Protein AF-A0A9D2QZQ3-F1 (afdb_monomer)

Structure (mmCIF, N/CA/C/O backbone):
data_AF-A0A9D2QZQ3-F1
#
_entry.id   AF-A0A9D2QZQ3-F1
#
loop_
_atom_site.group_PDB
_atom_site.id
_atom_site.type_symbol
_atom_site.label_atom_id
_atom_site.label_alt_id
_atom_site.label_comp_id
_atom_site.label_asym_id
_atom_site.label_entity_id
_atom_site.label_seq_id
_atom_site.pdbx_PDB_ins_code
_atom_site.Cartn_x
_atom_site.Cartn_y
_atom_site.Cartn_z
_atom_site.occupancy
_atom_site.B_iso_or_equiv
_atom_site.auth_seq_id
_atom_site.auth_comp_id
_atom_site.auth_asym_id
_atom_site.auth_atom_id
_atom_site.pdbx_PDB_model_num
ATOM 1 N N . MET A 1 1 ? -15.477 1.363 17.058 1.00 60.16 1 MET A N 1
ATOM 2 C CA . MET A 1 1 ? -16.417 0.528 17.833 1.00 60.16 1 MET A CA 1
ATOM 3 C C . MET A 1 1 ? -15.680 -0.672 18.374 1.00 60.16 1 MET A C 1
ATOM 5 O O . MET A 1 1 ? -15.755 -0.900 19.566 1.00 60.16 1 MET A O 1
ATOM 9 N N . ASP A 1 2 ? -14.880 -1.314 17.536 1.00 58.78 2 ASP A N 1
ATOM 10 C CA . ASP A 1 2 ? -13.992 -2.440 17.856 1.00 58.78 2 ASP A CA 1
ATOM 11 C C . ASP A 1 2 ? -13.152 -2.167 19.111 1.00 58.78 2 ASP A C 1
ATOM 13 O O . ASP A 1 2 ? -13.251 -2.894 20.093 1.00 58.78 2 ASP A O 1
ATOM 17 N N . GLY A 1 3 ? -12.508 -0.994 19.182 1.00 72.12 3 GLY A N 1
ATOM 18 C CA . GLY A 1 3 ? -11.775 -0.571 20.380 1.00 72.12 3 GLY A CA 1
ATOM 19 C C . GLY A 1 3 ? -12.600 -0.461 21.676 1.00 72.12 3 GLY A C 1
ATOM 20 O O . GLY A 1 3 ? -12.015 -0.575 22.743 1.00 72.12 3 GLY A O 1
ATOM 21 N N . LEU A 1 4 ? -13.930 -0.273 21.632 1.00 81.25 4 LEU A N 1
ATOM 22 C CA . LEU A 1 4 ? -14.780 -0.316 22.840 1.00 81.25 4 LEU A CA 1
ATOM 23 C C . LEU A 1 4 ? -14.979 -1.755 23.331 1.00 81.25 4 LEU A C 1
ATOM 25 O O . LEU A 1 4 ? -14.927 -2.006 24.529 1.00 81.25 4 LEU A O 1
ATOM 29 N N . PHE A 1 5 ? -15.170 -2.703 22.411 1.00 83.81 5 PHE A N 1
ATOM 30 C CA . PHE A 1 5 ? -15.286 -4.120 22.756 1.00 83.81 5 PHE A CA 1
ATOM 31 C C . PHE A 1 5 ? -13.947 -4.698 23.230 1.00 83.81 5 PHE A C 1
ATOM 33 O O . PHE A 1 5 ? -13.932 -5.499 24.160 1.00 83.81 5 PHE A O 1
ATOM 40 N N . SER A 1 6 ? -12.820 -4.236 22.682 1.00 86.44 6 SER A N 1
ATOM 41 C CA . SER A 1 6 ? -11.476 -4.594 23.153 1.00 86.44 6 SER A CA 1
ATOM 42 C C . SER A 1 6 ? -11.247 -4.188 24.614 1.00 86.44 6 SER A C 1
ATOM 44 O O . SER A 1 6 ? -10.868 -5.007 25.449 1.00 86.44 6 SER A O 1
ATOM 46 N N . VAL A 1 7 ? -11.557 -2.939 24.980 1.00 89.56 7 VAL A N 1
ATOM 47 C CA . VAL A 1 7 ? -11.333 -2.457 26.357 1.00 89.56 7 VAL A CA 1
ATOM 48 C C . VAL A 1 7 ? -12.304 -3.050 27.386 1.00 89.56 7 VAL A C 1
ATOM 50 O O . VAL A 1 7 ? -12.102 -2.878 28.591 1.00 89.56 7 VAL A O 1
ATOM 53 N N . ASN A 1 8 ? -13.357 -3.751 26.953 1.00 90.25 8 ASN A N 1
ATOM 54 C CA . ASN A 1 8 ? -14.253 -4.477 27.856 1.00 90.25 8 ASN A CA 1
ATOM 55 C C . ASN A 1 8 ? -13.539 -5.637 28.563 1.00 90.25 8 ASN A C 1
ATOM 57 O O . ASN A 1 8 ? -13.845 -5.898 29.723 1.00 90.25 8 ASN A O 1
ATOM 61 N N . TYR A 1 9 ? -12.536 -6.257 27.932 1.00 89.38 9 TYR A N 1
ATOM 62 C CA . TYR A 1 9 ? -11.710 -7.292 28.566 1.00 89.38 9 TYR A CA 1
ATOM 63 C C . TYR A 1 9 ? -10.894 -6.728 29.744 1.00 89.38 9 TYR A C 1
ATOM 65 O O . TYR A 1 9 ? -10.813 -7.315 30.822 1.00 89.38 9 TYR A O 1
ATOM 73 N N . VAL A 1 10 ? -10.335 -5.531 29.592 1.00 91.19 10 VAL A N 1
ATOM 74 C CA . VAL A 1 10 ? -9.606 -4.866 30.683 1.00 91.19 10 VAL A CA 1
ATOM 75 C C . VAL A 1 10 ? -10.556 -4.476 31.817 1.00 91.19 10 VAL A C 1
ATOM 77 O O . VAL A 1 10 ? -10.279 -4.701 32.994 1.00 91.19 10 VAL A O 1
ATOM 80 N N . GLN A 1 11 ? -11.716 -3.918 31.470 1.00 90.38 11 GLN A N 1
ATOM 81 C CA . GLN A 1 11 ? -12.718 -3.520 32.457 1.00 90.38 11 GLN A CA 1
ATOM 82 C C . GLN A 1 11 ? -13.283 -4.707 33.243 1.00 90.38 11 GLN A C 1
ATOM 84 O O . GLN A 1 11 ? -13.507 -4.568 34.443 1.00 90.38 11 GLN A O 1
ATOM 89 N N . TYR A 1 12 ? -13.477 -5.862 32.600 1.00 91.25 12 TYR A N 1
ATOM 90 C CA . TYR A 1 12 ? -13.908 -7.088 33.270 1.00 91.25 12 TYR A CA 1
ATOM 91 C C . TYR A 1 12 ? -12.883 -7.569 34.299 1.00 91.25 12 TYR A C 1
ATOM 93 O O . TYR A 1 12 ? -13.266 -7.892 35.422 1.00 91.25 12 TYR A O 1
ATOM 101 N N . LYS A 1 13 ? -11.582 -7.518 33.974 1.00 91.81 13 LYS A N 1
ATOM 102 C CA . LYS A 1 13 ? -10.514 -7.800 34.945 1.00 91.81 13 LYS A CA 1
ATOM 103 C C . LYS A 1 13 ? -10.630 -6.888 36.166 1.00 91.81 13 LYS A C 1
ATOM 105 O O . LYS A 1 13 ? -10.765 -7.384 37.278 1.00 91.81 13 LYS A O 1
ATOM 110 N N . TYR A 1 14 ? -10.658 -5.567 35.972 1.00 91.12 14 TYR A N 1
ATOM 111 C CA . TYR A 1 14 ? -10.763 -4.623 37.094 1.00 91.12 14 TYR A CA 1
ATOM 112 C C . TYR A 1 14 ? -12.049 -4.808 37.908 1.00 91.12 14 TYR A C 1
ATOM 114 O O . TYR A 1 14 ? -12.076 -4.535 39.110 1.00 91.12 14 TYR A O 1
ATOM 122 N N . LEU A 1 15 ? -13.133 -5.243 37.261 1.00 89.69 15 LEU A N 1
ATOM 123 C CA . LEU A 1 15 ? -14.399 -5.533 37.919 1.00 89.69 15 LEU A CA 1
ATOM 124 C C . LEU A 1 15 ? -14.272 -6.773 38.807 1.00 89.69 15 LEU A C 1
ATOM 126 O O . LEU A 1 15 ? -14.591 -6.685 39.991 1.00 89.69 15 LEU A O 1
ATOM 130 N N . LYS A 1 16 ? -13.747 -7.881 38.273 1.00 89.69 16 LYS A N 1
ATOM 131 C CA . LYS A 1 16 ? -13.514 -9.125 39.021 1.00 89.69 16 LYS A CA 1
ATOM 132 C C . LYS A 1 16 ? -12.545 -8.933 40.178 1.00 89.69 16 LYS A C 1
ATOM 134 O O . LYS A 1 16 ? -12.870 -9.306 41.298 1.00 89.69 16 LYS A O 1
ATOM 139 N N . GLU A 1 17 ? -11.436 -8.229 39.964 1.00 90.81 17 GLU A N 1
ATOM 140 C CA . GLU A 1 17 ? -10.490 -7.907 41.040 1.00 90.81 17 GLU A CA 1
ATOM 141 C C . GLU A 1 17 ? -11.156 -7.139 42.193 1.00 90.81 17 GLU A C 1
ATOM 143 O O . GLU A 1 17 ? -10.855 -7.351 43.369 1.00 90.81 17 GLU A O 1
ATOM 148 N N . LYS A 1 18 ? -12.113 -6.260 41.870 1.00 88.81 18 LYS A N 1
ATOM 149 C CA . LYS A 1 18 ? -12.874 -5.501 42.867 1.00 88.81 18 LYS A CA 1
ATOM 150 C C . LYS A 1 18 ? -13.950 -6.333 43.571 1.00 88.81 18 LYS A C 1
ATOM 152 O O . LYS A 1 18 ? -14.206 -6.082 44.749 1.00 88.81 18 LYS A O 1
ATOM 157 N N . VAL A 1 19 ? -14.598 -7.262 42.866 1.00 89.38 19 VAL A N 1
ATOM 158 C CA . VAL A 1 19 ? -15.618 -8.169 43.423 1.00 89.38 19 VAL A CA 1
ATOM 159 C C . VAL A 1 19 ? -14.970 -9.178 44.367 1.00 89.38 19 VAL A C 1
ATOM 161 O O . VAL A 1 19 ? -15.384 -9.289 45.520 1.00 89.38 19 VAL A O 1
ATOM 164 N N . ASP A 1 20 ? -13.913 -9.838 43.900 1.00 88.31 20 ASP A N 1
ATOM 165 C CA . ASP A 1 20 ? -13.270 -10.955 44.594 1.00 88.31 20 ASP A CA 1
ATOM 166 C C . ASP A 1 20 ? -12.199 -10.492 45.596 1.00 88.31 20 ASP A C 1
ATOM 168 O O . ASP A 1 20 ? -11.719 -11.281 46.407 1.00 88.31 20 ASP A O 1
ATOM 172 N N . GLN A 1 21 ? -11.837 -9.201 45.573 1.00 86.19 21 GLN A N 1
ATOM 173 C CA . GLN A 1 21 ? -10.740 -8.620 46.363 1.00 86.19 21 GLN A CA 1
ATOM 174 C C . GLN A 1 21 ? -9.407 -9.360 46.158 1.00 86.19 21 GLN A C 1
ATOM 176 O O . GLN A 1 21 ? -8.601 -9.491 47.082 1.00 86.19 21 GLN A O 1
ATOM 181 N N . ALA A 1 22 ? -9.178 -9.829 44.934 1.00 85.88 22 ALA A N 1
ATOM 182 C CA . ALA A 1 22 ? -7.997 -10.566 44.507 1.00 85.88 22 ALA A CA 1
ATOM 183 C C . ALA A 1 22 ? -7.369 -9.893 43.279 1.00 85.88 22 ALA A C 1
ATOM 185 O O . ALA A 1 22 ? -8.034 -9.134 42.580 1.00 85.88 22 ALA A O 1
ATOM 186 N N . HIS A 1 23 ? -6.089 -10.158 43.022 1.00 85.06 23 HIS A N 1
ATOM 187 C CA . HIS A 1 23 ? -5.427 -9.745 41.783 1.00 85.06 23 HIS A CA 1
ATOM 188 C C . HIS A 1 23 ? -5.345 -10.923 40.823 1.00 85.06 23 HIS A C 1
ATOM 190 O O . HIS A 1 23 ? -4.987 -12.024 41.242 1.00 85.06 23 HIS A O 1
ATOM 196 N N . TYR A 1 24 ? -5.641 -10.668 39.551 1.00 84.88 24 TYR A N 1
ATOM 197 C CA . TYR A 1 24 ? -5.641 -11.683 38.503 1.00 84.88 24 TYR A CA 1
ATOM 198 C C . TYR A 1 24 ? -4.675 -11.294 37.379 1.00 84.88 24 TYR A C 1
ATOM 200 O O . TYR A 1 24 ? -4.612 -10.131 36.970 1.00 84.88 24 TYR A O 1
ATOM 208 N N . SER A 1 25 ? -3.931 -12.259 36.838 1.00 84.56 25 SER A N 1
ATOM 209 C CA . SER A 1 25 ? -3.245 -12.062 35.553 1.00 84.56 25 SER A CA 1
ATOM 210 C C . SER A 1 25 ? -4.236 -12.198 34.394 1.00 84.56 25 SER A C 1
ATOM 212 O O . SER A 1 25 ? -5.339 -12.727 34.558 1.00 84.56 25 SER A O 1
ATOM 214 N N . TYR A 1 26 ? -3.877 -11.698 33.210 1.00 86.12 26 TYR A N 1
ATOM 215 C CA . TYR A 1 26 ? -4.761 -11.825 32.053 1.00 86.12 26 TYR A CA 1
ATOM 216 C C . TYR A 1 26 ? -4.970 -13.283 31.610 1.00 86.12 26 TYR A C 1
ATOM 218 O O . TYR A 1 26 ? -6.127 -13.661 31.399 1.00 86.12 26 TYR A O 1
ATOM 226 N N . PRO A 1 27 ? -3.926 -14.132 31.537 1.00 83.94 27 PRO A N 1
ATOM 227 C CA . PRO A 1 27 ? -4.107 -15.539 31.205 1.00 83.94 27 PRO A CA 1
ATOM 228 C C . PRO A 1 27 ? -4.983 -16.292 32.205 1.00 83.94 27 PRO A C 1
ATOM 230 O O . PRO A 1 27 ? -5.815 -17.082 31.786 1.00 83.94 27 PRO A O 1
ATOM 233 N N . GLN A 1 28 ? -4.895 -15.995 33.506 1.00 80.88 28 GLN A N 1
ATOM 234 C CA . GLN A 1 28 ? -5.743 -16.645 34.517 1.00 80.88 28 GLN A CA 1
ATOM 235 C C . GLN A 1 28 ? -7.244 -16.413 34.296 1.00 80.88 28 GLN A C 1
ATOM 237 O O . GLN A 1 28 ? -8.056 -17.252 34.678 1.00 80.88 28 GLN A O 1
ATOM 242 N N . LEU A 1 29 ? -7.621 -15.266 33.725 1.00 83.31 29 LEU A N 1
ATOM 243 C CA . LEU A 1 29 ? -9.021 -14.920 33.473 1.00 83.31 29 LEU A CA 1
ATOM 244 C C . LEU A 1 29 ? -9.522 -15.424 32.122 1.00 83.31 29 LEU A C 1
ATOM 246 O O . LEU A 1 29 ? -10.706 -15.734 31.990 1.00 83.31 29 LEU A O 1
ATOM 250 N N . TYR A 1 30 ? -8.647 -15.450 31.117 1.00 86.19 30 TYR A N 1
ATOM 251 C CA . TYR A 1 30 ? -9.061 -15.627 29.729 1.00 86.19 30 TYR A CA 1
ATOM 252 C C . TYR A 1 30 ? -8.547 -16.895 29.069 1.00 86.19 30 TYR A C 1
ATOM 254 O O . TYR A 1 30 ? -9.148 -17.314 28.089 1.00 86.19 30 TYR A O 1
ATOM 262 N N . LEU A 1 31 ? -7.481 -17.516 29.563 1.00 84.12 31 LEU A N 1
ATOM 263 C CA . LEU A 1 31 ? -6.910 -18.712 28.960 1.00 84.12 31 LEU A CA 1
ATOM 264 C C . LEU A 1 31 ? -7.318 -19.946 29.764 1.00 84.12 31 LEU A C 1
ATOM 266 O O . LEU A 1 31 ? -7.036 -20.062 30.954 1.00 84.12 31 LEU A O 1
ATOM 270 N N . SER A 1 32 ? -7.966 -20.887 29.090 1.00 81.00 32 SER A N 1
ATOM 271 C CA . SER A 1 32 ? -8.283 -22.204 29.632 1.00 81.00 32 SER A CA 1
ATOM 272 C C . SER A 1 32 ? -7.627 -23.288 28.785 1.00 81.00 32 SER A C 1
ATOM 274 O O . SER A 1 32 ? -7.490 -23.141 27.570 1.00 81.00 32 SER A O 1
ATOM 276 N N . GLN A 1 33 ? -7.192 -24.361 29.441 1.00 79.00 33 GLN A N 1
ATOM 277 C CA . GLN A 1 33 ? -6.473 -25.464 28.811 1.00 79.00 33 GLN A CA 1
ATOM 278 C C . GLN A 1 33 ? -7.165 -26.797 29.102 1.00 79.00 33 GLN A C 1
ATOM 280 O O . GLN A 1 33 ? -7.581 -27.057 30.234 1.00 79.00 33 GLN A O 1
ATOM 285 N N . SER A 1 34 ? -7.262 -27.647 28.086 1.00 72.38 34 SER A N 1
ATOM 286 C CA . SER A 1 34 ? -7.725 -29.030 28.186 1.00 72.38 34 SER A CA 1
ATOM 287 C C . SER A 1 34 ? -6.796 -29.957 27.404 1.00 72.38 34 SER A C 1
ATOM 289 O O . SER A 1 34 ? -6.188 -29.558 26.416 1.00 72.38 34 SER A O 1
ATOM 291 N N . PHE A 1 35 ? -6.666 -31.199 27.866 1.00 65.56 35 PHE A N 1
ATOM 292 C CA . PHE A 1 35 ? -5.906 -32.249 27.186 1.00 65.56 35 PHE A CA 1
ATOM 293 C C . PHE A 1 35 ? -6.892 -33.302 26.673 1.00 65.56 35 PHE A C 1
ATOM 295 O O . PHE A 1 35 ? -7.737 -33.758 27.448 1.00 65.56 35 PHE A O 1
ATOM 302 N N . GLU A 1 36 ? -6.813 -33.661 25.390 1.00 54.44 36 GLU A N 1
ATOM 303 C CA . GLU A 1 36 ? -7.633 -34.728 24.795 1.00 54.44 36 GLU A CA 1
ATOM 304 C C . GLU A 1 36 ? -6.814 -36.009 24.568 1.00 54.44 36 GLU A C 1
ATOM 306 O O . GLU A 1 36 ? -5.648 -35.970 24.172 1.00 54.44 36 GLU A O 1
ATOM 311 N N . ASP A 1 37 ? -7.452 -37.156 24.831 1.00 44.72 37 ASP A N 1
ATOM 312 C CA . ASP A 1 37 ? -6.899 -38.495 24.612 1.00 44.72 37 ASP A CA 1
ATOM 313 C C . ASP A 1 37 ? -6.735 -38.771 23.107 1.00 44.72 37 ASP A C 1
ATOM 315 O O . ASP A 1 37 ? -7.712 -38.906 22.365 1.00 44.72 37 ASP A O 1
ATOM 319 N N . GLY A 1 38 ? -5.487 -38.925 22.664 1.00 40.97 38 GLY A N 1
ATOM 320 C CA . GLY A 1 38 ? -5.159 -39.447 21.342 1.00 40.97 38 GLY A CA 1
ATOM 321 C C . GLY A 1 38 ? -5.453 -40.947 21.248 1.00 40.97 38 GLY A C 1
ATOM 322 O O . GLY A 1 38 ? -4.838 -41.762 21.936 1.00 40.97 38 GLY A O 1
ATOM 323 N N . ASP A 1 39 ? -6.394 -41.330 20.386 1.00 38.56 39 ASP A N 1
ATOM 324 C CA . ASP A 1 39 ? -6.797 -42.717 20.127 1.00 38.56 39 ASP A CA 1
ATOM 325 C C . ASP A 1 39 ? -5.681 -43.515 19.411 1.00 38.56 39 ASP A C 1
ATOM 327 O O . ASP A 1 39 ? -5.739 -43.737 18.203 1.00 38.56 39 ASP A O 1
ATOM 331 N N . SER A 1 40 ? -4.640 -43.950 20.137 1.00 33.97 40 SER A N 1
ATOM 332 C CA . SER A 1 40 ? -3.792 -45.093 19.751 1.00 33.97 40 SER A CA 1
ATOM 333 C C . SER A 1 40 ? -2.864 -45.592 20.878 1.00 33.97 40 SER A C 1
ATOM 335 O O . SER A 1 40 ? -1.723 -45.158 20.980 1.00 33.97 40 SER A O 1
ATOM 337 N N . GLY A 1 41 ? -3.307 -46.616 21.620 1.00 35.62 41 GLY A N 1
ATOM 338 C CA . GLY A 1 41 ? -2.433 -47.599 22.292 1.00 35.62 41 GLY A CA 1
ATOM 339 C C . GLY A 1 41 ? -1.931 -47.264 23.710 1.00 35.62 41 GLY A C 1
ATOM 340 O O . GLY A 1 41 ? -1.209 -46.307 23.901 1.00 35.62 41 GLY A O 1
ATOM 341 N N . SER A 1 42 ? -2.280 -48.147 24.659 1.00 34.97 42 SER A N 1
ATOM 342 C CA . SER A 1 42 ? -1.952 -48.186 26.107 1.00 34.97 42 SER A CA 1
ATOM 343 C C . SER A 1 42 ? -2.555 -47.079 26.995 1.00 34.97 42 SER A C 1
ATOM 345 O O . SER A 1 42 ? -1.912 -46.143 27.450 1.00 34.97 42 SER A O 1
ATOM 347 N N . ALA A 1 43 ? -3.805 -47.310 27.413 1.00 35.38 43 ALA A N 1
ATOM 348 C CA . ALA A 1 43 ? -4.518 -46.552 28.450 1.00 35.38 43 ALA A CA 1
ATOM 349 C C . ALA A 1 43 ? -3.818 -46.482 29.836 1.00 35.38 43 ALA A C 1
ATOM 351 O O . ALA A 1 43 ? -4.367 -45.881 30.755 1.00 35.38 43 ALA A O 1
ATOM 352 N N . SER A 1 44 ? -2.653 -47.117 30.031 1.00 37.25 44 SER A N 1
ATOM 353 C CA . SER A 1 44 ? -1.891 -47.045 31.287 1.00 37.25 44 SER A CA 1
ATOM 354 C C . SER A 1 44 ? -0.984 -45.823 31.375 1.00 37.25 44 SER A C 1
ATOM 356 O O . SER A 1 44 ? -0.806 -45.301 32.473 1.00 37.25 44 SER A O 1
ATOM 358 N N . ASP A 1 45 ? -0.453 -45.352 30.247 1.00 39.09 45 ASP A N 1
ATOM 359 C CA . ASP A 1 45 ? 0.665 -44.401 30.254 1.00 39.09 45 ASP A CA 1
ATOM 360 C C . ASP A 1 45 ? 0.143 -42.952 30.207 1.00 39.09 45 ASP A C 1
ATOM 362 O O . ASP A 1 45 ? 0.650 -42.077 30.905 1.00 39.09 45 ASP A O 1
ATOM 366 N N . ALA A 1 46 ? -0.984 -42.725 29.522 1.00 36.53 46 ALA A N 1
ATOM 367 C CA . ALA A 1 46 ? -1.706 -41.448 29.501 1.00 36.53 46 ALA A CA 1
ATOM 368 C C . ALA A 1 46 ? -2.476 -41.162 30.805 1.00 36.53 46 ALA A C 1
ATOM 370 O O . ALA A 1 46 ? -2.477 -40.035 31.299 1.00 36.53 46 ALA A O 1
ATOM 371 N N . ALA A 1 47 ? -3.075 -42.192 31.419 1.00 38.06 47 ALA A N 1
ATOM 372 C CA . ALA A 1 47 ? -3.700 -42.061 32.735 1.00 38.06 47 ALA A CA 1
ATOM 373 C C . ALA A 1 47 ? -2.653 -41.751 33.813 1.00 38.06 47 ALA A C 1
ATOM 375 O O . ALA A 1 47 ? -2.923 -40.954 34.705 1.00 38.06 47 ALA A O 1
ATOM 376 N N . GLN A 1 48 ? -1.444 -42.315 33.698 1.00 39.25 48 GLN A N 1
ATOM 377 C CA . GLN A 1 48 ? -0.313 -41.928 34.537 1.00 39.25 48 GLN A CA 1
ATOM 378 C C . GLN A 1 48 ? 0.139 -40.496 34.260 1.00 39.25 48 GLN A C 1
ATOM 380 O O . GLN A 1 48 ? 0.274 -39.752 35.218 1.00 39.25 48 GLN A O 1
ATOM 385 N N . ALA A 1 49 ? 0.301 -40.062 33.008 1.00 39.59 49 ALA A N 1
ATOM 386 C CA . ALA A 1 49 ? 0.712 -38.689 32.697 1.00 39.59 49 ALA A CA 1
ATOM 387 C C . ALA A 1 49 ? -0.295 -37.636 33.205 1.00 39.59 49 ALA A C 1
ATOM 389 O O . ALA A 1 49 ? 0.092 -36.685 33.883 1.00 39.59 49 ALA A O 1
ATOM 390 N N . ALA A 1 50 ? -1.596 -37.838 32.973 1.00 40.88 50 ALA A N 1
ATOM 391 C CA . ALA A 1 50 ? -2.653 -36.951 33.465 1.00 40.88 50 ALA A CA 1
ATOM 392 C C . ALA A 1 50 ? -2.765 -36.965 35.003 1.00 40.88 50 ALA A C 1
ATOM 394 O O . ALA A 1 50 ? -2.968 -35.919 35.623 1.00 40.88 50 ALA A O 1
ATOM 395 N N . GLN A 1 51 ? -2.589 -38.131 35.635 1.00 40.72 51 GLN A N 1
ATOM 396 C CA . GLN A 1 51 ? -2.620 -38.270 37.091 1.00 40.72 51 GLN A CA 1
ATOM 397 C C . GLN A 1 51 ? -1.377 -37.650 37.750 1.00 40.72 51 GLN A C 1
ATOM 399 O O . GLN A 1 51 ? -1.530 -36.905 38.714 1.00 40.72 51 GLN A O 1
ATOM 404 N N . ILE A 1 52 ? -0.182 -37.850 37.182 1.00 42.31 52 ILE A N 1
ATOM 405 C CA . ILE A 1 52 ? 1.097 -37.258 37.613 1.00 42.31 52 ILE A CA 1
ATOM 406 C C . ILE A 1 52 ? 1.037 -35.730 37.508 1.00 42.31 52 ILE A C 1
ATOM 408 O O . ILE A 1 52 ? 1.368 -35.046 38.473 1.00 42.31 52 ILE A O 1
ATOM 412 N N . LEU A 1 53 ? 0.534 -35.181 36.397 1.00 43.06 53 LEU A N 1
ATOM 413 C CA . LEU A 1 53 ? 0.387 -33.732 36.211 1.00 43.06 53 LEU A CA 1
ATOM 414 C C . LEU A 1 53 ? -0.647 -33.114 37.168 1.00 43.06 53 LEU A C 1
ATOM 416 O O . LEU A 1 53 ? -0.451 -31.996 37.641 1.00 43.06 53 LEU A O 1
ATOM 420 N N . SER A 1 54 ? -1.712 -33.850 37.506 1.00 40.34 54 SER A N 1
ATOM 421 C CA . SER A 1 54 ? -2.733 -33.397 38.462 1.00 40.34 54 SER A CA 1
ATOM 422 C C . SER A 1 54 ? -2.326 -33.529 39.941 1.00 40.34 54 SER A C 1
ATOM 424 O O . SER A 1 54 ? -2.793 -32.744 40.766 1.00 40.34 54 SER A O 1
ATOM 426 N N . GLU A 1 55 ? -1.464 -34.496 40.292 1.00 39.31 55 GLU A N 1
ATOM 427 C CA . GLU A 1 55 ? -1.006 -34.743 41.670 1.00 39.31 55 GLU A CA 1
ATOM 428 C C . GLU A 1 55 ? 0.237 -33.925 42.052 1.00 39.31 55 GLU A C 1
ATOM 430 O O . GLU A 1 55 ? 0.384 -33.576 43.225 1.00 39.31 55 GLU A O 1
ATOM 435 N N . LEU A 1 56 ? 1.126 -33.600 41.103 1.00 38.97 56 LEU A N 1
ATOM 436 C CA . LEU A 1 56 ? 2.388 -32.914 41.412 1.00 38.97 56 LEU A CA 1
ATOM 437 C C . LEU A 1 56 ? 2.266 -31.390 41.550 1.00 38.97 56 LEU A C 1
ATOM 439 O O . LEU A 1 56 ? 3.003 -30.823 42.355 1.00 38.97 56 LEU A O 1
ATOM 443 N N . TYR A 1 57 ? 1.341 -30.719 40.848 1.00 44.31 57 TYR A N 1
ATOM 444 C CA . TYR A 1 57 ? 1.240 -29.250 40.893 1.00 44.31 57 TYR A CA 1
ATOM 445 C C . TYR A 1 57 ? -0.207 -28.732 40.782 1.00 44.31 57 TYR A C 1
ATOM 447 O O . TYR A 1 57 ? -0.671 -28.405 39.691 1.00 44.31 57 TYR A O 1
ATOM 455 N N . PRO A 1 58 ? -0.915 -28.538 41.915 1.00 39.66 58 PRO A N 1
ATOM 456 C CA . PRO A 1 58 ? -2.246 -27.913 41.940 1.00 39.66 58 PRO A CA 1
ATOM 457 C C . PRO A 1 58 ? -2.233 -26.427 41.538 1.00 39.66 58 PRO A C 1
ATOM 459 O O . PRO A 1 58 ? -3.285 -25.814 41.377 1.00 39.66 58 PRO A O 1
ATOM 462 N N . SER A 1 59 ? -1.043 -25.828 41.443 1.00 38.25 59 SER A N 1
ATOM 463 C CA . SER A 1 59 ? -0.797 -24.398 41.276 1.00 38.25 59 SER A CA 1
ATOM 464 C C . SER A 1 59 ? -0.017 -24.122 39.991 1.00 38.25 59 SER A C 1
ATOM 466 O O . SER A 1 59 ? 1.099 -23.611 40.031 1.00 38.25 59 SER A O 1
ATOM 468 N N . LEU A 1 60 ? -0.602 -24.432 38.836 1.00 41.22 60 LEU A N 1
ATOM 469 C CA . LEU A 1 60 ? -0.083 -23.990 37.532 1.00 41.22 60 LEU A CA 1
ATOM 470 C C . LEU A 1 60 ? -0.406 -22.509 37.235 1.00 41.22 60 LEU A C 1
ATOM 472 O O . LEU A 1 60 ? -0.341 -22.072 36.096 1.00 41.22 60 LEU A O 1
ATOM 476 N N . SER A 1 61 ? -0.753 -21.726 38.264 1.00 37.59 61 SER A N 1
ATOM 477 C CA . SER A 1 61 ? -1.163 -20.326 38.137 1.00 37.59 61 SER A CA 1
ATOM 478 C C . SER A 1 61 ? -0.366 -19.341 38.996 1.00 37.59 61 SER A C 1
ATOM 480 O O . SER A 1 61 ? -0.767 -18.185 39.080 1.00 37.59 61 SER A O 1
ATOM 482 N N . SER A 1 62 ? 0.736 -19.713 39.647 1.00 36.72 62 SER A N 1
ATOM 483 C CA . SER A 1 62 ? 1.524 -18.716 40.387 1.00 36.72 62 SER A CA 1
ATOM 484 C C . SER A 1 62 ? 3.009 -19.056 40.417 1.00 36.72 62 SER A C 1
ATOM 486 O O . SER A 1 62 ? 3.394 -20.071 40.988 1.00 36.72 62 SER A O 1
ATOM 488 N N . ASP A 1 63 ? 3.800 -18.146 39.849 1.00 37.53 63 ASP A N 1
ATOM 489 C CA . ASP A 1 63 ? 5.267 -18.079 39.824 1.00 37.53 63 ASP A CA 1
ATOM 490 C C . ASP A 1 63 ? 5.990 -18.962 38.789 1.00 37.53 63 ASP A C 1
ATOM 492 O O . ASP A 1 63 ? 6.726 -19.894 39.107 1.00 37.53 63 ASP A O 1
ATOM 496 N N . LEU A 1 64 ? 5.864 -18.563 37.515 1.00 39.28 64 LEU A N 1
ATOM 497 C CA . LEU A 1 64 ? 6.560 -19.155 36.361 1.00 39.28 64 LEU A CA 1
ATOM 498 C C . LEU A 1 64 ? 8.074 -18.846 36.270 1.00 39.28 64 LEU A C 1
ATOM 500 O O . LEU A 1 64 ? 8.744 -19.366 35.383 1.00 39.28 64 LEU A O 1
ATOM 504 N N . SER A 1 65 ? 8.649 -18.020 37.151 1.00 35.25 65 SER A N 1
ATOM 505 C CA . SER A 1 65 ? 10.064 -17.612 37.050 1.00 35.25 65 SER A CA 1
ATOM 506 C C . SER A 1 65 ? 11.025 -18.400 37.946 1.00 35.25 65 SER A C 1
ATOM 508 O O . SER A 1 65 ? 12.223 -18.414 37.676 1.00 35.25 65 SER A O 1
ATOM 510 N N . ALA A 1 66 ? 10.532 -19.096 38.976 1.00 33.06 66 ALA A N 1
ATOM 511 C CA . ALA A 1 66 ? 11.385 -19.815 39.929 1.00 33.06 66 ALA A CA 1
ATOM 512 C C . ALA A 1 66 ? 11.682 -21.273 39.523 1.00 33.06 66 ALA A C 1
ATOM 514 O O . ALA A 1 66 ? 12.681 -21.839 39.963 1.00 33.06 66 ALA A O 1
ATOM 515 N N . ALA A 1 67 ? 10.852 -21.879 38.667 1.00 33.50 67 ALA A N 1
ATOM 516 C CA . ALA A 1 67 ? 11.032 -23.269 38.238 1.00 33.50 67 ALA A CA 1
ATOM 517 C C . ALA A 1 67 ? 12.153 -23.435 37.192 1.00 33.50 67 ALA A C 1
ATOM 519 O O . ALA A 1 67 ? 12.836 -24.456 37.176 1.00 33.50 67 ALA A O 1
ATOM 520 N N . ALA A 1 68 ? 12.411 -22.409 36.371 1.00 35.25 68 ALA A N 1
ATOM 521 C CA . ALA A 1 68 ? 13.407 -22.475 35.299 1.00 35.25 68 ALA A CA 1
ATOM 522 C C . ALA A 1 68 ? 14.872 -22.408 35.786 1.00 35.25 68 ALA A C 1
ATOM 524 O O . ALA A 1 68 ? 15.769 -22.847 35.069 1.00 35.25 68 ALA A O 1
ATOM 525 N N . GLU A 1 69 ? 15.141 -21.892 36.993 1.00 31.66 69 GLU A N 1
ATOM 526 C CA . GLU A 1 69 ? 16.509 -21.786 37.539 1.00 31.66 69 GLU A CA 1
ATOM 527 C C . GLU A 1 69 ? 16.941 -22.988 38.396 1.00 31.66 69 GLU A C 1
ATOM 529 O O . GLU A 1 69 ? 18.133 -23.146 38.662 1.00 31.66 69 GLU A O 1
ATOM 534 N N . ILE A 1 70 ? 16.015 -23.864 38.805 1.00 34.94 70 ILE A N 1
ATOM 535 C CA . ILE A 1 70 ? 16.325 -25.014 39.677 1.00 34.94 70 ILE A CA 1
ATOM 536 C C . ILE A 1 70 ? 16.658 -26.286 38.863 1.00 34.94 70 ILE A C 1
ATOM 538 O O . ILE A 1 70 ? 17.307 -27.194 39.376 1.00 34.94 70 ILE A O 1
ATOM 542 N N . ALA A 1 71 ? 16.342 -26.324 37.566 1.00 36.25 71 ALA A N 1
ATOM 543 C CA . ALA A 1 71 ? 16.517 -27.489 36.688 1.00 36.25 71 ALA A CA 1
ATOM 544 C C . ALA A 1 71 ? 17.930 -27.638 36.062 1.00 36.25 71 ALA A C 1
ATOM 546 O O . ALA A 1 71 ? 18.070 -28.054 34.913 1.00 36.25 71 ALA A O 1
ATOM 547 N N . MET A 1 72 ? 18.999 -27.287 36.790 1.00 34.09 72 MET A N 1
ATOM 548 C CA . MET A 1 72 ? 20.392 -27.568 36.377 1.00 34.09 72 MET A CA 1
ATOM 549 C C . MET A 1 72 ? 21.076 -28.678 37.190 1.00 34.09 72 MET A C 1
ATOM 551 O O . MET A 1 72 ? 22.289 -28.837 37.092 1.00 34.09 72 MET A O 1
ATOM 555 N N . ASP A 1 73 ? 20.325 -29.467 37.958 1.00 32.38 73 ASP A N 1
ATOM 556 C CA . ASP A 1 73 ? 20.865 -30.645 38.646 1.00 32.38 73 ASP A CA 1
ATOM 557 C C . ASP A 1 73 ? 19.746 -31.681 38.866 1.00 32.38 73 ASP A C 1
ATOM 559 O O . ASP A 1 73 ? 19.003 -31.618 39.844 1.00 32.38 73 ASP A O 1
ATOM 563 N N . GLY A 1 74 ? 19.591 -32.629 37.941 1.00 34.72 74 GLY A N 1
ATOM 564 C CA . GLY A 1 74 ? 18.659 -33.751 38.102 1.00 34.72 74 GLY A CA 1
ATOM 565 C C . GLY A 1 74 ? 18.186 -34.341 36.779 1.00 34.72 74 GLY A C 1
ATOM 566 O O . GLY A 1 74 ? 17.748 -33.618 35.895 1.00 34.72 74 GLY A O 1
ATOM 567 N N . GLU A 1 75 ? 18.335 -35.652 36.641 1.00 40.25 75 GLU A N 1
ATOM 568 C CA . GLU A 1 75 ? 18.043 -36.462 35.457 1.00 40.25 75 GLU A CA 1
ATOM 569 C C . GLU A 1 75 ? 16.535 -36.533 35.117 1.00 40.25 75 GLU A C 1
ATOM 571 O O . GLU A 1 75 ? 15.705 -36.617 36.016 1.00 40.25 75 GLU A O 1
ATOM 576 N N . GLU A 1 76 ? 16.243 -36.562 33.807 1.00 45.72 76 GLU A N 1
ATOM 577 C CA . GLU A 1 76 ? 14.975 -36.952 33.147 1.00 45.72 76 GLU A CA 1
ATOM 578 C C . GLU A 1 76 ? 13.710 -36.134 33.485 1.00 45.72 76 GLU A C 1
ATOM 580 O O . GLU A 1 76 ? 12.787 -36.613 34.138 1.00 45.72 76 GLU A O 1
ATOM 585 N N . GLU A 1 77 ? 13.619 -34.915 32.937 1.00 46.91 77 GLU A N 1
ATOM 586 C CA . GLU A 1 77 ? 12.349 -34.189 32.780 1.00 46.91 77 GLU A CA 1
ATOM 587 C C . GLU A 1 77 ? 11.865 -34.314 31.318 1.00 46.91 77 GLU A C 1
ATOM 589 O O . GLU A 1 77 ? 12.621 -34.060 30.376 1.00 46.91 77 GLU A O 1
ATOM 594 N N . ASP A 1 78 ? 10.626 -34.784 31.151 1.00 59.66 78 ASP A N 1
ATOM 595 C CA . ASP A 1 78 ? 10.000 -35.270 29.912 1.00 59.66 78 ASP A CA 1
ATOM 596 C C . ASP A 1 78 ? 9.964 -34.195 28.803 1.00 59.66 78 ASP A C 1
ATOM 598 O O . ASP A 1 78 ? 9.476 -33.079 29.017 1.00 59.66 78 ASP A O 1
ATOM 602 N N . GLY A 1 79 ? 10.473 -34.501 27.602 1.00 61.94 79 GLY A N 1
ATOM 603 C CA . GLY A 1 79 ? 10.591 -33.536 26.493 1.00 61.94 79 GLY A CA 1
ATOM 604 C C . GLY A 1 79 ? 9.247 -32.917 26.091 1.00 61.94 79 GLY A C 1
ATOM 605 O O . GLY A 1 79 ? 9.169 -31.741 25.721 1.00 61.94 79 GLY A O 1
ATOM 606 N N . LEU A 1 80 ? 8.176 -33.691 26.272 1.00 62.72 80 LEU A N 1
ATOM 607 C CA . LEU A 1 80 ? 6.790 -33.278 26.095 1.00 62.72 80 LEU A CA 1
ATOM 608 C C . LEU A 1 80 ? 6.395 -32.095 26.999 1.00 62.72 80 LEU A C 1
ATOM 610 O O . LEU A 1 80 ? 5.804 -31.125 26.519 1.00 62.72 80 LEU A O 1
ATOM 614 N N . LEU A 1 81 ? 6.756 -32.137 28.287 1.00 63.50 81 LEU A N 1
ATOM 615 C CA . LEU A 1 81 ? 6.405 -31.107 29.274 1.00 63.50 81 LEU A CA 1
ATOM 616 C C . LEU A 1 81 ? 7.009 -29.755 28.890 1.00 63.50 81 LEU A C 1
ATOM 618 O O . LEU A 1 81 ? 6.338 -28.724 28.924 1.00 63.50 81 LEU A O 1
ATOM 622 N N . ARG A 1 82 ? 8.274 -29.774 28.461 1.00 67.94 82 ARG A N 1
ATOM 623 C CA . ARG A 1 82 ? 9.000 -28.574 28.044 1.00 67.94 82 ARG A CA 1
ATOM 624 C C . ARG A 1 82 ? 8.343 -27.902 26.841 1.00 67.94 82 ARG A C 1
ATOM 626 O O . ARG A 1 82 ? 8.243 -26.676 26.803 1.00 67.94 82 ARG A O 1
ATOM 633 N N . ASN A 1 83 ? 7.881 -28.696 25.878 1.00 72.94 83 ASN A N 1
ATOM 634 C CA . ASN A 1 83 ? 7.221 -28.192 24.677 1.00 72.94 83 ASN A CA 1
ATOM 635 C C . ASN A 1 83 ? 5.829 -27.622 24.995 1.00 72.94 83 ASN A C 1
ATOM 637 O O . ASN A 1 83 ? 5.496 -26.533 24.528 1.00 72.94 83 ASN A O 1
ATOM 641 N N . VAL A 1 84 ? 5.050 -28.299 25.847 1.00 72.25 84 VAL A N 1
ATOM 642 C CA . VAL A 1 84 ? 3.755 -27.790 26.333 1.00 72.25 84 VAL A CA 1
ATOM 643 C C . VAL A 1 84 ? 3.936 -26.470 27.088 1.00 72.25 84 VAL A C 1
ATOM 645 O O . VAL A 1 84 ? 3.242 -25.495 26.801 1.00 72.25 84 VAL A O 1
ATOM 648 N N . GLN A 1 85 ? 4.906 -26.398 28.003 1.00 72.81 85 GLN A N 1
ATOM 649 C CA . GLN A 1 85 ? 5.185 -25.184 28.770 1.00 72.81 85 GLN A CA 1
ATOM 650 C C . GLN A 1 85 ? 5.638 -24.028 27.870 1.00 72.81 85 GLN A C 1
ATOM 652 O O . GLN A 1 85 ? 5.229 -22.887 28.081 1.00 72.81 85 GLN A O 1
ATOM 657 N N . HIS A 1 86 ? 6.431 -24.315 26.835 1.00 79.19 86 HIS A N 1
ATOM 658 C CA . HIS A 1 86 ? 6.824 -23.316 25.847 1.00 79.19 86 HIS A CA 1
ATOM 659 C C . HIS A 1 86 ? 5.609 -22.742 25.100 1.00 79.19 86 HIS A C 1
ATOM 661 O O . HIS A 1 86 ? 5.468 -21.522 25.026 1.00 79.19 86 HIS A O 1
ATOM 667 N N . ILE A 1 87 ? 4.699 -23.595 24.612 1.00 79.06 87 ILE A N 1
ATOM 668 C CA . ILE A 1 87 ? 3.472 -23.160 23.919 1.00 79.06 87 ILE A CA 1
ATOM 669 C C . ILE A 1 87 ? 2.604 -22.290 24.834 1.00 79.06 87 ILE A C 1
ATOM 671 O O . ILE A 1 87 ? 2.178 -21.210 24.425 1.00 79.06 87 ILE A O 1
ATOM 675 N N . LEU A 1 88 ? 2.383 -22.727 26.077 1.00 78.62 88 LEU A N 1
ATOM 676 C CA . LEU A 1 88 ? 1.599 -21.973 27.056 1.00 78.62 88 LEU A CA 1
ATOM 677 C C . LEU A 1 88 ? 2.234 -20.612 27.340 1.00 78.62 88 LEU A C 1
ATOM 679 O O . LEU A 1 88 ? 1.584 -19.593 27.140 1.00 78.62 88 LEU A O 1
ATOM 683 N N . SER A 1 89 ? 3.518 -20.583 27.704 1.00 80.31 89 SER A N 1
ATOM 684 C CA . SER A 1 89 ? 4.230 -19.336 28.013 1.00 80.31 89 SER A CA 1
ATOM 685 C C . SER A 1 89 ? 4.204 -18.333 26.852 1.00 80.31 89 SER A C 1
ATOM 687 O O . SER A 1 89 ? 3.994 -17.142 27.071 1.00 80.31 89 SER A O 1
ATOM 689 N N . SER A 1 90 ? 4.320 -18.810 25.607 1.00 83.12 90 SER A N 1
ATOM 690 C CA . SER A 1 90 ? 4.219 -17.962 24.418 1.00 83.12 90 SER A CA 1
ATOM 691 C C . SER A 1 90 ? 2.817 -17.373 24.233 1.00 83.12 90 SER A C 1
ATOM 693 O O . SER A 1 90 ? 2.699 -16.203 23.864 1.00 83.12 90 SER A O 1
ATOM 695 N N . GLN A 1 91 ? 1.757 -18.148 24.491 1.00 84.12 91 GLN A N 1
ATOM 696 C CA . GLN A 1 91 ? 0.381 -17.645 24.428 1.00 84.12 91 GLN A CA 1
ATOM 697 C C . GLN A 1 91 ? 0.071 -16.679 25.574 1.00 84.12 91 GLN A C 1
ATOM 699 O O . GLN A 1 91 ? -0.597 -15.669 25.358 1.00 84.12 91 GLN A O 1
ATOM 704 N N . GLU A 1 92 ? 0.583 -16.946 26.775 1.00 85.38 92 GLU A N 1
ATOM 705 C CA . GLU A 1 92 ? 0.454 -16.055 27.927 1.00 85.38 92 GLU A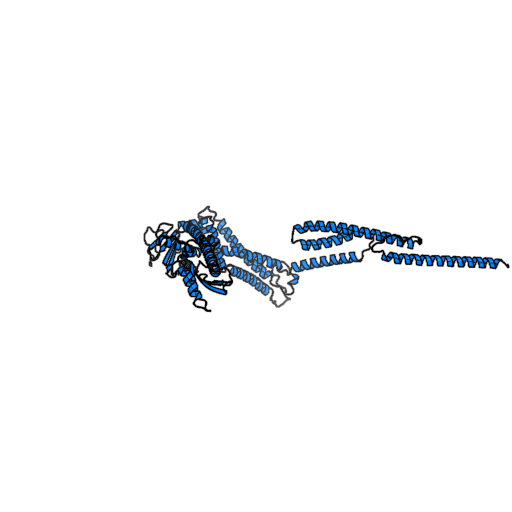 CA 1
ATOM 706 C C . GLU A 1 92 ? 1.125 -14.699 27.675 1.00 85.38 92 GLU A C 1
ATOM 708 O O . GLU A 1 92 ? 0.497 -13.659 27.883 1.00 85.38 92 GLU A O 1
ATOM 713 N N . GLU A 1 93 ? 2.363 -14.695 27.167 1.00 86.50 93 GLU A N 1
ATOM 714 C CA . GLU A 1 93 ? 3.098 -13.469 26.828 1.00 86.50 93 GLU A CA 1
ATOM 715 C C . GLU A 1 93 ? 2.379 -12.668 25.733 1.00 86.50 93 GLU A C 1
ATOM 717 O O . GLU A 1 93 ? 2.253 -11.443 25.826 1.00 86.50 93 GLU A O 1
ATOM 722 N N . TYR A 1 94 ? 1.847 -13.355 24.719 1.00 88.00 94 TYR A N 1
ATOM 723 C CA . TYR A 1 94 ? 1.052 -12.723 23.672 1.00 88.00 94 TYR A CA 1
ATOM 724 C C . TYR A 1 94 ? -0.224 -12.074 24.227 1.00 88.00 94 TYR A C 1
ATOM 726 O O . TYR A 1 94 ? -0.498 -10.907 23.932 1.00 88.00 94 TYR A O 1
ATOM 734 N N . LEU A 1 95 ? -0.986 -12.796 25.056 1.00 87.38 95 LEU A N 1
ATOM 735 C CA . LEU A 1 95 ? -2.214 -12.283 25.669 1.00 87.38 95 LEU A CA 1
ATOM 736 C C . LEU A 1 95 ? -1.938 -11.067 26.556 1.00 87.38 95 LEU A C 1
ATOM 738 O O . LEU A 1 95 ? -2.638 -10.062 26.437 1.00 87.38 95 LEU A O 1
ATOM 742 N N . GLU A 1 96 ? -0.904 -11.126 27.397 1.00 89.44 96 GLU A N 1
ATOM 743 C CA . GLU A 1 96 ? -0.465 -9.994 28.222 1.00 89.44 96 GLU A CA 1
ATOM 744 C C . GLU A 1 96 ? -0.076 -8.784 27.357 1.00 89.44 96 GLU A C 1
ATOM 746 O O . GLU A 1 96 ? -0.500 -7.660 27.634 1.00 89.44 96 GLU A O 1
ATOM 751 N N . SER A 1 97 ? 0.655 -8.997 26.256 1.00 90.12 97 SER A N 1
ATOM 752 C CA . SER A 1 97 ? 1.027 -7.921 25.331 1.00 90.12 97 SER A CA 1
ATOM 753 C C . SER A 1 97 ? -0.197 -7.242 24.704 1.00 90.12 97 SER A C 1
ATOM 755 O O . SER A 1 97 ? -0.283 -6.012 24.699 1.00 90.12 97 SER A O 1
ATOM 757 N N . VAL A 1 98 ? -1.147 -8.019 24.171 1.00 90.06 98 VAL A N 1
ATOM 758 C CA . VAL A 1 98 ? -2.354 -7.480 23.515 1.00 90.06 98 VAL A CA 1
ATOM 759 C C . VAL A 1 98 ? -3.253 -6.768 24.527 1.00 90.06 98 VAL A C 1
ATOM 761 O O . VAL A 1 98 ? -3.738 -5.664 24.275 1.00 90.06 98 VAL A O 1
ATOM 764 N N . LEU A 1 99 ? -3.454 -7.357 25.706 1.00 90.69 99 LEU A N 1
ATOM 765 C CA . LEU A 1 99 ? -4.323 -6.777 26.730 1.00 90.69 99 LEU A CA 1
ATOM 766 C C . LEU A 1 99 ? -3.697 -5.538 27.386 1.00 90.69 99 LEU A C 1
ATOM 768 O O . LEU A 1 99 ? -4.426 -4.611 27.739 1.00 90.69 99 LEU A O 1
ATOM 772 N N . SER A 1 100 ? -2.365 -5.438 27.442 1.00 89.50 100 SER A N 1
ATOM 773 C CA . SER A 1 100 ? -1.679 -4.200 27.830 1.00 89.50 100 SER A CA 1
ATOM 774 C C . SER A 1 100 ? -1.905 -3.060 26.822 1.00 89.50 100 SER A C 1
ATOM 776 O O . SER A 1 100 ? -2.095 -1.905 27.214 1.00 89.50 100 SER A O 1
ATOM 778 N N . GLU A 1 101 ? -1.976 -3.352 25.519 1.00 88.44 101 GLU A N 1
ATOM 779 C CA . GLU A 1 101 ? -2.373 -2.357 24.509 1.00 88.44 101 GLU A CA 1
ATOM 780 C C . GLU A 1 101 ? -3.828 -1.896 24.719 1.00 88.44 101 GLU A C 1
ATOM 782 O O . GLU A 1 101 ? -4.152 -0.704 24.608 1.00 88.44 101 GLU A O 1
ATOM 787 N N . TYR A 1 102 ? -4.713 -2.815 25.113 1.00 90.44 102 TYR A N 1
ATOM 788 C CA . TYR A 1 102 ? -6.093 -2.474 25.459 1.00 90.44 102 TYR A CA 1
ATOM 789 C C . TYR A 1 102 ? -6.170 -1.612 26.728 1.00 90.44 102 TYR A C 1
ATOM 791 O O . TYR A 1 102 ? -6.997 -0.703 26.777 1.00 90.44 102 TYR A O 1
ATOM 799 N N . GLU A 1 103 ? -5.298 -1.799 27.724 1.00 89.44 103 GLU A N 1
ATOM 800 C CA . GLU A 1 103 ? -5.228 -0.913 28.900 1.00 89.44 103 GLU A CA 1
ATOM 801 C C . GLU A 1 103 ? -4.879 0.526 28.509 1.00 89.44 103 GLU A C 1
ATOM 803 O O . GLU A 1 103 ? -5.520 1.480 28.964 1.00 89.44 103 GLU A O 1
ATOM 808 N N . GLN A 1 104 ? -3.900 0.698 27.617 1.00 87.00 104 GLN A N 1
ATOM 809 C CA . GLN A 1 104 ? -3.530 2.017 27.095 1.00 87.00 104 GLN A CA 1
ATOM 810 C C . GLN A 1 104 ? -4.694 2.650 26.325 1.00 87.00 104 GLN A C 1
ATOM 812 O O . GLN A 1 104 ? -4.993 3.840 26.485 1.00 87.00 104 GLN A O 1
ATOM 817 N N . THR A 1 105 ? -5.405 1.838 25.541 1.00 85.50 105 THR A N 1
ATOM 818 C CA . THR A 1 105 ? -6.612 2.262 24.826 1.00 85.50 105 THR A CA 1
ATOM 819 C C . THR A 1 105 ? -7.702 2.705 25.807 1.00 85.50 105 THR A C 1
ATOM 821 O O . THR A 1 105 ? -8.268 3.787 25.631 1.00 85.50 105 THR A O 1
ATOM 824 N N . LEU A 1 106 ? -7.949 1.950 26.883 1.00 87.38 106 LEU A N 1
ATOM 825 C CA . LEU A 1 106 ? -8.920 2.292 27.927 1.00 87.38 106 LEU A CA 1
ATOM 826 C C . LEU A 1 106 ? -8.565 3.612 28.616 1.00 87.38 106 LEU A C 1
ATOM 828 O O . LEU A 1 106 ? -9.447 4.445 28.811 1.00 87.38 106 LEU A O 1
ATOM 832 N N . ALA A 1 107 ? -7.289 3.840 28.939 1.00 86.00 107 ALA A N 1
ATOM 833 C CA . ALA A 1 107 ? -6.834 5.098 29.530 1.00 86.00 107 ALA A CA 1
ATOM 834 C C . ALA A 1 107 ? -7.077 6.293 28.591 1.00 86.00 107 ALA A C 1
ATOM 836 O O . ALA A 1 107 ? -7.541 7.350 29.027 1.00 86.00 107 ALA A O 1
ATOM 837 N N . SER A 1 108 ? -6.819 6.116 27.290 1.00 82.81 108 SER A N 1
ATOM 838 C CA . SER A 1 108 ? -7.078 7.149 26.284 1.00 82.81 108 SER A CA 1
ATOM 839 C C . SER A 1 108 ? -8.578 7.448 26.149 1.00 82.81 108 SER A C 1
ATOM 841 O O . SER A 1 108 ? -8.981 8.612 26.203 1.00 82.81 108 SER A O 1
ATOM 843 N N . LEU A 1 109 ? -9.422 6.412 26.078 1.00 82.44 109 LEU A N 1
ATOM 844 C CA . LEU A 1 109 ? -10.873 6.544 25.964 1.00 82.44 109 LEU A CA 1
ATOM 845 C C . LEU A 1 109 ? -11.478 7.135 27.238 1.00 82.44 109 LEU A C 1
ATOM 847 O O . LEU A 1 109 ? -12.291 8.049 27.157 1.00 82.44 109 LEU A O 1
ATOM 851 N N . GLY A 1 110 ? -11.033 6.700 28.415 1.00 80.69 110 GLY A N 1
ATOM 852 C CA . GLY A 1 110 ? -11.499 7.206 29.705 1.00 80.69 110 GLY A CA 1
ATOM 853 C C . GLY A 1 110 ? -11.212 8.694 29.943 1.00 80.69 110 GLY A C 1
ATOM 854 O O . GLY A 1 110 ? -11.850 9.295 30.805 1.00 80.69 110 GLY A O 1
ATOM 855 N N . SER A 1 111 ? -10.298 9.306 29.180 1.00 79.94 111 SER A N 1
ATOM 856 C CA . SER A 1 111 ? -10.069 10.762 29.185 1.00 79.94 111 SER A CA 1
ATOM 857 C C . SER A 1 111 ? -11.072 11.549 28.326 1.00 79.94 111 SER A C 1
ATOM 859 O O . SER A 1 111 ? -11.178 12.770 28.444 1.00 79.94 111 SER A O 1
ATOM 861 N N . ILE A 1 112 ? -11.808 10.848 27.460 1.00 77.88 112 ILE A N 1
ATOM 862 C CA . ILE A 1 112 ? -12.679 11.408 26.425 1.00 77.88 112 ILE A CA 1
ATOM 863 C C . ILE A 1 112 ? -14.155 11.149 26.738 1.00 77.88 112 ILE A C 1
ATOM 865 O O . ILE A 1 112 ? -14.984 12.046 26.575 1.00 77.88 112 ILE A O 1
ATOM 869 N N . LEU A 1 113 ? -14.481 9.922 27.148 1.00 83.56 113 LEU A N 1
ATOM 870 C CA . LEU A 1 113 ? -15.841 9.454 27.395 1.00 83.56 113 LEU A CA 1
ATOM 871 C C . LEU A 1 113 ? -16.025 9.005 28.843 1.00 83.56 113 LEU A C 1
ATOM 873 O O . LEU A 1 113 ? -15.080 8.597 29.521 1.00 83.56 113 LEU A O 1
ATOM 877 N N . ASP A 1 114 ? -17.267 9.061 29.308 1.00 85.69 114 ASP A N 1
ATOM 878 C CA . ASP A 1 114 ? -17.640 8.489 30.594 1.00 85.69 114 ASP A CA 1
ATOM 879 C C . ASP A 1 114 ? -17.963 7.008 30.386 1.00 85.69 114 ASP A C 1
ATOM 881 O O . ASP A 1 114 ? -18.697 6.657 29.457 1.00 85.69 114 ASP A O 1
ATOM 885 N N . TYR A 1 115 ? -17.454 6.143 31.258 1.00 88.12 115 TYR A N 1
ATOM 886 C CA . TYR A 1 115 ? -17.828 4.733 31.282 1.00 88.12 115 TYR A CA 1
ATOM 887 C C . TYR A 1 115 ? -18.368 4.314 32.650 1.00 88.12 115 TYR A C 1
ATOM 889 O O . TYR A 1 115 ? -18.033 4.882 33.699 1.00 88.12 115 TYR A O 1
ATOM 897 N N . TYR A 1 116 ? -19.234 3.310 32.626 1.00 87.50 116 TYR A N 1
ATOM 898 C CA . TYR A 1 116 ? -19.792 2.645 33.792 1.00 87.50 116 TYR A CA 1
ATOM 899 C C . TYR A 1 116 ? -19.896 1.154 33.512 1.00 87.50 116 TYR A C 1
ATOM 901 O O . TYR A 1 116 ? -20.470 0.751 32.506 1.00 87.50 116 TYR A O 1
ATOM 909 N N . VAL A 1 117 ? -19.347 0.351 34.412 1.00 88.62 117 VAL A N 1
ATOM 910 C CA . VAL A 1 117 ? -19.350 -1.109 34.329 1.00 88.62 117 VAL A CA 1
ATOM 911 C C . VAL A 1 117 ? -19.967 -1.641 35.604 1.00 88.62 117 VAL A C 1
ATOM 913 O O . VAL A 1 117 ? -19.601 -1.181 36.682 1.00 88.62 117 VAL A O 1
ATOM 916 N N . GLU A 1 118 ? -20.885 -2.587 35.494 1.00 88.62 118 GLU A N 1
ATOM 917 C CA . GLU A 1 118 ? -21.576 -3.223 36.612 1.00 88.62 118 GLU A CA 1
ATOM 918 C C . GLU A 1 118 ? -21.522 -4.740 36.450 1.00 88.62 118 GLU A C 1
ATOM 920 O O . GLU A 1 118 ? -21.799 -5.263 35.372 1.00 88.62 118 GLU A O 1
ATOM 925 N N . ASP A 1 119 ? -21.181 -5.434 37.528 1.00 88.94 119 ASP A N 1
ATOM 926 C CA . ASP A 1 119 ? -21.298 -6.885 37.624 1.00 88.94 119 ASP A CA 1
ATOM 927 C C . ASP A 1 119 ? -22.750 -7.235 37.972 1.00 88.94 119 ASP A C 1
ATOM 929 O O . ASP A 1 119 ? -23.282 -6.766 38.982 1.00 88.94 119 ASP A O 1
ATOM 933 N N . LEU A 1 120 ? -23.416 -8.018 37.122 1.00 86.19 120 LEU A N 1
ATOM 934 C CA . LEU A 1 120 ? -24.853 -8.287 37.240 1.00 86.19 120 LEU A CA 1
ATOM 935 C C . LEU A 1 120 ? -25.190 -9.240 38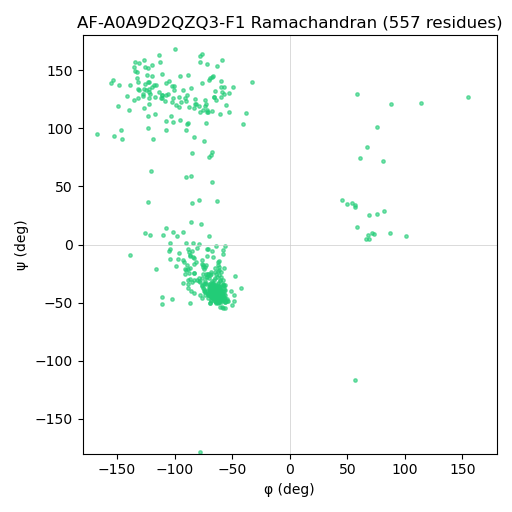.397 1.00 86.19 120 LEU A C 1
ATOM 937 O O . LEU A 1 120 ? -26.335 -9.259 38.848 1.00 86.19 120 LEU A O 1
ATOM 941 N N . GLU A 1 121 ? -24.215 -10.006 38.893 1.00 86.06 121 GLU A N 1
ATOM 942 C CA . GLU A 1 121 ? -24.397 -10.939 40.009 1.00 86.06 121 GLU A CA 1
ATOM 943 C C . GLU A 1 121 ? -24.213 -10.256 41.369 1.00 86.06 121 GLU A C 1
ATOM 945 O O . GLU A 1 121 ? -25.064 -10.370 42.255 1.00 86.06 121 GLU A O 1
ATOM 950 N N . SER A 1 122 ? -23.110 -9.527 41.541 1.00 84.50 122 SER A N 1
ATOM 951 C CA . SER A 1 122 ? -22.729 -8.883 42.803 1.00 84.50 122 SER A CA 1
ATOM 952 C C . SER A 1 122 ? -23.249 -7.448 42.949 1.00 84.50 122 SER A C 1
ATOM 954 O O . SER A 1 122 ? -23.332 -6.930 44.066 1.00 84.50 122 SER A O 1
ATOM 956 N N . GLY A 1 123 ? -23.583 -6.775 41.842 1.00 81.56 123 GLY A N 1
ATOM 957 C CA . GLY A 1 123 ? -23.966 -5.359 41.814 1.00 81.56 123 GLY A CA 1
ATOM 958 C C . GLY A 1 123 ? -22.807 -4.385 42.077 1.00 81.56 123 GLY A C 1
ATOM 959 O O . GLY A 1 123 ? -23.032 -3.187 42.300 1.00 81.56 123 GLY A O 1
ATOM 960 N N . VAL A 1 124 ? -21.559 -4.870 42.095 1.00 86.44 124 VAL A N 1
ATOM 961 C CA . VAL A 1 124 ? -20.358 -4.028 42.184 1.00 86.44 124 VAL A CA 1
ATOM 962 C C . VAL A 1 124 ? -20.177 -3.276 40.870 1.00 86.44 124 VAL A C 1
ATOM 964 O O . VAL A 1 124 ? -20.412 -3.818 39.796 1.00 86.44 124 VAL A O 1
ATOM 967 N N . TYR A 1 125 ? -19.746 -2.014 40.945 1.00 86.88 125 TYR A N 1
ATOM 968 C CA . TYR A 1 125 ? -19.565 -1.186 39.756 1.00 86.88 125 TYR A CA 1
ATOM 969 C C . TYR A 1 125 ? -18.244 -0.411 39.732 1.00 86.88 125 TYR A C 1
ATOM 971 O O . TYR A 1 125 ? -17.649 -0.101 40.775 1.00 86.88 125 TYR A O 1
ATOM 979 N N . LEU A 1 126 ? -17.818 -0.050 38.523 1.00 87.31 126 LEU A N 1
ATOM 980 C CA . LEU A 1 126 ? -16.682 0.809 38.199 1.00 87.31 126 LEU A CA 1
ATOM 981 C C . LEU A 1 126 ? -17.153 1.988 37.348 1.00 87.31 126 LEU A C 1
ATOM 983 O O . LEU A 1 126 ? -17.985 1.828 36.462 1.00 87.31 126 LEU A O 1
ATOM 987 N N . SER A 1 127 ? -16.619 3.182 37.599 1.00 86.56 127 SER A N 1
ATOM 988 C CA . SER A 1 127 ? -16.833 4.342 36.731 1.00 86.56 127 SER A CA 1
ATOM 989 C C . SER A 1 127 ? -15.695 5.341 36.877 1.00 86.56 127 SER A C 1
ATOM 991 O O . SER A 1 127 ? -15.267 5.617 37.998 1.00 86.56 127 SER A O 1
ATOM 993 N N . ASN A 1 128 ? -15.247 5.925 35.764 1.00 85.00 128 ASN A N 1
ATOM 994 C CA . ASN A 1 128 ? -14.290 7.038 35.770 1.00 85.00 128 ASN A CA 1
ATOM 995 C C . ASN A 1 128 ? -14.917 8.365 36.224 1.00 85.00 128 ASN A C 1
ATOM 997 O O . ASN A 1 128 ? -14.246 9.190 36.836 1.00 85.00 128 ASN A O 1
ATOM 1001 N N . SER A 1 129 ? -16.207 8.568 35.955 1.00 74.44 129 SER A N 1
ATOM 1002 C CA . SER A 1 129 ? -16.933 9.793 36.315 1.00 74.44 129 SER A CA 1
ATOM 1003 C C . SER A 1 129 ? -17.431 9.798 37.769 1.00 74.44 129 SER A C 1
ATOM 1005 O O . SER A 1 129 ? -17.903 10.824 38.265 1.00 74.44 129 SER A O 1
ATOM 1007 N N . GLY A 1 130 ? -17.366 8.647 38.455 1.00 65.50 130 GLY A N 1
ATOM 1008 C CA . GLY A 1 130 ? -17.896 8.451 39.809 1.00 65.50 130 GLY A CA 1
ATOM 1009 C C . GLY A 1 130 ? -19.427 8.510 39.903 1.00 65.50 130 GLY A C 1
ATOM 1010 O O . GLY A 1 130 ? -19.974 8.518 41.005 1.00 65.50 130 GLY A O 1
ATOM 1011 N N . ARG A 1 131 ? -20.133 8.566 38.768 1.00 65.94 131 ARG A N 1
ATOM 1012 C CA . ARG A 1 131 ? -21.596 8.666 38.688 1.00 65.94 131 ARG A CA 1
ATOM 1013 C C . ARG A 1 131 ? -22.174 7.365 38.142 1.00 65.94 131 ARG A C 1
ATOM 1015 O O . ARG A 1 131 ? -21.575 6.719 37.288 1.00 65.94 131 ARG A O 1
ATOM 1022 N N . ARG A 1 132 ? -23.371 6.992 38.605 1.00 60.03 132 ARG A N 1
ATOM 1023 C CA . ARG A 1 132 ? -24.159 5.958 37.925 1.00 60.03 132 ARG A CA 1
ATOM 1024 C C . ARG A 1 132 ? -24.672 6.557 36.620 1.00 60.03 132 ARG A C 1
ATOM 1026 O O . ARG A 1 132 ? -25.455 7.506 36.647 1.00 60.03 132 ARG A O 1
ATOM 1033 N N . LEU A 1 133 ? -24.199 6.034 35.494 1.00 61.28 133 LEU A N 1
ATOM 1034 C CA . LEU A 1 133 ? -24.783 6.347 34.196 1.00 61.28 133 LEU A CA 1
ATOM 1035 C C . LEU A 1 133 ? -26.222 5.792 34.187 1.00 61.28 133 LEU A C 1
ATOM 1037 O O . LEU A 1 133 ? -26.431 4.663 34.632 1.00 61.28 133 LEU A O 1
ATOM 1041 N N . PRO A 1 134 ? -27.232 6.575 33.768 1.00 53.72 134 PRO A N 1
ATOM 1042 C CA . PRO A 1 134 ? -28.623 6.149 33.855 1.00 53.72 134 PRO A CA 1
ATOM 1043 C C . PRO A 1 134 ? -28.858 4.869 33.045 1.00 53.72 134 PRO A C 1
ATOM 1045 O O . PRO A 1 134 ? -28.353 4.723 31.928 1.00 53.72 134 PRO A O 1
ATOM 1048 N N . ASN A 1 135 ? -29.671 3.966 33.598 1.00 49.38 135 ASN A N 1
ATOM 1049 C CA . ASN A 1 135 ? -30.246 2.858 32.846 1.00 49.38 135 ASN A CA 1
ATOM 1050 C C . ASN A 1 135 ? -31.086 3.462 31.718 1.00 49.38 135 ASN A C 1
ATOM 1052 O O . ASN A 1 135 ? -32.130 4.054 31.978 1.00 49.38 135 ASN A O 1
ATOM 1056 N N . ALA A 1 136 ? -30.670 3.300 30.463 1.00 46.31 136 ALA A N 1
ATOM 1057 C CA . ALA A 1 136 ? -31.498 3.680 29.317 1.00 46.31 136 ALA A CA 1
ATOM 1058 C C . ALA A 1 136 ? -32.719 2.758 29.126 1.00 46.31 136 ALA A C 1
ATOM 1060 O O . ALA A 1 136 ? -33.450 2.892 28.148 1.00 46.31 136 ALA A O 1
ATOM 1061 N N . VAL A 1 137 ? -32.978 1.847 30.068 1.00 38.25 137 VAL A N 1
ATOM 1062 C CA . VAL A 1 137 ? -34.174 1.005 30.099 1.00 38.25 137 VAL A CA 1
ATOM 1063 C C . VAL A 1 137 ? -35.286 1.705 30.889 1.00 38.25 137 VAL A C 1
ATOM 1065 O O . VAL A 1 137 ? -35.804 1.184 31.872 1.00 38.25 137 VAL A O 1
ATOM 1068 N N . SER A 1 138 ? -35.679 2.903 30.458 1.00 38.44 138 SER A N 1
ATOM 1069 C CA . SER A 1 138 ? -37.092 3.265 30.527 1.00 38.44 138 SER A CA 1
ATOM 1070 C C . SER A 1 138 ? -37.656 3.088 29.122 1.00 38.44 138 SER A C 1
ATOM 1072 O O . SER A 1 138 ? -37.402 3.862 28.203 1.00 38.44 138 SER A O 1
ATOM 1074 N N . SER A 1 139 ? -38.416 2.009 28.959 1.00 33.97 139 SER A N 1
ATOM 1075 C CA . SER A 1 139 ? -39.190 1.647 27.766 1.00 33.97 139 SER A CA 1
ATOM 1076 C C . SER A 1 139 ? -40.215 2.707 27.338 1.00 33.97 139 SER A C 1
ATOM 1078 O O . SER A 1 139 ? -40.817 2.581 26.280 1.00 33.97 139 SER A O 1
ATOM 1080 N N . ASP A 1 140 ? -40.363 3.773 28.118 1.00 30.14 140 ASP A N 1
ATOM 1081 C CA . ASP A 1 140 ? -41.080 4.984 27.768 1.00 30.14 140 ASP A CA 1
ATOM 1082 C C . ASP A 1 140 ? -40.101 6.147 27.888 1.00 30.14 140 ASP A C 1
ATOM 1084 O O . ASP A 1 140 ? -39.488 6.333 28.939 1.00 30.14 140 ASP A O 1
ATOM 1088 N N . GLY A 1 141 ? -39.954 6.940 26.825 1.00 36.66 141 GLY A N 1
ATOM 1089 C CA . GLY A 1 141 ? -39.055 8.097 26.726 1.00 36.66 141 GLY A CA 1
ATOM 1090 C C . GLY A 1 141 ? -39.351 9.262 27.685 1.00 36.66 141 GLY A C 1
ATOM 1091 O O . GLY A 1 141 ? -39.217 10.422 27.300 1.00 36.66 141 GLY A O 1
ATOM 1092 N N . GLN A 1 142 ? -39.758 8.987 28.921 1.00 32.59 142 GLN A N 1
ATOM 1093 C CA . GLN A 1 142 ? -39.805 9.940 30.011 1.00 32.59 142 GLN A CA 1
ATOM 1094 C C . GLN A 1 142 ? -38.483 9.928 30.772 1.00 32.59 142 GLN A C 1
ATOM 1096 O O . GLN A 1 142 ? -37.999 8.906 31.250 1.00 32.59 142 GLN A O 1
ATOM 1101 N N . ALA A 1 143 ? -37.902 11.122 30.830 1.00 35.00 143 ALA A N 1
ATOM 1102 C CA . ALA A 1 143 ? -36.681 11.443 31.533 1.00 35.00 143 ALA A CA 1
ATOM 1103 C C . ALA A 1 143 ? -36.771 11.043 33.012 1.00 35.00 143 ALA A C 1
ATOM 1105 O O . ALA A 1 143 ? -37.597 11.568 33.757 1.00 35.00 143 ALA A O 1
ATOM 1106 N N . SER A 1 144 ? -35.882 10.159 33.451 1.00 34.91 144 SER A N 1
ATOM 1107 C CA . SER A 1 144 ? -35.586 9.989 34.867 1.00 34.91 144 SER A CA 1
ATOM 1108 C C . SER A 1 144 ? -34.656 11.119 35.332 1.00 34.91 144 SER A C 1
ATOM 1110 O O . SER A 1 144 ? -33.515 11.207 34.875 1.00 34.91 144 SER A O 1
ATOM 1112 N N . SER A 1 145 ? -35.210 11.950 36.225 1.00 36.22 145 SER A N 1
ATOM 1113 C CA . SER A 1 145 ? -34.607 12.989 37.083 1.00 36.22 145 SER A CA 1
ATOM 1114 C C . SER A 1 145 ? -33.836 14.145 36.418 1.00 36.22 145 SER A C 1
ATOM 1116 O O . SER A 1 145 ? -32.903 13.959 35.643 1.00 36.22 145 SER A O 1
ATOM 1118 N N . GLU A 1 146 ? -34.197 15.374 36.816 1.00 41.03 146 GLU A N 1
ATOM 1119 C CA . GLU A 1 146 ? -33.615 16.668 36.398 1.00 41.03 146 GLU A CA 1
ATOM 1120 C C . GLU A 1 146 ? -32.099 16.825 36.664 1.00 41.03 146 GLU A C 1
ATOM 1122 O O . GLU A 1 146 ? -31.501 17.772 36.161 1.00 41.03 146 GLU A O 1
ATOM 1127 N N . ASP A 1 147 ? -31.468 15.883 37.374 1.00 40.72 147 ASP A N 1
ATOM 1128 C CA . ASP A 1 147 ? -30.041 15.893 37.746 1.00 40.72 147 ASP A CA 1
ATOM 1129 C C . ASP A 1 147 ? -29.153 14.931 36.926 1.00 40.72 147 ASP A C 1
ATOM 1131 O O . ASP A 1 147 ? -27.945 14.841 37.157 1.00 40.72 147 ASP A O 1
ATOM 1135 N N . SER A 1 148 ? -29.711 14.196 35.957 1.00 47.84 148 SER A N 1
ATOM 1136 C CA . SER A 1 148 ? -28.918 13.281 35.122 1.00 47.84 148 SER A CA 1
ATOM 1137 C C . SER A 1 148 ? -28.229 14.043 33.974 1.00 47.84 148 SER A C 1
ATOM 1139 O O . SER A 1 148 ? -28.922 14.707 33.193 1.00 47.84 148 SER A O 1
ATOM 1141 N N . PRO A 1 149 ? -26.892 13.953 33.798 1.00 52.19 149 PRO A N 1
ATOM 1142 C CA . PRO A 1 149 ? -26.216 14.594 32.674 1.00 52.19 149 PRO A CA 1
ATOM 1143 C C . PRO A 1 149 ? -26.808 14.106 31.347 1.00 52.19 149 PRO A C 1
ATOM 1145 O O . PRO A 1 149 ? -26.979 12.910 31.105 1.00 52.19 149 PRO A O 1
ATOM 1148 N N . LYS A 1 150 ? -27.158 15.058 30.476 1.00 65.12 150 LYS A N 1
ATOM 1149 C CA . LYS A 1 150 ? -27.764 14.780 29.170 1.00 65.12 150 LYS A CA 1
ATOM 1150 C C . LYS A 1 150 ? -26.693 14.237 28.218 1.00 65.12 150 LYS A C 1
ATOM 1152 O O . LYS A 1 150 ? -26.041 14.997 27.504 1.00 65.12 150 LYS A O 1
ATOM 1157 N N . TYR A 1 151 ? -26.507 12.920 28.218 1.00 74.12 151 TYR A N 1
ATOM 1158 C CA . TYR A 1 151 ? -25.662 12.237 27.240 1.00 74.12 151 TYR A CA 1
ATOM 1159 C C . TYR A 1 151 ? -26.275 12.356 25.838 1.00 74.12 151 TYR A C 1
ATOM 1161 O O . TYR A 1 151 ? -27.457 12.069 25.625 1.00 74.12 151 TYR A O 1
ATOM 1169 N N . VAL A 1 152 ? -25.470 12.830 24.887 1.00 71.00 152 VAL A N 1
ATOM 1170 C CA . VAL A 1 152 ? -25.864 13.024 23.480 1.00 71.00 152 VAL A CA 1
ATOM 1171 C C . VAL A 1 152 ? -25.736 11.708 22.727 1.00 71.00 152 VAL A C 1
ATOM 1173 O O . VAL A 1 152 ? -26.631 11.343 21.965 1.00 71.00 152 VAL A O 1
ATOM 1176 N N . TYR A 1 153 ? -24.646 10.993 23.004 1.00 76.31 153 TYR A N 1
ATOM 1177 C CA . TYR A 1 153 ? -24.400 9.634 22.550 1.00 76.31 153 TYR A CA 1
ATOM 1178 C C . TYR A 1 153 ? -24.275 8.717 23.759 1.00 76.31 153 TYR A C 1
ATOM 1180 O O . TYR A 1 153 ? -23.650 9.079 24.757 1.00 76.31 153 TYR A O 1
ATOM 1188 N N . TYR A 1 154 ? -24.895 7.548 23.664 1.00 81.81 154 TYR A N 1
ATOM 1189 C CA . TYR A 1 154 ? -24.888 6.543 24.717 1.00 81.81 154 TYR A CA 1
ATOM 1190 C C . TYR A 1 154 ? -24.945 5.154 24.093 1.00 81.81 154 TYR A C 1
ATOM 1192 O O . TYR A 1 154 ? -25.720 4.937 23.160 1.00 81.81 154 TYR A O 1
ATOM 1200 N N . VAL A 1 155 ? -24.150 4.227 24.617 1.00 84.44 155 VAL A N 1
ATOM 1201 C CA . VAL A 1 155 ? -24.171 2.812 24.247 1.00 84.44 155 VAL A CA 1
ATOM 1202 C C . VAL A 1 155 ? -24.106 1.992 25.524 1.00 84.44 155 VAL A C 1
ATOM 1204 O O . VAL A 1 155 ? -23.185 2.160 26.312 1.00 84.44 155 VAL A O 1
ATOM 1207 N N . SER A 1 156 ? -25.069 1.105 25.724 1.00 85.25 156 SER A N 1
ATOM 1208 C CA . SER A 1 156 ? -25.075 0.120 26.796 1.00 85.25 156 SER A CA 1
ATOM 1209 C C . SER A 1 156 ? -25.108 -1.272 26.189 1.00 85.25 156 SER A C 1
ATOM 1211 O O . SER A 1 156 ? -25.831 -1.514 25.224 1.00 85.25 156 SER A O 1
ATOM 1213 N N . MET A 1 157 ? -24.282 -2.148 26.743 1.00 87.94 157 MET A N 1
ATOM 1214 C CA . MET A 1 157 ? -24.051 -3.515 26.300 1.00 87.94 157 MET A CA 1
ATOM 1215 C C . MET A 1 157 ? -24.148 -4.426 27.522 1.00 87.94 157 MET A C 1
ATOM 1217 O O . MET A 1 157 ? -23.566 -4.117 28.563 1.00 87.94 157 MET A O 1
ATOM 1221 N N . GLU A 1 158 ? -24.860 -5.539 27.400 1.00 88.56 158 GLU A N 1
ATOM 1222 C CA . GLU A 1 158 ? -24.922 -6.577 28.432 1.00 88.56 158 GLU A CA 1
ATOM 1223 C C . GLU A 1 158 ? -24.334 -7.876 27.895 1.00 88.56 158 GLU A C 1
ATOM 1225 O O . GLU A 1 158 ? -24.753 -8.360 26.838 1.00 88.56 158 GLU A O 1
ATOM 1230 N N . TYR A 1 159 ? -23.376 -8.412 28.646 1.00 87.69 159 TYR A N 1
ATOM 1231 C CA . TYR A 1 159 ? -22.780 -9.720 28.438 1.00 87.69 159 TYR A CA 1
ATOM 1232 C C . TYR A 1 159 ? -23.587 -10.764 29.207 1.00 87.69 159 TYR A C 1
ATOM 1234 O O . TYR A 1 159 ? -23.863 -10.588 30.397 1.00 87.69 159 TYR A O 1
ATOM 1242 N N . ASP A 1 160 ? -23.980 -11.832 28.519 1.00 86.06 160 ASP A N 1
ATOM 1243 C CA . ASP A 1 160 ? -24.614 -12.988 29.146 1.00 86.06 160 ASP A CA 1
ATOM 1244 C C . ASP A 1 160 ? -23.584 -13.899 29.842 1.00 86.06 160 ASP A C 1
ATOM 1246 O O . ASP A 1 160 ? -22.380 -13.626 29.861 1.00 86.06 160 ASP A O 1
ATOM 1250 N N . SER A 1 161 ? -24.063 -14.999 30.423 1.00 84.00 161 SER A N 1
ATOM 1251 C CA . SER A 1 161 ? -23.227 -15.995 31.104 1.00 84.00 161 SER A CA 1
ATOM 1252 C C . SER A 1 161 ? -22.370 -16.840 30.158 1.00 84.00 161 SER A C 1
ATOM 1254 O O . SER A 1 161 ? -21.648 -17.709 30.619 1.00 84.00 161 SER A O 1
ATOM 1256 N N . ALA A 1 162 ? -22.514 -16.670 28.843 1.00 79.69 162 ALA A N 1
ATOM 1257 C CA . ALA A 1 162 ? -21.699 -17.325 27.824 1.00 79.69 162 ALA A CA 1
ATOM 1258 C C . ALA A 1 162 ? -20.763 -16.321 27.120 1.00 79.69 162 ALA A C 1
ATOM 1260 O O . ALA A 1 162 ? -20.140 -16.643 26.107 1.00 79.69 162 ALA A O 1
ATOM 1261 N N . GLY A 1 163 ? -20.699 -15.083 27.620 1.00 79.25 163 GLY A N 1
ATOM 1262 C CA . GLY A 1 163 ? -19.871 -14.008 27.091 1.00 79.25 163 GLY A CA 1
ATOM 1263 C C . GLY A 1 163 ? -20.305 -13.486 25.720 1.00 79.25 163 GLY A C 1
ATOM 1264 O O . GLY A 1 163 ? -19.483 -12.955 24.962 1.00 79.25 163 GLY A O 1
ATOM 1265 N N . ASN A 1 164 ? -21.588 -13.633 25.383 1.00 82.81 164 ASN A N 1
ATOM 1266 C CA . ASN A 1 164 ? -22.199 -13.025 24.207 1.00 82.81 164 ASN A CA 1
ATOM 1267 C C . ASN A 1 164 ? -22.878 -11.706 24.571 1.00 82.81 164 ASN A C 1
ATOM 1269 O O . ASN A 1 164 ? -23.480 -11.554 25.634 1.00 82.81 164 ASN A O 1
ATOM 1273 N N . VAL A 1 165 ? -22.828 -10.752 23.644 1.00 82.31 165 VAL A N 1
ATOM 1274 C CA . VAL A 1 165 ? -23.451 -9.440 23.820 1.00 82.31 165 VAL A CA 1
ATOM 1275 C C . VAL A 1 165 ? -24.892 -9.502 23.316 1.00 82.31 165 VAL A C 1
ATOM 1277 O O . VAL A 1 165 ? -25.137 -9.516 22.111 1.00 82.31 165 VAL A O 1
ATOM 1280 N N . GLY A 1 166 ? -25.854 -9.572 24.238 1.00 68.06 166 GLY A N 1
ATOM 1281 C CA . GLY A 1 166 ? -27.265 -9.813 23.905 1.00 68.06 166 GLY A CA 1
ATOM 1282 C C . GLY A 1 166 ? -28.143 -8.561 23.930 1.00 68.06 166 GLY A C 1
ATOM 1283 O O . GLY A 1 166 ? -28.919 -8.316 23.004 1.00 68.06 166 GLY A O 1
ATOM 1284 N N . ASN A 1 167 ? -28.034 -7.752 24.985 1.00 77.75 167 ASN A N 1
ATOM 1285 C CA . ASN A 1 167 ? -28.904 -6.594 25.191 1.00 77.75 167 ASN A CA 1
ATOM 1286 C C . ASN A 1 167 ? -28.121 -5.303 24.937 1.00 77.75 167 ASN A C 1
ATOM 1288 O O . ASN A 1 167 ? -27.354 -4.840 25.782 1.00 77.75 167 ASN A O 1
ATOM 1292 N N . ILE A 1 168 ? -28.287 -4.747 23.737 1.00 81.25 168 ILE A N 1
ATOM 1293 C CA . ILE A 1 168 ? -27.624 -3.511 23.321 1.00 81.25 168 ILE A CA 1
ATOM 1294 C C . ILE A 1 168 ? -28.667 -2.395 23.269 1.00 81.25 168 ILE A C 1
ATOM 1296 O O . ILE A 1 168 ? -29.666 -2.492 22.556 1.00 81.25 168 ILE A O 1
ATOM 1300 N N . SER A 1 169 ? -28.430 -1.310 24.007 1.00 77.44 169 SER A N 1
ATOM 1301 C CA . SER A 1 169 ? -29.261 -0.104 23.975 1.00 77.44 169 SER A CA 1
ATOM 1302 C C . SER A 1 169 ? -28.424 1.113 23.595 1.00 77.44 169 SER A C 1
ATOM 1304 O O . SER A 1 169 ? -27.306 1.305 24.066 1.00 77.44 169 SER A O 1
ATOM 1306 N N . VAL A 1 170 ? -28.939 1.925 22.674 1.00 77.25 170 VAL A N 1
ATOM 1307 C CA . VAL A 1 170 ? -28.149 2.954 22.001 1.00 77.25 170 VAL A CA 1
ATOM 1308 C C . VAL A 1 170 ? -28.956 4.236 21.860 1.00 77.25 170 VAL A C 1
ATOM 1310 O O . VAL A 1 170 ? -30.125 4.218 21.475 1.00 77.25 170 VAL A O 1
ATOM 1313 N N . ARG A 1 171 ? -28.306 5.371 22.120 1.00 73.19 171 ARG A N 1
ATOM 1314 C CA . ARG A 1 171 ? -28.830 6.715 21.874 1.00 73.19 171 ARG A CA 1
ATOM 1315 C C . ARG A 1 171 ? -27.886 7.458 20.936 1.00 73.19 171 ARG A C 1
ATOM 1317 O O . ARG A 1 171 ? -26.687 7.527 21.188 1.00 73.19 171 ARG A O 1
ATOM 1324 N N . SER A 1 172 ? -28.447 8.032 19.878 1.00 71.06 172 SER A N 1
ATOM 1325 C CA . SER A 1 172 ? -27.742 8.863 18.898 1.00 71.06 172 SER A CA 1
ATOM 1326 C C . SER A 1 172 ? -28.565 10.110 18.589 1.00 71.06 172 SER A C 1
ATOM 1328 O O . SER A 1 172 ? -29.792 10.091 18.715 1.00 71.06 172 SER A O 1
ATOM 1330 N N . ARG A 1 173 ? -27.887 11.191 18.191 1.00 63.75 173 ARG A N 1
ATOM 1331 C CA . ARG A 1 173 ? -28.509 12.462 17.798 1.00 63.75 173 ARG A CA 1
ATOM 1332 C C . ARG A 1 173 ? -29.130 12.413 16.398 1.00 63.75 173 ARG A C 1
ATOM 1334 O O . ARG A 1 173 ? -30.161 13.048 16.196 1.00 63.75 173 ARG A O 1
ATOM 1341 N N . ASP A 1 174 ? -28.512 11.673 15.478 1.00 58.19 174 ASP A N 1
ATOM 1342 C CA . ASP A 1 174 ? -28.810 11.758 14.043 1.00 58.19 174 ASP A CA 1
ATOM 1343 C C . ASP A 1 174 ? -29.501 10.488 13.508 1.00 58.19 174 ASP A C 1
ATOM 1345 O O . ASP A 1 174 ? -30.581 10.585 12.928 1.00 58.19 174 ASP A O 1
ATOM 1349 N N . ASP A 1 175 ? -28.947 9.292 13.765 1.00 65.94 175 ASP A N 1
ATOM 1350 C CA . ASP A 1 175 ? -29.563 8.007 13.383 1.00 65.94 175 ASP A CA 1
ATOM 1351 C C . ASP A 1 175 ? -29.266 6.892 14.404 1.00 65.94 175 ASP A C 1
ATOM 1353 O O . ASP A 1 175 ? -28.205 6.264 14.408 1.00 65.94 175 ASP A O 1
ATOM 1357 N N . ALA A 1 176 ? -30.217 6.640 15.307 1.00 68.56 176 ALA A N 1
ATOM 1358 C CA . ALA A 1 176 ? -30.081 5.609 16.337 1.00 68.56 176 ALA A CA 1
ATOM 1359 C C . ALA A 1 176 ? -30.188 4.178 15.785 1.00 68.56 176 ALA A C 1
ATOM 1361 O O . ALA A 1 176 ? -29.632 3.266 16.390 1.00 68.56 176 ALA A O 1
ATOM 1362 N N . ARG A 1 177 ? -30.869 3.960 14.648 1.00 69.69 177 ARG A N 1
ATOM 1363 C CA . ARG A 1 177 ? -31.031 2.610 14.078 1.00 69.69 177 ARG A CA 1
ATOM 1364 C C . ARG A 1 177 ? -29.760 2.147 13.392 1.00 69.69 177 ARG A C 1
ATOM 1366 O O . ARG A 1 177 ? -29.335 1.017 13.611 1.00 69.69 177 ARG A O 1
ATOM 1373 N N . GLN A 1 178 ? -29.154 3.016 12.585 1.00 71.25 178 GLN A N 1
ATOM 1374 C CA . GLN A 1 178 ? -27.878 2.702 11.950 1.00 71.25 178 GLN A CA 1
ATOM 1375 C C . GLN A 1 178 ? -26.794 2.485 13.009 1.00 71.25 178 GLN A C 1
ATOM 1377 O O . GLN A 1 178 ? -26.068 1.497 12.949 1.00 71.25 178 GLN A O 1
ATOM 1382 N N . PHE A 1 179 ? -26.744 3.361 14.017 1.00 71.44 179 PHE A N 1
ATOM 1383 C CA . PHE A 1 179 ? -25.781 3.253 15.108 1.00 71.44 179 PHE A CA 1
ATOM 1384 C C . PHE A 1 179 ? -25.966 1.961 15.919 1.00 71.44 179 PHE A C 1
ATOM 1386 O O . PHE A 1 179 ? -24.986 1.273 16.188 1.00 71.44 179 PHE A O 1
ATOM 1393 N N . MET A 1 180 ? -27.212 1.573 16.220 1.00 79.31 180 MET A N 1
ATOM 1394 C CA . MET A 1 180 ? -27.527 0.284 16.847 1.00 79.31 180 MET A CA 1
ATOM 1395 C C . MET A 1 180 ? -26.987 -0.901 16.038 1.00 79.31 180 MET A C 1
ATOM 1397 O O . MET A 1 180 ? -26.301 -1.752 16.593 1.00 79.31 180 MET A O 1
ATOM 1401 N N . ASN A 1 181 ? -27.254 -0.940 14.730 1.00 77.50 181 ASN A N 1
ATOM 1402 C CA . ASN A 1 181 ? -26.823 -2.047 13.874 1.00 77.50 181 ASN A CA 1
ATOM 1403 C C . ASN A 1 181 ? -25.289 -2.171 13.815 1.00 77.50 181 ASN A C 1
ATOM 1405 O O . ASN A 1 181 ? -24.748 -3.275 13.855 1.00 77.50 181 ASN A O 1
ATOM 1409 N N . THR A 1 182 ? -24.571 -1.043 13.778 1.00 76.31 182 THR A N 1
ATOM 1410 C CA . THR A 1 182 ? -23.101 -1.038 13.850 1.00 76.31 182 THR A CA 1
ATOM 1411 C C . THR A 1 182 ? -22.601 -1.627 15.168 1.00 76.31 182 THR A C 1
ATOM 1413 O O . THR A 1 182 ? -21.681 -2.439 15.153 1.00 76.31 182 THR A O 1
ATOM 1416 N N . VAL A 1 183 ? -23.205 -1.250 16.301 1.00 78.81 183 VAL A N 1
ATOM 1417 C CA . VAL A 1 183 ? -22.810 -1.779 17.618 1.00 78.81 183 VAL A CA 1
ATOM 1418 C C . VAL A 1 183 ? -23.118 -3.274 17.725 1.00 78.81 183 VAL A C 1
ATOM 1420 O O . VAL A 1 183 ? -22.288 -4.019 18.230 1.00 78.81 183 VAL A O 1
ATOM 1423 N N . GLN A 1 184 ? -24.266 -3.724 17.215 1.00 81.19 184 GLN A N 1
ATOM 1424 C CA . GLN A 1 184 ? -24.625 -5.146 17.180 1.00 81.19 184 GLN A CA 1
ATOM 1425 C C . GLN A 1 184 ? -23.644 -5.962 16.336 1.00 81.19 184 GLN A C 1
ATOM 1427 O O . GLN A 1 184 ? -23.184 -7.007 16.777 1.00 81.19 184 GLN A O 1
ATOM 1432 N N . THR A 1 185 ? -23.281 -5.459 15.153 1.00 79.88 185 THR A N 1
ATOM 1433 C CA . THR A 1 185 ? -22.319 -6.134 14.267 1.00 79.88 185 THR A CA 1
ATOM 1434 C C . THR A 1 185 ? -20.953 -6.261 14.943 1.00 79.88 185 THR A C 1
ATOM 1436 O O . THR A 1 185 ? -20.418 -7.359 15.028 1.00 79.88 185 THR A O 1
ATOM 1439 N N . ALA A 1 186 ? -20.436 -5.164 15.505 1.00 76.50 186 ALA A N 1
ATOM 1440 C CA . ALA A 1 186 ? -19.154 -5.164 16.211 1.00 76.50 186 ALA A CA 1
ATOM 1441 C C . ALA A 1 186 ? -19.170 -6.026 17.488 1.00 76.50 186 ALA A C 1
ATOM 1443 O O . ALA A 1 186 ? -18.142 -6.575 17.865 1.00 76.50 186 ALA A O 1
ATOM 1444 N N . GLY A 1 187 ? -20.329 -6.178 18.141 1.00 73.25 187 GLY A N 1
ATOM 1445 C CA . GLY A 1 187 ? -20.486 -7.043 19.313 1.00 73.25 187 GLY A CA 1
ATOM 1446 C C . GLY A 1 187 ? -20.526 -8.539 18.998 1.00 73.25 187 GLY A C 1
ATOM 1447 O O . GLY A 1 187 ? -20.315 -9.347 19.900 1.00 73.25 187 GLY A O 1
ATOM 1448 N N . HIS A 1 188 ? -20.780 -8.918 17.742 1.00 76.06 188 HIS A N 1
ATOM 1449 C CA . HIS A 1 188 ? -20.660 -10.304 17.287 1.00 76.06 188 HIS A CA 1
ATOM 1450 C C . HIS A 1 188 ? -19.219 -10.685 16.923 1.00 76.06 188 HIS A C 1
ATOM 1452 O O . HIS A 1 188 ? -18.878 -11.864 16.978 1.00 76.06 188 HIS A O 1
ATOM 1458 N N . GLU A 1 189 ? -18.375 -9.713 16.571 1.00 73.00 189 GLU A N 1
ATOM 1459 C CA . GLU A 1 189 ? -16.960 -9.948 16.288 1.00 73.00 189 GLU A CA 1
ATOM 1460 C C . GLU A 1 189 ? -16.168 -10.092 17.594 1.00 73.00 189 GLU A C 1
ATOM 1462 O O . GLU A 1 189 ? -16.112 -9.180 18.424 1.00 73.00 189 GLU A O 1
ATOM 1467 N N . LYS A 1 190 ? -15.535 -11.254 17.785 1.00 74.50 190 LYS A N 1
ATOM 1468 C CA . LYS A 1 190 ? -14.636 -11.494 18.918 1.00 74.50 190 LYS A CA 1
ATOM 1469 C C . LYS A 1 190 ? -13.329 -10.733 18.679 1.00 74.50 190 LYS A C 1
ATOM 1471 O O . LYS A 1 190 ? -12.653 -10.953 17.683 1.00 74.50 190 LYS A O 1
ATOM 1476 N N . GLN A 1 191 ? -13.003 -9.809 19.584 1.00 76.06 191 GLN A N 1
ATOM 1477 C CA . GLN A 1 191 ? -11.858 -8.896 19.432 1.00 76.06 191 GLN A CA 1
ATOM 1478 C C . GLN A 1 191 ? -10.523 -9.513 19.870 1.00 76.06 191 GLN A C 1
ATOM 1480 O O . GLN A 1 191 ? -9.470 -9.069 19.424 1.00 76.06 191 GLN A O 1
ATOM 1485 N N . LEU A 1 192 ? -10.569 -10.512 20.754 1.00 83.75 192 LEU A N 1
ATOM 1486 C CA . LEU A 1 192 ? -9.397 -11.212 21.270 1.00 83.75 192 LEU A CA 1
ATOM 1487 C C . LEU A 1 192 ? -9.310 -12.599 20.618 1.00 83.75 192 LEU A C 1
ATOM 1489 O O . LEU A 1 192 ? -10.294 -13.341 20.627 1.00 83.75 192 LEU A O 1
ATOM 1493 N N . SER A 1 193 ? -8.138 -12.933 20.079 1.00 85.88 193 SER A N 1
ATOM 1494 C CA . SER A 1 193 ? -7.824 -14.217 19.442 1.00 85.88 193 SER A CA 1
ATOM 1495 C C . SER A 1 193 ? -6.511 -14.777 19.985 1.00 85.88 193 SER A C 1
ATOM 1497 O O . SER A 1 193 ? -5.664 -14.015 20.443 1.00 85.88 193 SER A O 1
ATOM 1499 N N . LEU A 1 194 ? -6.318 -16.092 19.907 1.00 84.31 194 LEU A N 1
ATOM 1500 C CA . LEU A 1 194 ? -5.038 -16.745 20.198 1.00 84.31 194 LEU A CA 1
ATOM 1501 C C . LEU A 1 194 ? -4.014 -16.460 19.087 1.00 84.31 194 LEU A C 1
ATOM 1503 O O . LEU A 1 194 ? -4.388 -16.169 17.948 1.00 84.31 194 LEU A O 1
ATOM 1507 N N . SER A 1 195 ? -2.718 -16.533 19.409 1.00 84.62 195 SER A N 1
ATOM 1508 C CA . SER A 1 195 ? -1.669 -16.266 18.417 1.00 84.62 195 SER A CA 1
ATOM 1509 C C . SER A 1 195 ? -1.482 -17.430 17.441 1.00 84.62 195 SER A C 1
ATOM 1511 O O . SER A 1 195 ? -1.476 -18.602 17.831 1.00 84.62 195 SER A O 1
ATOM 1513 N N . GLU A 1 196 ? -1.300 -17.102 16.160 1.00 80.25 196 GLU A N 1
ATOM 1514 C CA . GLU A 1 196 ? -0.931 -18.057 15.114 1.00 80.25 196 GLU A CA 1
ATOM 1515 C C . GLU A 1 196 ? 0.595 -18.243 15.142 1.00 80.25 196 GLU A C 1
ATOM 1517 O O . GLU A 1 196 ? 1.354 -17.468 14.559 1.00 80.25 196 GLU A O 1
ATOM 1522 N N . THR A 1 197 ? 1.054 -19.250 15.886 1.00 66.00 197 THR A N 1
ATOM 1523 C CA . THR A 1 197 ? 2.480 -19.559 16.088 1.00 66.00 197 THR A CA 1
ATOM 1524 C C . THR A 1 197 ? 3.145 -20.177 14.851 1.00 66.00 197 THR A C 1
ATOM 1526 O O . THR A 1 197 ? 4.365 -20.125 14.721 1.00 66.00 197 THR A O 1
ATOM 1529 N N . GLY A 1 198 ? 2.362 -20.702 13.899 1.00 60.09 198 GLY A N 1
ATOM 1530 C CA . GLY A 1 198 ? 2.872 -21.259 12.638 1.00 60.09 198 GLY A CA 1
ATOM 1531 C C . GLY A 1 198 ? 3.572 -22.618 12.774 1.00 60.09 198 GLY A C 1
ATOM 1532 O O . GLY A 1 198 ? 4.169 -23.094 11.805 1.00 60.09 198 GLY A O 1
ATOM 1533 N N . ASP A 1 199 ? 3.492 -23.247 13.948 1.00 62.38 199 ASP A N 1
ATOM 1534 C CA . ASP A 1 199 ? 4.009 -24.591 14.189 1.00 62.38 199 ASP A CA 1
ATOM 1535 C C . ASP A 1 199 ? 3.180 -25.644 13.446 1.00 62.38 199 ASP A C 1
ATOM 1537 O O . ASP A 1 199 ? 1.955 -25.557 13.348 1.00 62.38 199 ASP A O 1
ATOM 1541 N N . SER A 1 200 ? 3.849 -26.685 12.940 1.00 54.72 200 SER A N 1
ATOM 1542 C CA . SER A 1 200 ? 3.268 -27.706 12.051 1.00 54.72 200 SER A CA 1
ATOM 1543 C C . SER A 1 200 ? 2.153 -28.566 12.667 1.00 54.72 200 SER A C 1
ATOM 1545 O O . SER A 1 200 ? 1.617 -29.431 11.977 1.00 54.72 200 SER A O 1
ATOM 1547 N N . GLY A 1 201 ? 1.817 -28.349 13.940 1.00 65.06 201 GLY A N 1
ATOM 1548 C CA . GLY A 1 201 ? 0.765 -29.047 14.677 1.00 65.06 201 GLY A CA 1
ATOM 1549 C C . GLY A 1 201 ? -0.333 -28.140 15.241 1.00 65.06 201 GLY A C 1
ATOM 1550 O O . GLY A 1 201 ? -1.140 -28.640 16.019 1.00 65.06 201 GLY A O 1
ATOM 1551 N N . GLN A 1 202 ? -0.358 -26.842 14.902 1.00 80.75 202 GLN A N 1
ATOM 1552 C CA . GLN A 1 202 ? -1.389 -25.916 15.379 1.00 80.75 202 GLN A CA 1
ATOM 1553 C C . GLN A 1 202 ? -2.585 -25.846 14.415 1.00 80.75 202 GLN A C 1
ATOM 1555 O O . GLN A 1 202 ? -2.425 -25.512 13.241 1.00 80.75 202 GLN A O 1
ATOM 1560 N N . GLU A 1 203 ? -3.795 -26.064 14.928 1.00 81.12 203 GLU A N 1
ATOM 1561 C CA . GLU A 1 203 ? -5.053 -25.786 14.227 1.00 81.12 203 GLU A CA 1
ATOM 1562 C C . GLU A 1 203 ? -5.852 -24.717 14.986 1.00 81.12 203 GLU A C 1
ATOM 1564 O O . GLU A 1 203 ? -6.328 -24.953 16.096 1.00 81.12 203 GLU A O 1
ATOM 1569 N N . LEU A 1 204 ? -6.002 -23.531 14.387 1.00 84.31 204 LEU A N 1
ATOM 1570 C CA . LEU A 1 204 ? -6.745 -22.405 14.960 1.00 84.31 204 LEU A CA 1
ATOM 1571 C C . LEU A 1 204 ? -8.152 -22.309 14.345 1.00 84.31 204 LEU A C 1
ATOM 1573 O O . LEU A 1 204 ? -8.318 -22.360 13.123 1.00 84.31 204 LEU A O 1
ATOM 1577 N N . SER A 1 205 ? -9.171 -22.147 15.189 1.00 84.00 205 SER A N 1
ATOM 1578 C CA . SER A 1 205 ? -10.560 -21.928 14.766 1.00 84.00 205 SER A CA 1
ATOM 1579 C C . SER A 1 205 ? -10.726 -20.614 13.986 1.00 84.00 205 SER A C 1
ATOM 1581 O O . SER A 1 205 ? -9.981 -19.656 14.185 1.00 84.00 205 SER A O 1
ATOM 1583 N N . GLN A 1 206 ? -11.740 -20.534 13.113 1.00 79.38 206 GLN A N 1
ATOM 1584 C CA . GLN A 1 206 ? -12.013 -19.344 12.284 1.00 79.38 206 GLN A CA 1
ATOM 1585 C C . GLN A 1 206 ? -12.320 -18.080 13.100 1.00 79.38 206 GLN A C 1
ATOM 1587 O O . GLN A 1 206 ? -12.111 -16.974 12.609 1.00 79.38 206 GLN A O 1
ATOM 1592 N N . ASP A 1 207 ? -12.830 -18.243 14.319 1.00 74.50 207 ASP A N 1
ATOM 1593 C CA . ASP A 1 207 ? -13.098 -17.164 15.273 1.00 74.50 207 ASP A CA 1
ATOM 1594 C C . ASP A 1 207 ? -11.889 -16.830 16.166 1.00 74.50 207 ASP A C 1
ATOM 1596 O O . ASP A 1 207 ? -11.959 -15.901 16.969 1.00 74.50 207 ASP A O 1
ATOM 1600 N N . GLY A 1 208 ? -10.785 -17.575 16.038 1.00 79.94 208 GLY A N 1
ATOM 1601 C CA . GLY A 1 208 ? -9.545 -17.368 16.782 1.00 79.94 208 GLY A CA 1
ATOM 1602 C C . GLY A 1 208 ? -9.625 -17.674 18.280 1.00 79.94 208 GLY A C 1
ATOM 1603 O O . GLY A 1 208 ? -8.647 -17.433 18.983 1.00 79.94 208 GLY A O 1
ATOM 1604 N N . GLN A 1 209 ? -10.750 -18.189 18.791 1.00 83.69 209 GLN A N 1
ATOM 1605 C CA . GLN A 1 209 ? -10.942 -18.423 20.231 1.00 83.69 209 GLN A CA 1
ATOM 1606 C C . GLN A 1 209 ? -10.483 -19.807 20.696 1.00 83.69 209 GLN A C 1
ATOM 1608 O O . GLN A 1 209 ? -10.290 -20.017 21.890 1.00 83.69 209 GLN A O 1
ATOM 1613 N N . LEU A 1 210 ? -10.320 -20.750 19.768 1.00 84.94 210 LEU A N 1
ATOM 1614 C CA . LEU A 1 210 ? -9.946 -22.129 20.059 1.00 84.94 210 LEU A CA 1
ATOM 1615 C C . LEU A 1 210 ? -8.733 -22.535 19.224 1.00 84.94 210 LEU A C 1
ATOM 1617 O O . LEU A 1 210 ? -8.762 -22.387 18.002 1.00 84.94 210 LEU A O 1
ATOM 1621 N N . SER A 1 211 ? -7.695 -23.058 19.875 1.00 84.19 211 SER A N 1
ATOM 1622 C CA . SER A 1 211 ? -6.486 -23.568 19.225 1.00 84.19 211 SER A CA 1
ATOM 1623 C C . SER A 1 211 ? -6.189 -24.986 19.694 1.00 84.19 211 SER A C 1
ATOM 1625 O O . SER A 1 211 ? -6.113 -25.236 20.895 1.00 84.19 211 SER A O 1
ATOM 1627 N N . PHE A 1 212 ? -5.967 -25.892 18.750 1.00 82.25 212 PHE A N 1
ATOM 1628 C CA . PHE A 1 212 ? -5.484 -27.245 19.005 1.00 82.25 212 PHE A CA 1
ATOM 1629 C C . PHE A 1 212 ? -3.997 -27.326 18.683 1.00 82.25 212 PHE A C 1
ATOM 1631 O O . PHE A 1 212 ? -3.556 -26.798 17.666 1.00 82.25 212 PHE A O 1
ATOM 1638 N N . TYR A 1 213 ? -3.235 -27.982 19.546 1.00 80.00 213 TYR A N 1
ATOM 1639 C CA . TYR A 1 213 ? -1.801 -28.190 19.426 1.00 80.00 213 TYR A CA 1
ATOM 1640 C C . TYR A 1 213 ? -1.497 -29.673 19.541 1.00 80.00 213 TYR A C 1
ATOM 1642 O O . TYR A 1 213 ? -1.689 -30.265 20.599 1.00 80.00 213 TYR A O 1
ATOM 1650 N N . ARG A 1 214 ? -0.951 -30.255 18.475 1.00 78.19 214 ARG A N 1
ATOM 1651 C CA . ARG A 1 214 ? -0.337 -31.578 18.547 1.00 78.19 214 ARG A CA 1
ATOM 1652 C C . ARG A 1 214 ? 1.126 -31.440 18.938 1.00 78.19 214 ARG A C 1
ATOM 1654 O O . ARG A 1 214 ? 1.956 -31.051 18.114 1.00 78.19 214 ARG A O 1
ATOM 1661 N N . VAL A 1 215 ? 1.433 -31.751 20.191 1.00 71.94 215 VAL A N 1
ATOM 1662 C CA . VAL A 1 215 ? 2.792 -31.698 20.734 1.00 71.94 215 VAL A CA 1
ATOM 1663 C C . VAL A 1 215 ? 3.410 -33.082 20.631 1.00 71.94 215 VAL A C 1
ATOM 1665 O O . VAL A 1 215 ? 2.856 -34.046 21.149 1.00 71.94 215 VAL A O 1
ATOM 1668 N N . TYR A 1 216 ? 4.542 -33.178 19.942 1.00 69.69 216 TYR A N 1
ATOM 1669 C CA . TYR A 1 216 ? 5.253 -34.432 19.723 1.00 69.69 216 TYR A CA 1
ATOM 1670 C C . TYR A 1 216 ? 6.530 -34.479 20.564 1.00 69.69 216 TYR A C 1
ATOM 1672 O O . TYR A 1 216 ? 7.238 -33.471 20.672 1.00 69.69 216 TYR A O 1
ATOM 1680 N N . ASP A 1 217 ? 6.817 -35.642 21.146 1.00 66.44 217 ASP A N 1
ATOM 1681 C CA . ASP A 1 217 ? 8.084 -35.926 21.808 1.00 66.44 217 ASP A CA 1
ATOM 1682 C C . ASP A 1 217 ? 8.971 -36.811 20.920 1.00 66.44 217 ASP A C 1
ATOM 1684 O O . ASP A 1 217 ? 8.720 -38.003 20.731 1.00 66.44 217 ASP A O 1
ATOM 1688 N N . ASP A 1 218 ? 10.054 -36.219 20.411 1.00 61.62 218 ASP A N 1
ATOM 1689 C CA . ASP A 1 218 ? 11.058 -36.902 19.592 1.00 61.62 218 ASP A CA 1
ATOM 1690 C C . ASP A 1 218 ? 11.783 -38.035 20.342 1.00 61.62 218 ASP A C 1
ATOM 1692 O O . ASP A 1 218 ? 12.334 -38.935 19.702 1.00 61.62 218 ASP A O 1
ATOM 1696 N N . TYR A 1 219 ? 11.819 -37.999 21.680 1.00 60.91 219 TYR A N 1
ATOM 1697 C CA . TYR A 1 219 ? 12.539 -38.981 22.494 1.00 60.91 219 TYR A CA 1
ATOM 1698 C C . TYR A 1 219 ? 11.714 -40.232 22.789 1.00 60.91 219 TYR A C 1
ATOM 1700 O O . TYR A 1 219 ? 12.260 -41.339 22.744 1.00 60.91 219 TYR A O 1
ATOM 1708 N N . HIS A 1 220 ? 10.421 -40.066 23.069 1.00 57.47 220 HIS A N 1
ATOM 1709 C CA . HIS A 1 220 ? 9.531 -41.161 23.459 1.00 57.47 220 HIS A CA 1
ATOM 1710 C C . HIS A 1 220 ? 8.579 -41.622 22.347 1.00 57.47 220 HIS A C 1
ATOM 1712 O O . HIS A 1 220 ? 7.886 -42.617 22.549 1.00 57.47 220 HIS A O 1
ATOM 1718 N N . ASP A 1 221 ? 8.576 -40.970 21.172 1.00 64.25 221 ASP A N 1
ATOM 1719 C CA . ASP A 1 221 ? 7.665 -41.281 20.050 1.00 64.25 221 ASP A CA 1
ATOM 1720 C C . ASP A 1 221 ? 6.184 -41.198 20.489 1.00 64.25 221 ASP A C 1
ATOM 1722 O O . ASP A 1 221 ? 5.323 -41.970 20.065 1.00 64.25 221 ASP A O 1
ATOM 1726 N N . THR A 1 222 ? 5.898 -40.268 21.407 1.00 61.00 222 THR A N 1
ATOM 1727 C CA . THR A 1 222 ? 4.573 -40.005 21.978 1.00 61.00 222 THR A CA 1
ATOM 1728 C C . THR A 1 222 ? 4.059 -38.637 21.539 1.00 61.00 222 THR A C 1
ATOM 1730 O O . THR A 1 222 ? 4.820 -37.742 21.162 1.00 61.00 222 THR A O 1
ATOM 1733 N N . TYR A 1 223 ? 2.737 -38.468 21.566 1.00 65.94 223 TYR A N 1
ATOM 1734 C CA . TYR A 1 223 ? 2.085 -37.199 21.262 1.00 65.94 223 TYR A CA 1
ATOM 1735 C C . TYR A 1 223 ? 1.032 -36.861 22.316 1.00 65.94 223 TYR A C 1
ATOM 1737 O O . TYR A 1 223 ? 0.396 -37.754 22.875 1.00 65.94 223 TYR A O 1
ATOM 1745 N N . ALA A 1 224 ? 0.844 -35.568 22.566 1.00 68.12 224 ALA A N 1
ATOM 1746 C CA . ALA A 1 224 ? -0.249 -35.038 23.368 1.00 68.12 224 ALA A CA 1
ATOM 1747 C C . ALA A 1 224 ? -1.003 -33.970 22.576 1.00 68.12 224 ALA A C 1
ATOM 1749 O O . ALA A 1 224 ? -0.390 -33.080 21.979 1.00 68.12 224 ALA A O 1
ATOM 1750 N N . ASP A 1 225 ? -2.330 -34.058 22.600 1.00 72.62 225 ASP A N 1
ATOM 1751 C CA . ASP A 1 225 ? -3.204 -33.063 21.995 1.00 72.62 225 ASP A CA 1
ATOM 1752 C C . ASP A 1 225 ? -3.619 -32.060 23.094 1.00 72.62 225 ASP A C 1
ATOM 1754 O O . ASP A 1 225 ? -4.370 -32.372 24.022 1.00 72.62 225 ASP A O 1
ATOM 1758 N N . LEU A 1 226 ? -3.058 -30.851 23.015 1.00 76.62 226 LEU A N 1
ATOM 1759 C CA . LEU A 1 226 ? -3.350 -29.716 23.890 1.00 76.62 226 LEU A CA 1
ATOM 1760 C C . LEU A 1 226 ? -4.385 -28.815 23.215 1.00 76.62 226 LEU A C 1
ATOM 1762 O O . LEU A 1 226 ? -4.182 -28.331 22.104 1.00 76.62 226 LEU A O 1
ATOM 1766 N N . GLN A 1 227 ? -5.468 -28.527 23.916 1.00 80.19 227 GLN A N 1
ATOM 1767 C CA . GLN A 1 227 ? -6.513 -27.619 23.478 1.00 80.19 227 GLN A CA 1
ATOM 1768 C C . GLN A 1 227 ? -6.499 -26.366 24.355 1.00 80.19 227 GLN A C 1
ATOM 1770 O O . GLN A 1 227 ? -6.577 -26.443 25.580 1.00 80.19 227 GLN A O 1
ATOM 1775 N N . LEU A 1 228 ? -6.412 -25.202 23.716 1.00 83.25 228 LEU A N 1
ATOM 1776 C CA . LEU A 1 228 ? -6.495 -23.897 24.361 1.00 83.25 228 LEU A CA 1
ATOM 1777 C C . LEU A 1 228 ? -7.793 -23.212 23.954 1.00 83.25 228 LEU A C 1
ATOM 1779 O O . LEU A 1 228 ? -8.088 -23.084 22.764 1.00 83.25 228 LEU A O 1
ATOM 1783 N N . LEU A 1 229 ? -8.549 -22.755 24.947 1.00 85.50 229 LEU A N 1
ATOM 1784 C CA . LEU A 1 229 ? -9.809 -22.047 24.777 1.00 85.50 229 LEU A CA 1
ATOM 1785 C C . LEU A 1 229 ? -9.731 -20.674 25.446 1.00 85.50 229 LEU A C 1
ATOM 1787 O O . LEU A 1 229 ? -9.344 -20.545 26.610 1.00 85.50 229 LEU A O 1
ATOM 1791 N N . LEU A 1 230 ? -10.147 -19.660 24.695 1.00 86.62 230 LEU A N 1
ATOM 1792 C CA . LEU A 1 230 ? -10.179 -18.275 25.120 1.00 86.62 230 LEU A CA 1
ATOM 1793 C C . LEU A 1 230 ? -11.574 -17.876 25.630 1.00 86.62 230 LEU A C 1
ATOM 1795 O O . LEU A 1 230 ? -12.550 -17.860 24.876 1.00 86.62 230 LEU A O 1
ATOM 1799 N N . SER A 1 231 ? -11.658 -17.494 26.900 1.00 85.25 231 SER A N 1
ATOM 1800 C CA . SER A 1 231 ? -12.884 -17.023 27.548 1.00 85.25 231 SER A CA 1
ATOM 1801 C C . SER A 1 231 ? -13.204 -15.568 27.181 1.00 85.25 231 SER A C 1
ATOM 1803 O O . SER A 1 231 ? -12.339 -14.779 26.796 1.00 85.25 231 SER A O 1
ATOM 1805 N N . SER A 1 232 ? -14.477 -15.188 27.295 1.00 85.38 232 SER A N 1
ATOM 1806 C CA . SER A 1 232 ? -14.955 -13.814 27.068 1.00 8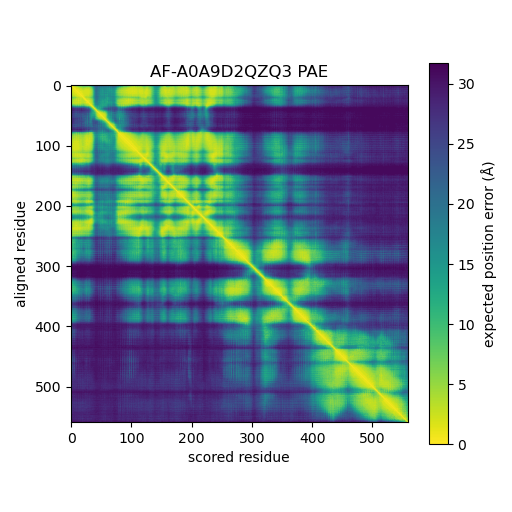5.38 232 SER A CA 1
ATOM 1807 C C . SER A 1 232 ? -15.466 -13.199 28.381 1.00 85.38 232 SER A C 1
ATOM 1809 O O . SER A 1 232 ? -15.720 -13.937 29.327 1.00 85.38 232 SER A O 1
ATOM 1811 N N . PRO A 1 233 ? -15.625 -11.866 28.478 1.00 87.75 233 PRO A N 1
ATOM 1812 C CA . PRO A 1 233 ? -16.260 -11.242 29.636 1.00 87.75 233 PRO A CA 1
ATOM 1813 C C . PRO A 1 233 ? -17.689 -11.748 29.824 1.00 87.75 233 PRO A C 1
ATOM 1815 O O . PRO A 1 233 ? -18.446 -11.794 28.857 1.00 87.75 233 PRO A O 1
ATOM 1818 N N . GLU A 1 234 ? -18.071 -12.072 31.054 1.00 89.44 234 GLU A N 1
ATOM 1819 C CA . GLU A 1 234 ? -19.365 -12.682 31.378 1.00 89.44 234 GLU A CA 1
ATOM 1820 C C . GLU A 1 234 ? -20.113 -11.867 32.433 1.00 89.44 234 GLU A C 1
ATOM 1822 O O . GLU A 1 234 ? -19.503 -11.172 33.245 1.00 89.44 234 GLU A O 1
ATOM 1827 N N . ASN A 1 235 ? -21.446 -11.952 32.421 1.00 88.62 235 ASN A N 1
ATOM 1828 C CA . ASN A 1 235 ? -22.333 -11.402 33.457 1.00 88.62 235 ASN A CA 1
ATOM 1829 C C . ASN A 1 235 ? -22.057 -9.937 33.837 1.00 88.62 235 ASN A C 1
ATOM 1831 O O . ASN A 1 235 ? -22.254 -9.526 34.982 1.00 88.62 235 ASN A O 1
ATOM 1835 N N . MET A 1 236 ? -21.644 -9.121 32.868 1.00 88.81 236 MET A N 1
ATOM 1836 C CA . MET A 1 236 ? -21.352 -7.710 33.088 1.00 88.81 236 MET A CA 1
ATOM 1837 C C . MET A 1 236 ? -22.159 -6.802 32.165 1.00 88.81 236 MET A C 1
ATOM 1839 O O . MET A 1 236 ? -22.414 -7.109 31.000 1.00 88.81 236 MET A O 1
ATOM 1843 N N . ARG A 1 237 ? -22.528 -5.630 32.677 1.00 88.69 237 ARG A N 1
ATOM 1844 C CA . ARG A 1 237 ? -23.106 -4.537 31.898 1.00 88.69 237 ARG A CA 1
ATOM 1845 C C . ARG A 1 237 ? -22.080 -3.428 31.757 1.00 88.69 237 ARG A C 1
ATOM 1847 O O . ARG A 1 237 ? -21.573 -2.929 32.756 1.00 88.69 237 ARG A O 1
ATOM 1854 N N . VAL A 1 238 ? -21.840 -2.985 30.528 1.00 88.50 238 VAL A N 1
ATOM 1855 C CA . VAL A 1 238 ? -20.975 -1.840 30.221 1.00 88.50 238 VAL A CA 1
ATOM 1856 C C . VAL A 1 238 ? -21.794 -0.738 29.580 1.00 88.50 238 VAL A C 1
ATOM 1858 O O . VAL A 1 238 ? -22.640 -0.982 28.721 1.00 88.50 238 VAL A O 1
ATOM 1861 N N . ILE A 1 239 ? -21.544 0.492 30.000 1.00 86.81 239 ILE A N 1
ATOM 1862 C CA . ILE A 1 239 ? -22.210 1.689 29.523 1.00 86.81 239 ILE A CA 1
ATOM 1863 C C . ILE A 1 239 ? -21.156 2.737 29.188 1.00 86.81 239 ILE A C 1
ATOM 1865 O O . ILE A 1 239 ? -20.365 3.120 30.044 1.00 86.81 239 ILE A O 1
ATOM 1869 N N . TYR A 1 240 ? -21.214 3.259 27.968 1.00 86.81 240 TYR A N 1
ATOM 1870 C CA . TYR A 1 240 ? -20.416 4.381 27.494 1.00 86.81 240 TYR A CA 1
ATOM 1871 C C . TYR A 1 240 ? -21.309 5.580 27.203 1.00 86.81 240 TYR A C 1
ATOM 1873 O O . TYR A 1 240 ? -22.318 5.458 26.505 1.00 86.81 240 TYR A O 1
ATOM 1881 N N . GLY A 1 241 ? -20.929 6.751 27.709 1.00 83.56 241 GLY A N 1
ATOM 1882 C CA . GLY A 1 241 ? -21.667 7.996 27.538 1.00 83.56 241 GLY A CA 1
ATOM 1883 C C . GLY A 1 241 ? -20.768 9.147 27.101 1.00 83.56 241 GLY A C 1
ATOM 1884 O O . GLY A 1 241 ? -19.663 9.321 27.607 1.00 83.56 241 GLY A O 1
ATOM 1885 N N . LEU A 1 242 ? -21.274 9.969 26.180 1.00 80.88 242 LEU A N 1
ATOM 1886 C CA . LEU A 1 242 ? -20.624 11.207 25.753 1.00 80.88 242 LEU A CA 1
ATOM 1887 C C . LEU A 1 242 ? -21.542 12.414 25.977 1.00 80.88 242 LEU A C 1
ATOM 1889 O O . LEU A 1 242 ? -22.657 12.483 25.442 1.00 80.88 242 LEU A O 1
ATOM 1893 N N . THR A 1 243 ? -21.083 13.372 26.779 1.00 80.56 243 THR A N 1
ATOM 1894 C CA . THR A 1 243 ? -21.792 14.637 27.022 1.00 80.56 243 THR A CA 1
ATOM 1895 C C . THR A 1 243 ? -21.652 15.598 25.835 1.00 80.56 243 THR A C 1
ATOM 1897 O O . THR A 1 243 ? -20.786 15.437 24.975 1.00 80.56 243 THR A O 1
ATOM 1900 N N . GLN A 1 244 ? -22.501 16.632 25.775 1.00 75.69 244 GLN A N 1
ATOM 1901 C CA . GLN A 1 244 ? -22.418 17.654 24.721 1.00 75.69 244 GLN A CA 1
ATOM 1902 C C . GLN A 1 244 ? -21.069 18.398 24.743 1.00 75.69 244 GLN A C 1
ATOM 1904 O O . GLN A 1 244 ? -20.508 18.656 23.682 1.00 75.69 244 GLN A O 1
ATOM 1909 N N . GLU A 1 245 ? -20.523 18.684 25.929 1.00 75.50 245 GLU A N 1
ATOM 1910 C CA . GLU A 1 245 ? -19.226 19.359 26.076 1.00 75.50 245 GLU A CA 1
ATOM 1911 C C . GLU A 1 245 ? -18.059 18.479 25.607 1.00 75.50 245 GLU A C 1
ATOM 1913 O O . GLU A 1 245 ? -17.208 18.953 24.855 1.00 75.50 245 GLU A O 1
ATOM 1918 N N . GLN A 1 246 ? -18.047 17.190 25.976 1.00 78.12 246 GLN A N 1
ATOM 1919 C CA . GLN A 1 246 ? -17.040 16.227 25.503 1.00 78.12 246 GLN A CA 1
ATOM 1920 C C . GLN A 1 246 ? -17.121 16.023 23.983 1.00 78.12 246 GLN A C 1
ATOM 1922 O O . GLN A 1 246 ? -16.103 15.955 23.301 1.00 78.12 246 GLN A O 1
ATOM 1927 N N . TYR A 1 247 ? -18.330 15.976 23.420 1.00 75.62 247 TYR A N 1
ATOM 1928 C CA . TYR A 1 247 ? -18.520 15.878 21.972 1.00 75.62 247 TYR A CA 1
ATOM 1929 C C . TYR A 1 247 ? -18.003 17.111 21.220 1.00 75.62 247 TYR A C 1
ATOM 1931 O O . TYR A 1 247 ? -17.383 16.994 20.161 1.00 75.62 247 TYR A O 1
ATOM 1939 N N . ASP A 1 248 ? -18.254 18.309 21.745 1.00 72.12 248 ASP A N 1
ATOM 1940 C CA . ASP A 1 248 ? -17.781 19.531 21.104 1.00 72.12 248 ASP A CA 1
ATOM 1941 C C . ASP A 1 248 ? -16.266 19.726 21.277 1.00 72.12 248 ASP A C 1
ATOM 1943 O O . ASP A 1 248 ? -15.620 20.182 20.331 1.00 72.12 248 ASP A O 1
ATOM 1947 N N . SER A 1 249 ? -15.671 19.304 22.401 1.00 71.50 249 SER A N 1
ATOM 1948 C CA . SER A 1 249 ? -14.211 19.315 22.587 1.00 71.50 249 SER A CA 1
ATOM 1949 C C . SER A 1 249 ? -13.498 18.339 21.643 1.00 71.50 249 SER A C 1
ATOM 1951 O O . SER A 1 249 ? -12.490 18.704 21.034 1.00 71.50 249 SER A O 1
ATOM 1953 N N . LEU A 1 250 ? -14.073 17.152 21.430 1.00 69.00 250 LEU A N 1
ATOM 1954 C CA . LEU A 1 250 ? -13.619 16.160 20.454 1.00 69.00 250 LEU A CA 1
ATOM 1955 C C . LEU A 1 250 ? -13.545 16.715 19.029 1.00 69.00 250 LEU A C 1
ATOM 1957 O O . LEU A 1 250 ? -12.615 16.416 18.281 1.00 69.00 250 LEU A O 1
ATOM 1961 N N . LEU A 1 251 ? -14.519 17.543 18.650 1.00 66.50 251 LEU A N 1
ATOM 1962 C CA . LEU A 1 251 ? -14.616 18.091 17.297 1.00 66.50 251 LEU A CA 1
ATOM 1963 C C . LEU A 1 251 ? -13.806 19.379 17.108 1.00 66.50 251 LEU A C 1
ATOM 1965 O O . LEU A 1 251 ? -13.325 19.645 16.004 1.00 66.50 251 LEU A O 1
ATOM 1969 N N . GLN A 1 252 ? -13.626 20.171 18.167 1.00 60.62 252 GLN A N 1
ATOM 1970 C CA . GLN A 1 252 ? -12.844 21.412 18.128 1.00 60.62 252 GLN A CA 1
ATOM 1971 C C . GLN A 1 252 ? -11.341 21.197 18.371 1.00 60.62 252 GLN A C 1
ATOM 1973 O O . GLN A 1 252 ? -10.536 22.048 17.988 1.00 60.62 252 GLN A O 1
ATOM 1978 N N . GLY A 1 253 ? -10.938 20.079 18.980 1.00 55.12 253 GLY A N 1
ATOM 1979 C CA . GLY A 1 253 ? -9.545 19.795 19.315 1.00 55.12 253 GLY A CA 1
ATOM 1980 C C . GLY A 1 253 ? -8.638 19.622 18.089 1.00 55.12 253 GLY A C 1
ATOM 1981 O O . GLY A 1 253 ? -8.867 18.769 17.236 1.00 55.12 253 GLY A O 1
ATOM 1982 N N . ASN A 1 254 ? -7.534 20.373 18.035 1.00 50.12 254 ASN A N 1
ATOM 1983 C CA . ASN A 1 254 ? -6.413 20.163 17.099 1.00 50.12 254 ASN A CA 1
ATOM 1984 C C . ASN A 1 254 ? -5.488 19.002 17.558 1.00 50.12 254 ASN A C 1
ATOM 1986 O O . ASN A 1 254 ? -4.266 19.107 17.483 1.00 50.12 254 ASN A O 1
ATOM 1990 N N . GLY A 1 255 ? -6.056 17.920 18.101 1.00 55.72 255 GLY A N 1
ATOM 1991 C CA . GLY A 1 255 ? -5.313 16.790 18.679 1.00 55.72 255 GLY A CA 1
ATOM 1992 C C . GLY A 1 255 ? -5.183 15.580 17.745 1.00 55.72 255 GLY A C 1
ATOM 1993 O O . GLY A 1 255 ? -5.895 15.492 16.744 1.00 55.72 255 GLY A O 1
ATOM 1994 N N . SER A 1 256 ? -4.312 14.625 18.114 1.00 56.91 256 SER A N 1
ATOM 1995 C CA . SER A 1 256 ? -4.138 13.322 17.428 1.00 56.91 256 SER A CA 1
ATOM 1996 C C . SER A 1 256 ? -5.476 12.632 17.171 1.00 56.91 256 SER A C 1
ATOM 1998 O O . SER A 1 256 ? -5.763 12.247 16.045 1.00 56.91 256 SER A O 1
ATOM 2000 N N . PHE A 1 257 ? -6.360 12.645 18.172 1.00 57.09 257 PHE A N 1
ATOM 2001 C CA . PHE A 1 257 ? -7.659 11.982 18.118 1.00 57.09 257 PHE A CA 1
ATOM 2002 C C . PHE A 1 257 ? -8.558 12.451 16.965 1.00 57.09 257 PHE A C 1
ATOM 2004 O O . PHE A 1 257 ? -9.294 11.657 16.387 1.00 57.09 257 PHE A O 1
ATOM 2011 N N . ARG A 1 258 ? -8.497 13.736 16.579 1.00 62.03 258 ARG A N 1
ATOM 2012 C CA . ARG A 1 258 ? -9.275 14.220 15.430 1.00 62.03 258 ARG A CA 1
ATOM 2013 C C . ARG A 1 258 ? -8.764 13.592 14.137 1.00 62.03 258 ARG A C 1
ATOM 2015 O O . ARG A 1 258 ? -9.567 13.193 13.302 1.00 62.03 258 ARG A O 1
ATOM 2022 N N . ASN A 1 259 ? -7.445 13.489 13.978 1.00 63.41 259 ASN A N 1
ATOM 2023 C CA . ASN A 1 259 ? -6.850 12.812 12.829 1.00 63.41 259 ASN A CA 1
ATOM 2024 C C . ASN A 1 259 ? -7.183 11.319 12.847 1.00 63.41 259 ASN A C 1
ATOM 2026 O O . ASN A 1 259 ? -7.565 10.794 11.809 1.00 63.41 259 ASN A O 1
ATOM 2030 N N . ASP A 1 260 ? -7.123 10.674 14.011 1.00 63.44 260 ASP A N 1
ATOM 2031 C CA . ASP A 1 260 ? -7.460 9.255 14.171 1.00 63.44 260 ASP A CA 1
ATOM 2032 C C . ASP A 1 260 ? -8.931 8.986 13.818 1.00 63.44 260 ASP A C 1
ATOM 2034 O O . ASP A 1 260 ? -9.233 8.023 13.118 1.00 63.44 260 ASP A O 1
ATOM 2038 N N . LEU A 1 261 ? -9.844 9.898 14.174 1.00 66.88 261 LEU A N 1
ATOM 2039 C CA . LEU A 1 261 ? -11.246 9.843 13.755 1.00 66.88 261 LEU A CA 1
ATOM 2040 C C . LEU A 1 261 ? -11.402 9.993 12.233 1.00 66.88 261 LEU A C 1
ATOM 2042 O O . LEU A 1 261 ? -12.183 9.264 11.622 1.00 66.88 261 LEU A O 1
ATOM 2046 N N . TYR A 1 262 ? -10.659 10.911 11.604 1.00 66.44 262 TYR A N 1
ATOM 2047 C CA . TYR A 1 262 ? -10.652 11.060 10.143 1.00 66.44 262 TYR A CA 1
ATOM 2048 C C . TYR A 1 262 ? -10.095 9.818 9.440 1.00 66.44 262 TYR A C 1
ATOM 2050 O O . TYR A 1 262 ? -10.664 9.397 8.435 1.00 66.44 262 TYR A O 1
ATOM 2058 N N . TYR A 1 263 ? -9.030 9.212 9.969 1.00 67.19 263 TYR A N 1
ATOM 2059 C CA . TYR A 1 263 ? -8.455 7.981 9.428 1.00 67.19 263 TYR A CA 1
ATOM 2060 C C . TYR A 1 263 ? -9.386 6.782 9.612 1.00 67.19 263 TYR A C 1
ATOM 2062 O O . TYR A 1 263 ? -9.601 6.037 8.663 1.00 67.19 263 TYR A O 1
ATOM 2070 N N . ALA A 1 264 ? -10.006 6.621 10.782 1.00 65.94 264 ALA A N 1
ATOM 2071 C CA . ALA A 1 264 ? -10.981 5.559 11.025 1.00 65.94 264 ALA A CA 1
ATOM 2072 C C . ALA A 1 264 ? -12.195 5.676 10.087 1.00 65.94 264 ALA A C 1
ATOM 2074 O O . ALA A 1 264 ? -12.699 4.681 9.561 1.00 65.94 264 ALA A O 1
ATOM 2075 N N . MET A 1 265 ? -12.641 6.904 9.828 1.00 68.81 265 MET A N 1
ATOM 2076 C CA . MET A 1 265 ? -13.716 7.192 8.884 1.00 68.81 265 MET A CA 1
ATOM 2077 C C . MET A 1 265 ? -13.305 6.896 7.436 1.00 68.81 265 MET A C 1
ATOM 2079 O O . MET A 1 265 ? -14.066 6.270 6.704 1.00 68.81 265 MET A O 1
ATOM 2083 N N . GLU A 1 266 ? -12.099 7.297 7.028 1.00 71.12 266 GLU A N 1
ATOM 2084 C CA . GLU A 1 266 ? -11.510 6.978 5.721 1.00 71.12 266 GLU A CA 1
ATOM 2085 C C . GLU A 1 266 ? -11.413 5.451 5.526 1.00 71.12 266 GLU A C 1
ATOM 2087 O O . GLU A 1 266 ? -11.947 4.927 4.548 1.00 71.12 266 GLU A O 1
ATOM 2092 N N . ASN A 1 267 ? -10.900 4.717 6.515 1.00 73.88 267 ASN A N 1
ATOM 2093 C CA . ASN A 1 267 ? -10.823 3.254 6.488 1.00 73.88 267 ASN A CA 1
ATOM 2094 C C . ASN A 1 267 ? -12.207 2.591 6.396 1.00 73.88 267 ASN A C 1
ATOM 2096 O O . ASN A 1 267 ? -12.381 1.623 5.659 1.00 73.88 267 ASN A O 1
ATOM 2100 N N . SER A 1 268 ? -13.217 3.131 7.085 1.00 73.50 268 SER A N 1
ATOM 2101 C CA . SER A 1 268 ? -14.590 2.606 7.024 1.00 73.50 268 SER A CA 1
ATOM 2102 C C . SER A 1 268 ? -15.193 2.745 5.620 1.00 73.50 268 SER A C 1
ATOM 2104 O O . SER A 1 268 ? -15.827 1.822 5.111 1.00 73.50 268 SER A O 1
ATOM 2106 N N . TYR A 1 269 ? -14.977 3.887 4.959 1.00 75.88 269 TYR A N 1
ATOM 2107 C CA . TYR A 1 269 ? -15.436 4.110 3.582 1.00 75.88 269 TYR A CA 1
ATOM 2108 C C . TYR A 1 269 ? -14.603 3.314 2.560 1.00 75.88 269 TYR A C 1
ATOM 2110 O O . TYR A 1 269 ? -15.112 2.939 1.499 1.00 75.88 269 TYR A O 1
ATOM 2118 N N . GLU A 1 270 ? -13.337 3.026 2.868 1.00 79.00 270 GLU A N 1
ATOM 2119 C CA . GLU A 1 270 ? -12.484 2.152 2.057 1.00 79.00 270 GLU A CA 1
ATOM 2120 C C . GLU A 1 270 ? -12.978 0.702 2.121 1.00 79.00 270 GLU A C 1
ATOM 2122 O O . GLU A 1 270 ? -13.210 0.100 1.069 1.00 79.00 270 GLU A O 1
ATOM 2127 N N . ALA A 1 271 ? -13.259 0.193 3.325 1.00 75.12 271 ALA A N 1
ATOM 2128 C CA . ALA A 1 271 ? -13.853 -1.124 3.555 1.00 75.12 271 ALA A CA 1
ATOM 2129 C C . ALA A 1 271 ? -15.249 -1.258 2.921 1.00 75.12 271 ALA A C 1
ATOM 2131 O O . ALA A 1 271 ? -15.577 -2.295 2.347 1.00 75.12 271 ALA A O 1
ATOM 2132 N N . ALA A 1 272 ? -16.045 -0.183 2.923 1.00 79.56 272 ALA A N 1
ATOM 2133 C CA . ALA A 1 272 ? -17.335 -0.130 2.232 1.00 79.56 272 ALA A CA 1
ATOM 2134 C C . ALA A 1 272 ? -17.224 -0.163 0.690 1.00 79.56 272 ALA A C 1
ATOM 2136 O O . ALA A 1 272 ? -18.240 -0.221 -0.005 1.00 79.56 272 ALA A O 1
ATOM 2137 N N . GLY A 1 273 ? -16.012 -0.112 0.126 1.00 81.56 273 GLY A N 1
ATOM 2138 C CA . GLY A 1 273 ? -15.790 -0.244 -1.312 1.00 81.56 273 GLY A CA 1
ATOM 2139 C C . GLY A 1 273 ? -16.023 1.042 -2.109 1.00 81.56 273 GLY A C 1
ATOM 2140 O O . GLY A 1 273 ? -16.340 0.990 -3.298 1.00 81.56 273 GLY A O 1
ATOM 2141 N N . VAL A 1 274 ? -15.829 2.222 -1.516 1.00 83.12 274 VAL A N 1
ATOM 2142 C CA . VAL A 1 274 ? -16.015 3.496 -2.238 1.00 83.12 274 VAL A CA 1
ATOM 2143 C C . VAL A 1 274 ? -14.954 3.708 -3.328 1.00 83.12 274 VAL A C 1
ATOM 2145 O O . VAL A 1 274 ? -15.272 4.193 -4.418 1.00 83.12 274 VAL A O 1
ATOM 2148 N N . ILE A 1 275 ? -13.707 3.279 -3.091 1.00 84.38 275 ILE A N 1
ATOM 2149 C CA . ILE A 1 275 ? -12.613 3.346 -4.080 1.00 84.38 275 ILE A CA 1
ATOM 2150 C C . ILE A 1 275 ? -12.954 2.583 -5.374 1.00 84.38 275 ILE A C 1
ATOM 2152 O O . ILE A 1 275 ? -12.884 3.192 -6.449 1.00 84.38 275 ILE A O 1
ATOM 2156 N N . PRO A 1 276 ? -13.333 1.288 -5.339 1.00 85.88 276 PRO A N 1
ATOM 2157 C CA . PRO A 1 276 ? -13.664 0.562 -6.562 1.00 85.88 276 PRO A CA 1
ATOM 2158 C C . PRO A 1 276 ? -14.875 1.154 -7.296 1.00 85.88 276 PRO A C 1
ATOM 2160 O O . PRO A 1 276 ? -14.869 1.186 -8.527 1.00 85.88 276 PRO A O 1
ATOM 2163 N N . VAL A 1 277 ? -15.866 1.704 -6.585 1.00 87.12 277 VAL A N 1
ATOM 2164 C CA . VAL A 1 277 ? -17.003 2.406 -7.210 1.00 87.12 277 VAL A CA 1
ATOM 2165 C C . VAL A 1 277 ? -16.543 3.661 -7.957 1.00 87.12 277 VAL A C 1
ATOM 2167 O O . VAL A 1 277 ? -16.933 3.872 -9.107 1.00 87.12 277 VAL A O 1
ATOM 2170 N N . TYR A 1 278 ? -15.671 4.475 -7.357 1.00 86.88 278 TYR A N 1
ATOM 2171 C CA . TYR A 1 278 ? -15.094 5.647 -8.021 1.00 86.88 278 TYR A CA 1
ATOM 2172 C C . TYR A 1 278 ? -14.317 5.269 -9.293 1.00 86.88 278 TYR A C 1
ATOM 2174 O O . TYR A 1 278 ? -14.531 5.862 -10.355 1.00 86.88 278 TYR A O 1
ATOM 2182 N N . LEU A 1 279 ? -13.462 4.245 -9.222 1.00 86.25 279 LEU A N 1
ATOM 2183 C CA . LEU A 1 279 ? -12.710 3.756 -10.383 1.00 86.25 279 LEU A CA 1
ATOM 2184 C C . LEU A 1 279 ? -13.637 3.227 -11.485 1.00 86.25 279 LEU A C 1
ATOM 2186 O O . LEU A 1 279 ? -13.399 3.470 -12.671 1.00 86.25 279 LEU A O 1
ATOM 2190 N N . PHE A 1 280 ? -14.724 2.554 -11.107 1.00 87.88 280 PHE A N 1
ATOM 2191 C CA . PHE A 1 280 ? -15.740 2.093 -12.046 1.00 87.88 280 PHE A CA 1
ATOM 2192 C C . PHE A 1 280 ? -16.452 3.259 -12.748 1.00 87.88 280 PHE A C 1
ATOM 2194 O O . PHE A 1 280 ? -16.642 3.220 -13.965 1.00 87.88 280 PHE A O 1
ATOM 2201 N N . LEU A 1 281 ? -16.779 4.335 -12.027 1.00 86.94 281 LEU A N 1
ATOM 2202 C CA . LEU A 1 281 ? -17.361 5.544 -12.619 1.00 86.94 281 LEU A CA 1
ATOM 2203 C C . LEU A 1 281 ? -16.398 6.229 -13.600 1.00 86.94 281 LEU A C 1
ATOM 2205 O O . LEU A 1 281 ? -16.823 6.658 -14.675 1.00 86.94 281 LEU A O 1
ATOM 2209 N N . LEU A 1 282 ? -15.100 6.294 -13.284 1.00 86.81 282 LEU A N 1
ATOM 2210 C CA . LEU A 1 282 ? -14.087 6.793 -14.221 1.00 86.81 282 LEU A CA 1
ATOM 2211 C C . LEU A 1 282 ? -13.994 5.922 -15.479 1.00 86.81 282 LEU A C 1
ATOM 2213 O O . LEU A 1 282 ? -13.887 6.445 -16.592 1.00 86.81 282 LEU A O 1
ATOM 2217 N N . LEU A 1 283 ? -14.070 4.598 -15.321 1.00 85.81 283 LEU A N 1
ATOM 2218 C CA . LEU A 1 283 ? -14.084 3.662 -16.440 1.00 85.81 283 LEU A CA 1
ATOM 2219 C C . LEU A 1 283 ? -15.326 3.863 -17.310 1.00 85.81 283 LEU A C 1
ATOM 2221 O O . LEU A 1 283 ? -15.201 3.933 -18.530 1.00 85.81 283 LEU A O 1
ATOM 2225 N N . LEU A 1 284 ? -16.508 4.026 -16.712 1.00 87.12 284 LEU A N 1
ATOM 2226 C CA . LEU A 1 284 ? -17.733 4.348 -17.443 1.00 87.12 284 LEU A CA 1
ATOM 2227 C C . LEU A 1 284 ? -17.608 5.671 -18.204 1.00 87.12 284 LEU A C 1
ATOM 2229 O O . LEU A 1 284 ? -17.995 5.739 -19.371 1.00 87.12 284 LEU A O 1
ATOM 2233 N N . ALA A 1 285 ? -17.016 6.702 -17.595 1.00 84.81 285 ALA A N 1
ATOM 2234 C CA . ALA A 1 285 ? -16.760 7.974 -18.265 1.00 84.81 285 ALA A CA 1
ATOM 2235 C C . ALA A 1 285 ? -15.821 7.797 -19.472 1.00 84.81 285 ALA A C 1
ATOM 2237 O O . ALA A 1 285 ? -16.133 8.266 -20.570 1.00 84.81 285 ALA A O 1
ATOM 2238 N N . ALA A 1 286 ? -14.734 7.039 -19.324 1.00 82.50 286 ALA A N 1
ATOM 2239 C CA . ALA A 1 286 ? -13.827 6.722 -20.425 1.00 82.50 286 ALA A CA 1
ATOM 2240 C C . ALA A 1 286 ? -14.512 5.887 -21.529 1.00 82.50 286 ALA A C 1
ATOM 2242 O O . ALA A 1 286 ? -14.387 6.194 -22.716 1.00 82.50 286 ALA A O 1
ATOM 2243 N N . VAL A 1 287 ? -15.295 4.867 -21.171 1.00 82.25 287 VAL A N 1
ATOM 2244 C CA . VAL A 1 287 ? -16.048 4.038 -22.128 1.00 82.25 287 VAL A CA 1
ATOM 2245 C C . VAL A 1 287 ? -17.099 4.868 -22.863 1.00 82.25 287 VAL A C 1
ATOM 2247 O O . VAL A 1 287 ? -17.247 4.732 -24.078 1.00 82.25 287 VAL A O 1
ATOM 2250 N N . SER A 1 288 ? -17.788 5.777 -22.171 1.00 81.75 288 SER A N 1
ATOM 2251 C CA . SER A 1 288 ? -18.761 6.681 -22.789 1.00 81.75 288 SER A CA 1
ATOM 2252 C C . SER A 1 288 ? -18.103 7.606 -23.820 1.00 81.75 288 SER A C 1
ATOM 2254 O O . SER A 1 288 ? -18.612 7.732 -24.936 1.00 81.75 288 SER A O 1
ATOM 2256 N N . GLY A 1 289 ? -16.920 8.156 -23.514 1.00 77.69 289 GLY A N 1
ATOM 2257 C CA . GLY A 1 289 ? -16.120 8.935 -24.464 1.00 77.69 289 GLY A CA 1
ATOM 2258 C C . GLY A 1 289 ? -15.683 8.111 -25.672 1.00 77.69 289 GLY A C 1
ATOM 2259 O O . GLY A 1 289 ? -15.771 8.572 -26.812 1.00 77.69 289 GLY A O 1
ATOM 2260 N N . LEU A 1 290 ? -15.299 6.854 -25.449 1.00 75.56 290 LEU A N 1
ATOM 2261 C CA . LEU A 1 290 ? -14.913 5.934 -26.516 1.00 75.56 290 LEU A CA 1
ATOM 2262 C C . LEU A 1 290 ? -16.090 5.587 -27.446 1.00 75.56 290 LEU A C 1
ATOM 2264 O O . LEU A 1 290 ? -15.939 5.594 -28.671 1.00 75.56 290 LEU A O 1
ATOM 2268 N N . LEU A 1 291 ? -17.271 5.308 -26.891 1.00 75.56 291 LEU A N 1
ATOM 2269 C CA . LEU A 1 291 ? -18.468 4.916 -27.643 1.00 75.56 291 LEU A CA 1
ATOM 2270 C C . LEU A 1 291 ? -19.110 6.084 -28.405 1.00 75.56 291 LEU A C 1
ATOM 2272 O O . LEU A 1 291 ? -19.531 5.908 -29.549 1.00 75.56 291 LEU A O 1
ATOM 2276 N N . LEU A 1 292 ? -19.178 7.276 -27.807 1.00 73.75 292 LEU A N 1
ATOM 2277 C CA . LEU A 1 292 ? -19.799 8.442 -28.443 1.00 73.75 292 LEU A CA 1
ATOM 2278 C C . LEU A 1 292 ? -18.980 8.947 -29.636 1.00 73.75 292 LEU A C 1
ATOM 2280 O O . LEU A 1 292 ? -19.543 9.243 -30.691 1.00 73.75 292 LEU A O 1
ATOM 2284 N N . VAL A 1 293 ? -17.650 8.979 -29.517 1.00 67.06 293 VAL A N 1
ATOM 2285 C CA . VAL A 1 293 ? -16.776 9.466 -30.597 1.00 67.06 293 VAL A CA 1
ATOM 2286 C C . VAL A 1 293 ? -16.575 8.411 -31.695 1.00 67.06 293 VAL A C 1
ATOM 2288 O O . VAL A 1 293 ? -16.502 8.755 -32.880 1.00 67.06 293 VAL A O 1
ATOM 2291 N N . SER A 1 294 ? -16.591 7.117 -31.351 1.00 62.53 294 SER A N 1
ATOM 2292 C CA . SER A 1 294 ? -16.594 6.035 -32.353 1.00 62.53 294 SER A CA 1
ATOM 2293 C C . SER A 1 294 ? -17.900 5.962 -33.154 1.00 62.53 294 SER A C 1
ATOM 2295 O O . SER A 1 294 ? -17.863 5.677 -34.350 1.00 62.53 294 SER A O 1
ATOM 2297 N N . ARG A 1 295 ? -19.052 6.290 -32.548 1.00 55.97 295 ARG A N 1
ATOM 2298 C CA . ARG A 1 295 ? -20.317 6.462 -33.283 1.00 55.97 295 ARG A CA 1
ATOM 2299 C C . ARG A 1 295 ? -20.34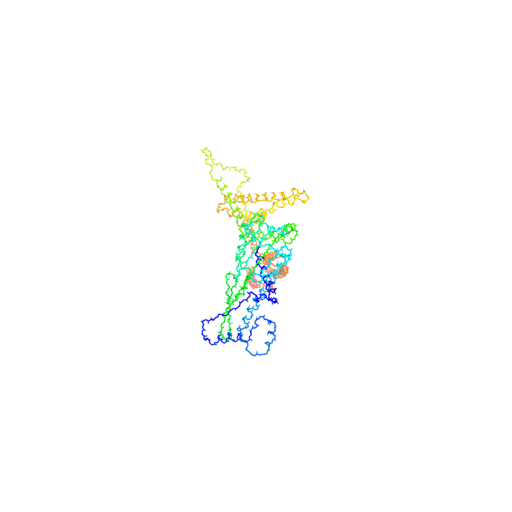1 7.732 -34.129 1.00 55.97 295 ARG A C 1
ATOM 2301 O O . ARG A 1 295 ? -20.784 7.668 -35.266 1.00 55.97 295 ARG A O 1
ATOM 2308 N N . ALA A 1 296 ? -19.818 8.857 -33.641 1.00 53.72 296 ALA A N 1
ATOM 2309 C CA . ALA A 1 296 ? -19.765 10.105 -34.415 1.00 53.72 296 ALA A CA 1
ATOM 2310 C C . ALA A 1 296 ? -18.877 10.008 -35.673 1.00 53.72 296 ALA A C 1
ATOM 2312 O O . ALA A 1 296 ? -19.088 10.725 -36.650 1.00 53.72 296 ALA A O 1
ATOM 2313 N N . THR A 1 297 ? -17.893 9.105 -35.673 1.00 50.38 297 THR A N 1
ATOM 2314 C CA . THR A 1 297 ? -17.050 8.807 -36.844 1.00 50.38 297 THR A CA 1
ATOM 2315 C C . THR A 1 297 ? -17.677 7.785 -37.805 1.00 50.38 297 THR A C 1
ATOM 2317 O O . THR A 1 297 ? -17.197 7.640 -38.931 1.00 50.38 297 THR A O 1
ATOM 2320 N N . GLY A 1 298 ? -18.772 7.123 -37.412 1.00 49.41 298 GLY A N 1
ATOM 2321 C CA . GLY A 1 298 ? -19.543 6.192 -38.232 1.00 49.41 298 GLY A CA 1
ATOM 2322 C C . GLY A 1 298 ? -20.894 6.772 -38.663 1.00 49.41 298 GLY A C 1
ATOM 2323 O O . GLY A 1 298 ? -21.836 6.788 -37.887 1.00 49.41 298 GLY A O 1
ATOM 2324 N N . HIS A 1 299 ? -21.003 7.138 -39.943 1.00 44.97 299 HIS A N 1
ATOM 2325 C CA . HIS A 1 299 ? -22.237 7.473 -40.679 1.00 44.97 299 HIS A CA 1
ATOM 2326 C C . HIS A 1 299 ? -22.905 8.844 -40.440 1.00 44.97 299 HIS A C 1
ATOM 2328 O O . HIS A 1 299 ? -23.786 8.997 -39.604 1.00 44.97 299 HIS A O 1
ATOM 2334 N N . ILE A 1 300 ? -22.664 9.770 -41.380 1.00 36.91 300 ILE A N 1
ATOM 2335 C CA . ILE A 1 300 ? -23.735 10.590 -41.972 1.00 36.91 300 ILE A CA 1
ATOM 2336 C C . ILE A 1 300 ? -23.677 10.365 -43.491 1.00 36.91 300 ILE A C 1
ATOM 2338 O O . ILE A 1 300 ? -22.703 10.727 -44.150 1.00 36.91 300 ILE A O 1
ATOM 2342 N N . ARG A 1 301 ? -24.688 9.681 -44.040 1.00 37.09 301 ARG A N 1
ATOM 2343 C CA . ARG A 1 301 ? -24.866 9.446 -45.481 1.00 37.09 301 ARG A CA 1
ATOM 2344 C C . ARG A 1 301 ? -25.690 10.603 -46.036 1.00 37.09 301 ARG A C 1
ATOM 2346 O O . ARG A 1 301 ? -26.907 10.585 -45.903 1.00 37.09 301 ARG A O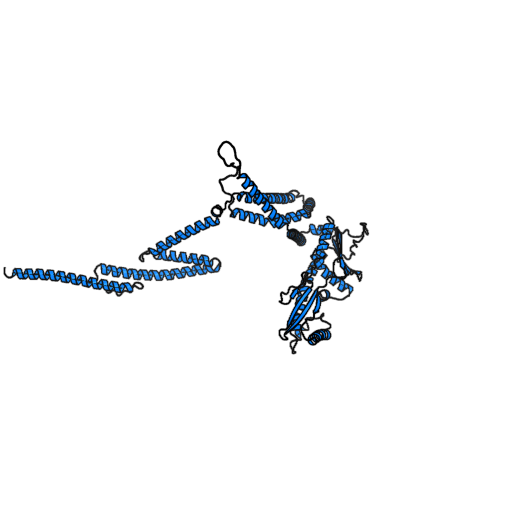 1
ATOM 2353 N N . ASP A 1 302 ? -25.026 11.587 -46.634 1.00 38.41 302 ASP A N 1
ATOM 2354 C CA . ASP A 1 302 ? -25.702 12.662 -47.361 1.00 38.41 302 ASP A CA 1
ATOM 2355 C C . ASP A 1 302 ? -25.817 12.307 -48.853 1.00 38.41 302 ASP A C 1
ATOM 2357 O O . ASP A 1 302 ? -24.886 11.788 -49.472 1.00 38.41 302 ASP A O 1
ATOM 2361 N N . GLY A 1 303 ? -27.008 12.499 -49.409 1.00 45.50 303 GLY A N 1
ATOM 2362 C CA . GLY A 1 303 ? -27.484 11.801 -50.601 1.00 45.50 303 GLY A CA 1
ATOM 2363 C C . GLY A 1 303 ? -27.064 12.377 -51.950 1.00 45.50 303 GLY A C 1
ATOM 2364 O O . GLY A 1 303 ? -27.512 11.831 -52.957 1.00 45.50 303 GLY A O 1
ATOM 2365 N N . ARG A 1 304 ? -26.270 13.458 -52.039 1.00 46.47 304 ARG A N 1
ATOM 2366 C CA . ARG A 1 304 ? -26.022 14.097 -53.354 1.00 46.47 304 ARG A CA 1
ATOM 2367 C C . ARG A 1 304 ? -24.621 14.585 -53.708 1.00 46.47 304 ARG A C 1
ATOM 2369 O O . ARG A 1 304 ? -24.402 14.830 -54.886 1.00 46.47 304 ARG A O 1
ATOM 2376 N N . THR A 1 305 ? -23.637 14.621 -52.818 1.00 41.66 305 THR A N 1
ATOM 2377 C CA . THR A 1 305 ? -22.237 14.878 -53.222 1.00 41.66 305 THR A CA 1
ATOM 2378 C C . THR A 1 305 ? -21.275 14.252 -52.223 1.00 41.66 305 THR A C 1
ATOM 2380 O O . THR A 1 305 ? -21.549 14.278 -51.029 1.00 41.66 305 THR A O 1
ATOM 2383 N N . GLY A 1 306 ? -20.173 13.688 -52.729 1.00 41.91 306 GLY A N 1
ATOM 2384 C CA . GLY A 1 306 ? -19.206 12.832 -52.032 1.00 41.91 306 GLY A CA 1
ATOM 2385 C C . GLY A 1 306 ? -18.958 13.108 -50.545 1.00 41.91 306 GLY A C 1
ATOM 2386 O O . GLY A 1 306 ? -18.824 14.249 -50.107 1.00 41.91 306 GLY A O 1
ATOM 2387 N N . THR A 1 307 ? -18.829 12.009 -49.799 1.00 38.88 307 THR A N 1
ATOM 2388 C CA . THR A 1 307 ? -18.490 11.930 -48.375 1.00 38.88 307 THR A CA 1
ATOM 2389 C C . THR A 1 307 ? -17.400 12.932 -47.990 1.00 38.88 307 THR A C 1
ATOM 2391 O O . THR A 1 307 ? -16.216 12.715 -48.259 1.00 38.88 307 THR A O 1
ATOM 2394 N N . ARG A 1 308 ? -17.778 14.025 -47.328 1.00 35.97 308 ARG A N 1
ATOM 2395 C CA . ARG A 1 308 ? -16.832 14.851 -46.580 1.00 35.97 308 ARG A CA 1
ATOM 2396 C C . ARG A 1 308 ? -16.940 14.445 -45.114 1.00 35.97 308 ARG A C 1
ATOM 2398 O O . ARG A 1 308 ? -18.034 14.548 -44.565 1.00 35.97 308 ARG A O 1
ATOM 2405 N N . PRO A 1 309 ? -15.857 13.970 -44.473 1.00 37.94 309 PRO A N 1
ATOM 2406 C CA . PRO A 1 309 ? -15.886 13.769 -43.034 1.00 37.94 309 PRO A CA 1
ATOM 2407 C C . PRO A 1 309 ? -16.194 15.117 -42.385 1.00 37.94 309 PRO A C 1
ATOM 2409 O O . PRO A 1 309 ? -15.595 16.135 -42.750 1.00 37.94 309 PRO A O 1
ATOM 2412 N N . LEU A 1 310 ? -17.158 15.122 -4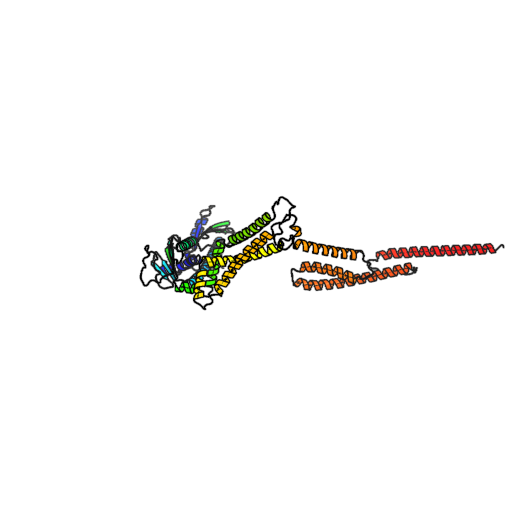1.463 1.00 37.97 310 LEU A N 1
ATOM 2413 C CA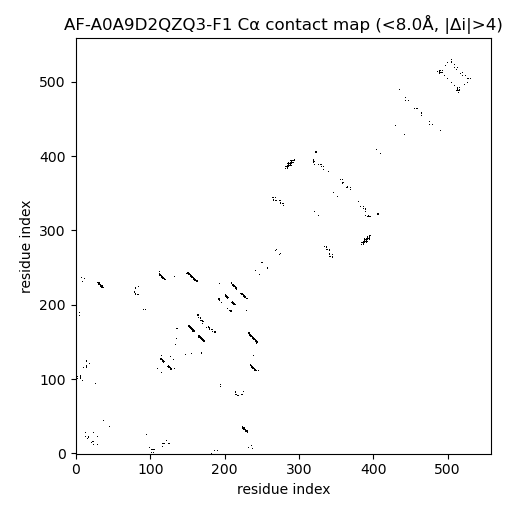 . LEU A 1 310 ? -17.483 16.286 -40.655 1.00 37.97 310 LEU A CA 1
ATOM 2414 C C . LEU A 1 310 ? -16.170 16.754 -40.017 1.00 37.97 310 LEU A C 1
ATOM 2416 O O . LEU A 1 310 ? -15.564 16.028 -39.228 1.00 37.97 310 LEU A O 1
ATOM 2420 N N . LYS A 1 311 ? -15.689 17.945 -40.391 1.00 40.72 311 LYS A N 1
ATOM 2421 C CA . LYS A 1 311 ? -14.661 18.640 -39.616 1.00 40.72 311 LYS A CA 1
ATOM 2422 C C . LYS A 1 311 ? -15.326 19.035 -38.302 1.00 40.72 311 LYS A C 1
ATOM 2424 O O . LYS A 1 311 ? -15.775 20.165 -38.150 1.00 40.72 311 LYS A O 1
ATOM 2429 N N . THR A 1 312 ? -15.438 18.092 -37.371 1.00 37.09 312 THR A N 1
ATOM 2430 C CA . THR A 1 312 ? -15.619 18.430 -35.964 1.00 37.09 312 THR A CA 1
ATOM 2431 C C . THR A 1 312 ? -14.489 19.387 -35.614 1.00 37.09 312 THR A C 1
ATOM 2433 O O . THR A 1 312 ? -13.340 19.133 -35.983 1.00 37.09 312 THR A O 1
ATOM 2436 N N . ALA A 1 313 ? -14.831 20.506 -34.983 1.00 34.47 313 ALA A N 1
ATOM 2437 C CA . ALA A 1 313 ? -13.951 21.614 -34.628 1.00 34.47 313 ALA A CA 1
ATOM 2438 C C . ALA A 1 313 ? -12.919 21.232 -33.545 1.00 34.47 313 ALA A C 1
ATOM 2440 O O . ALA A 1 313 ? -12.814 21.877 -32.511 1.00 34.47 313 ALA A O 1
ATOM 2441 N N . TRP A 1 314 ? -12.166 20.161 -33.781 1.00 37.53 314 TRP A N 1
ATOM 2442 C CA . TRP A 1 314 ? -11.009 19.752 -33.005 1.00 37.53 314 TRP A CA 1
ATOM 2443 C C . TRP A 1 314 ? -9.765 19.961 -33.871 1.00 37.53 314 TRP A C 1
ATOM 2445 O O . TRP A 1 314 ? -9.728 19.512 -35.025 1.00 37.53 314 TRP A O 1
ATOM 2455 N N . PRO A 1 315 ? -8.760 20.700 -33.377 1.00 32.03 315 PRO A N 1
ATOM 2456 C CA . PRO A 1 315 ? -7.613 21.069 -34.179 1.00 32.03 315 PRO A CA 1
ATOM 2457 C C . PRO A 1 315 ? -6.729 19.838 -34.385 1.00 32.03 315 PRO A C 1
ATOM 2459 O O . PRO A 1 315 ? -6.210 19.259 -33.438 1.00 32.03 315 PRO A O 1
ATOM 2462 N N . GLY A 1 316 ? -6.510 19.471 -35.646 1.00 33.03 316 GLY A N 1
ATOM 2463 C CA . GLY A 1 316 ? -5.380 18.633 -36.035 1.00 33.03 316 GLY A CA 1
ATOM 2464 C C . GLY A 1 316 ? -5.750 17.249 -36.557 1.00 33.03 316 GLY A C 1
ATOM 2465 O O . GLY A 1 316 ? -6.351 16.415 -35.892 1.00 33.03 316 GLY A O 1
ATOM 2466 N N . LYS A 1 317 ? -5.310 16.993 -37.788 1.00 34.94 317 LYS A N 1
ATOM 2467 C CA . LYS A 1 317 ? -5.239 15.684 -38.440 1.00 34.94 317 LYS A CA 1
ATOM 2468 C C . LYS A 1 317 ? -4.825 14.563 -37.463 1.00 34.94 317 LYS A C 1
ATOM 2470 O O . LYS A 1 317 ? -3.669 14.499 -37.067 1.00 34.94 317 LYS A O 1
ATOM 2475 N N . GLY A 1 318 ? -5.732 13.628 -37.180 1.00 45.34 318 GLY A N 1
ATOM 2476 C CA . GLY A 1 318 ? -5.407 12.215 -36.941 1.00 45.34 318 GLY A CA 1
ATOM 2477 C C . GLY A 1 318 ? -4.400 11.866 -35.836 1.00 45.34 318 GLY A C 1
ATOM 2478 O O . GLY A 1 318 ? -3.705 10.860 -35.978 1.00 45.34 318 GLY A O 1
ATOM 2479 N N . GLN A 1 319 ? -4.313 12.628 -34.747 1.00 45.38 319 GLN A N 1
ATOM 2480 C CA . GLN A 1 319 ? -3.535 12.239 -33.567 1.00 45.38 319 GLN A CA 1
ATOM 2481 C C . GLN A 1 319 ? -4.470 12.133 -32.363 1.00 45.38 319 GLN A C 1
ATOM 2483 O O . GLN A 1 319 ? -4.720 13.109 -31.667 1.00 45.38 319 GLN A O 1
ATOM 2488 N N . GLY A 1 320 ? -5.008 10.930 -32.141 1.00 52.50 320 GLY A N 1
ATOM 2489 C CA . GLY A 1 320 ? -5.505 10.570 -30.811 1.00 52.50 320 GLY A CA 1
ATOM 2490 C C . GLY A 1 320 ? -4.366 10.669 -29.791 1.00 52.50 320 GLY A C 1
ATOM 2491 O O . GLY A 1 320 ? -3.194 10.643 -30.183 1.00 52.50 320 GLY A O 1
ATOM 2492 N N . LEU A 1 321 ? -4.704 10.797 -28.506 1.00 54.00 321 LEU A N 1
ATOM 2493 C CA . LEU A 1 321 ? -3.727 10.880 -27.418 1.00 54.00 321 LEU A CA 1
ATOM 2494 C C . LEU A 1 321 ? -2.691 9.748 -27.558 1.00 54.00 321 LEU A C 1
ATOM 2496 O O . LEU A 1 321 ? -3.052 8.602 -27.843 1.00 54.00 321 LEU A O 1
ATOM 2500 N N . TYR A 1 322 ? -1.401 10.054 -27.382 1.00 63.38 322 TYR A N 1
ATOM 2501 C CA . TYR A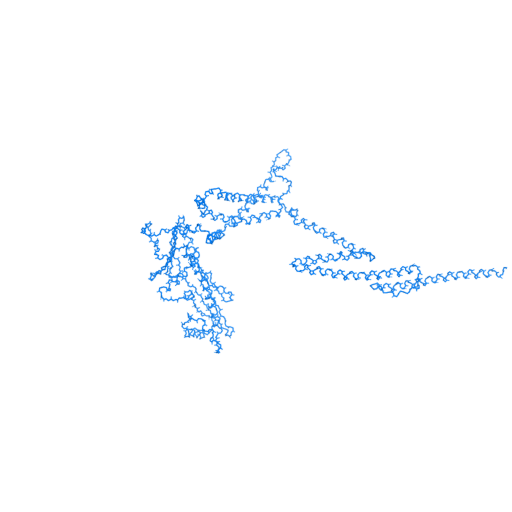 1 322 ? -0.378 9.007 -27.331 1.00 63.38 322 TYR A CA 1
ATOM 2502 C C . TYR A 1 322 ? -0.740 8.033 -26.209 1.00 63.38 322 TYR A C 1
ATOM 2504 O O . TYR A 1 322 ? -1.105 8.468 -25.119 1.00 63.38 322 TYR A O 1
ATOM 2512 N N . LEU A 1 323 ? -0.632 6.727 -26.470 1.00 63.56 323 LEU A N 1
ATOM 2513 C CA . LEU A 1 323 ? -1.000 5.684 -25.503 1.00 63.56 323 LEU A CA 1
ATOM 2514 C C . LEU A 1 323 ? -0.332 5.926 -24.139 1.00 63.56 323 LEU A C 1
ATOM 2516 O O . LEU A 1 323 ? -0.960 5.798 -23.100 1.00 63.56 323 LEU A O 1
ATOM 2520 N N . GLU A 1 324 ? 0.925 6.361 -24.155 1.00 65.31 324 GLU A N 1
ATOM 2521 C CA . GLU A 1 324 ? 1.704 6.666 -22.954 1.00 65.31 324 GLU A CA 1
ATOM 2522 C C . GLU A 1 324 ? 1.154 7.882 -22.193 1.00 65.31 324 GLU A C 1
ATOM 2524 O O . GLU A 1 324 ? 1.062 7.843 -20.973 1.00 65.31 324 GLU A O 1
ATOM 2529 N N . ALA A 1 325 ? 0.695 8.926 -22.891 1.00 67.56 325 ALA A N 1
ATOM 2530 C CA . ALA A 1 325 ? 0.040 10.070 -22.256 1.00 67.56 325 ALA A CA 1
ATOM 2531 C C . ALA A 1 325 ? -1.318 9.682 -21.648 1.00 67.56 325 ALA A C 1
ATOM 2533 O O . ALA A 1 325 ? -1.672 10.181 -20.586 1.00 67.56 325 ALA A O 1
ATOM 2534 N N . ALA A 1 326 ? -2.052 8.764 -22.284 1.00 69.81 326 ALA A N 1
ATOM 2535 C CA . ALA A 1 326 ? -3.301 8.225 -21.745 1.00 69.81 326 ALA A CA 1
ATOM 2536 C C . ALA A 1 326 ? -3.057 7.378 -20.488 1.00 69.81 326 ALA A C 1
ATOM 2538 O O . ALA A 1 326 ? -3.802 7.500 -19.522 1.00 69.81 326 ALA A O 1
ATOM 2539 N N . VAL A 1 327 ? -1.992 6.570 -20.479 1.00 70.69 327 VAL A N 1
ATOM 2540 C CA . VAL A 1 327 ? -1.588 5.768 -19.313 1.00 70.69 327 VAL A CA 1
ATOM 2541 C C . VAL A 1 327 ? -1.130 6.662 -18.161 1.00 70.69 327 VAL A C 1
ATOM 2543 O O . VAL A 1 327 ? -1.558 6.451 -17.032 1.00 70.69 327 VAL A O 1
ATOM 2546 N N . ILE A 1 328 ? -0.321 7.691 -18.434 1.00 76.44 328 ILE A N 1
ATOM 2547 C CA . ILE A 1 328 ? 0.105 8.657 -17.410 1.00 76.44 328 ILE A CA 1
ATOM 2548 C C . ILE A 1 328 ? -1.107 9.402 -16.843 1.00 76.44 328 ILE A C 1
ATOM 2550 O O . ILE A 1 328 ? -1.233 9.521 -15.628 1.00 76.44 328 ILE A O 1
ATOM 2554 N N . LEU A 1 329 ? -2.032 9.858 -17.694 1.00 77.81 329 LEU A N 1
ATOM 2555 C CA . LEU A 1 329 ? -3.239 10.539 -17.225 1.00 77.81 329 LEU A CA 1
ATOM 2556 C C . LEU A 1 329 ? -4.136 9.602 -16.404 1.00 77.81 329 LEU A C 1
ATOM 2558 O O . LEU A 1 329 ? -4.660 10.021 -15.381 1.00 77.81 329 LEU A O 1
ATOM 2562 N N . ALA A 1 330 ? -4.274 8.334 -16.801 1.00 75.88 330 ALA A N 1
ATOM 2563 C CA . ALA A 1 330 ? -5.009 7.334 -16.029 1.00 75.88 330 ALA A CA 1
ATOM 2564 C C . ALA A 1 330 ? -4.362 7.071 -14.658 1.00 75.88 330 ALA A C 1
ATOM 2566 O O . ALA A 1 330 ? -5.069 7.013 -13.657 1.00 75.88 330 ALA A O 1
ATOM 2567 N N . ALA A 1 331 ? -3.030 6.989 -14.588 1.00 79.56 331 ALA A N 1
ATOM 2568 C CA . ALA A 1 331 ? -2.312 6.847 -13.322 1.00 79.56 331 ALA A CA 1
ATOM 2569 C C . ALA A 1 331 ? -2.536 8.056 -12.396 1.00 79.56 331 ALA A C 1
ATOM 2571 O O . ALA A 1 331 ? -2.785 7.877 -11.206 1.00 79.56 331 ALA A O 1
ATOM 2572 N N . ILE A 1 332 ? -2.527 9.274 -12.952 1.00 82.12 332 ILE A N 1
ATOM 2573 C CA . ILE A 1 332 ? -2.852 10.501 -12.210 1.00 82.12 332 ILE A CA 1
ATOM 2574 C C . ILE A 1 332 ? -4.305 10.460 -11.712 1.00 82.12 332 ILE A C 1
ATOM 2576 O O . ILE A 1 332 ? -4.563 10.763 -10.553 1.00 82.12 332 ILE A O 1
ATOM 2580 N N . LEU A 1 333 ? -5.265 10.043 -12.542 1.00 81.50 333 LEU A N 1
ATOM 2581 C CA . LEU A 1 333 ? -6.673 9.924 -12.138 1.00 81.50 333 LEU A CA 1
ATOM 2582 C C . LEU A 1 333 ? -6.864 8.924 -10.984 1.00 81.50 333 LEU A C 1
ATOM 2584 O O . LEU A 1 333 ? -7.635 9.196 -10.061 1.00 81.50 333 LEU A O 1
ATOM 2588 N N . CYS A 1 334 ? -6.131 7.807 -11.002 1.00 81.19 334 CYS A N 1
ATOM 2589 C CA . CYS A 1 334 ? -6.141 6.825 -9.920 1.00 81.19 334 CYS A CA 1
ATOM 2590 C C . CYS A 1 334 ? -5.508 7.361 -8.628 1.00 81.19 334 CYS A C 1
ATOM 2592 O O . CYS A 1 334 ? -6.011 7.057 -7.549 1.00 81.19 334 CYS A O 1
ATOM 2594 N N . SER A 1 335 ? -4.459 8.195 -8.696 1.00 84.62 335 SER A N 1
ATOM 2595 C CA . SER A 1 335 ? -3.832 8.747 -7.482 1.00 84.62 335 SER A CA 1
ATOM 2596 C C . SER A 1 335 ? -4.752 9.682 -6.687 1.00 84.62 335 SER A C 1
ATOM 2598 O O . SER A 1 335 ? -4.541 9.868 -5.493 1.00 84.62 335 SER A O 1
ATOM 2600 N N . PHE A 1 336 ? -5.800 10.233 -7.313 1.00 83.00 336 PHE A N 1
ATOM 2601 C CA . PHE A 1 336 ? -6.811 11.057 -6.635 1.00 83.00 336 PHE A CA 1
ATOM 2602 C C . PHE A 1 336 ? -7.891 10.249 -5.891 1.00 83.00 336 PHE A C 1
ATOM 2604 O O . PHE A 1 336 ? -8.732 10.851 -5.226 1.00 83.00 336 PHE A O 1
ATOM 2611 N N . ALA A 1 337 ? -7.885 8.912 -5.958 1.00 83.00 337 ALA A N 1
ATOM 2612 C CA . ALA A 1 337 ? -8.930 8.082 -5.353 1.00 83.00 337 ALA A CA 1
ATOM 2613 C C . ALA A 1 337 ? -9.091 8.309 -3.838 1.00 83.00 337 ALA A C 1
ATOM 2615 O O . ALA A 1 337 ? -10.213 8.491 -3.369 1.00 83.00 337 ALA A O 1
ATOM 2616 N N . ARG A 1 338 ? -7.983 8.395 -3.085 1.00 81.69 338 ARG A N 1
ATOM 2617 C CA . ARG A 1 338 ? -8.026 8.695 -1.639 1.00 81.69 338 ARG A CA 1
ATOM 2618 C C . ARG A 1 338 ? -8.606 10.076 -1.340 1.00 81.69 338 ARG A C 1
ATOM 2620 O O . ARG A 1 338 ? -9.406 10.233 -0.426 1.00 81.69 338 ARG A O 1
ATOM 2627 N N . THR A 1 339 ? -8.268 11.080 -2.149 1.00 81.38 339 THR A N 1
ATOM 2628 C CA . THR A 1 339 ? -8.813 12.437 -1.991 1.00 81.38 339 THR A CA 1
ATOM 2629 C C . THR A 1 339 ? -10.329 12.462 -2.185 1.00 81.38 339 THR A C 1
ATOM 2631 O O . THR A 1 339 ? -11.033 13.131 -1.431 1.00 81.38 339 THR A O 1
ATOM 2634 N N . VAL A 1 340 ? -10.841 11.719 -3.171 1.00 81.31 340 VAL A N 1
ATOM 2635 C CA . VAL A 1 340 ? -12.287 11.595 -3.407 1.00 81.31 340 VAL A CA 1
ATOM 2636 C C . VAL A 1 340 ? -12.967 10.858 -2.257 1.00 81.31 340 VAL A C 1
ATOM 2638 O O . VAL A 1 340 ? -14.021 11.298 -1.805 1.00 81.31 340 VAL A O 1
ATOM 2641 N N . LEU A 1 341 ? -12.349 9.795 -1.743 1.00 82.38 341 LEU A N 1
ATOM 2642 C CA . LEU A 1 341 ? -12.881 9.037 -0.616 1.00 82.38 341 LEU A CA 1
ATOM 2643 C C . LEU A 1 341 ? -13.002 9.896 0.649 1.00 82.38 341 LEU A C 1
ATOM 2645 O O . LEU A 1 341 ? -14.080 9.951 1.248 1.00 82.38 341 LEU A O 1
ATOM 2649 N N . ARG A 1 342 ? -11.949 10.640 1.007 1.00 76.50 342 ARG A N 1
ATOM 2650 C CA . ARG A 1 342 ? -11.994 11.581 2.135 1.00 76.50 342 ARG A CA 1
ATOM 2651 C C . ARG A 1 342 ? -13.127 12.594 1.974 1.00 76.50 342 ARG A C 1
ATOM 2653 O O . ARG A 1 342 ? -13.882 12.836 2.910 1.00 76.50 342 ARG A O 1
ATOM 2660 N N . PHE A 1 343 ? -13.298 13.138 0.770 1.00 75.38 343 PHE A N 1
ATOM 2661 C CA . PHE A 1 343 ? -14.380 14.079 0.487 1.00 75.38 343 PHE A CA 1
ATOM 2662 C C . PHE A 1 343 ? -15.773 13.450 0.652 1.00 75.38 343 PHE A C 1
ATOM 2664 O O . PHE A 1 343 ? -16.662 14.063 1.243 1.00 75.38 343 PHE A O 1
ATOM 2671 N N . THR A 1 344 ? -15.977 12.223 0.164 1.00 76.19 344 THR A N 1
ATOM 2672 C CA . THR A 1 344 ? -17.259 11.521 0.334 1.00 76.19 344 THR A CA 1
ATOM 2673 C C . THR A 1 344 ? -17.572 11.222 1.798 1.00 76.19 344 THR A C 1
ATOM 2675 O O . THR A 1 344 ? -18.721 11.379 2.208 1.00 76.19 344 THR A O 1
ATOM 2678 N N . ALA A 1 345 ? -16.558 10.868 2.591 1.00 72.69 345 ALA A N 1
ATOM 2679 C CA . ALA A 1 345 ? -16.706 10.589 4.015 1.00 72.69 345 ALA A CA 1
ATOM 2680 C C . ALA A 1 345 ? -17.077 11.849 4.821 1.00 72.69 345 ALA A C 1
ATOM 2682 O O . ALA A 1 345 ? -17.980 11.819 5.658 1.00 72.69 345 ALA A O 1
ATOM 2683 N N . GLU A 1 346 ? -16.444 12.985 4.519 1.00 71.12 346 GLU A N 1
ATOM 2684 C CA . GLU A 1 346 ? -16.742 14.278 5.150 1.00 71.12 346 GLU A CA 1
ATOM 2685 C C . GLU A 1 346 ? -18.166 14.775 4.850 1.00 71.12 346 GLU A C 1
ATOM 2687 O O . GLU A 1 346 ? -18.831 15.343 5.724 1.00 71.12 346 GLU A O 1
ATOM 2692 N N . TYR A 1 347 ? -18.647 14.565 3.619 1.00 70.00 347 TYR A N 1
ATOM 2693 C CA . TYR A 1 347 ? -19.997 14.967 3.223 1.00 70.00 347 TYR A CA 1
ATOM 2694 C C . TYR A 1 347 ? -21.071 14.050 3.821 1.00 70.00 347 TYR A C 1
ATOM 2696 O O . TYR A 1 347 ? -22.073 14.544 4.338 1.00 70.00 347 TYR A O 1
ATOM 2704 N N . GLY A 1 348 ? -20.853 12.729 3.792 1.00 66.12 348 GLY A N 1
ATOM 2705 C CA . GLY A 1 348 ? -21.801 11.736 4.310 1.00 66.12 348 GLY A CA 1
ATOM 2706 C C . GLY A 1 348 ? -22.069 11.870 5.810 1.00 66.12 348 GLY A C 1
ATOM 2707 O O . GLY A 1 348 ? -23.198 11.681 6.248 1.00 66.12 348 GLY A O 1
ATOM 2708 N N . ASN A 1 349 ? -21.062 12.280 6.586 1.00 64.44 349 ASN A N 1
ATOM 2709 C CA . ASN A 1 349 ? -21.163 12.401 8.044 1.00 64.44 349 ASN A CA 1
ATOM 2710 C C . ASN A 1 349 ? -21.566 13.803 8.537 1.00 64.44 349 ASN A C 1
ATOM 2712 O O . ASN A 1 349 ? -21.442 14.100 9.722 1.00 64.44 349 ASN A O 1
ATOM 2716 N N . GLY A 1 350 ? -22.001 14.708 7.651 1.00 61.34 350 GLY A N 1
ATOM 2717 C CA . GLY A 1 350 ? -22.477 16.044 8.045 1.00 61.34 350 GLY A CA 1
ATOM 2718 C C . GLY A 1 350 ? -21.405 16.969 8.646 1.00 61.34 350 GLY A C 1
ATOM 2719 O O . GLY A 1 350 ? -21.714 18.104 9.018 1.00 61.34 350 GLY A O 1
ATOM 2720 N N . ILE A 1 351 ? -20.141 16.533 8.676 1.00 63.25 351 ILE A N 1
ATOM 2721 C CA . ILE A 1 351 ? -18.972 17.325 9.089 1.00 63.25 351 ILE A CA 1
ATOM 2722 C C . ILE A 1 351 ? -18.869 18.573 8.211 1.00 63.25 351 ILE A C 1
ATOM 2724 O O . ILE A 1 351 ? -18.598 19.656 8.712 1.00 63.25 351 ILE A O 1
ATOM 2728 N N . PHE A 1 352 ? -19.246 18.456 6.935 1.00 57.72 352 PHE A N 1
ATOM 2729 C CA . PHE A 1 352 ? -19.435 19.576 6.014 1.00 57.72 352 PHE A CA 1
ATOM 2730 C C . PHE A 1 352 ? -20.323 20.705 6.574 1.00 57.72 352 PHE A C 1
ATOM 2732 O O . PHE A 1 352 ? -19.929 21.872 6.565 1.00 57.72 352 PHE A O 1
ATOM 2739 N N . LEU A 1 353 ? -21.522 20.377 7.071 1.00 58.31 353 LEU A N 1
ATOM 2740 C CA . LEU A 1 353 ? -22.445 21.368 7.636 1.00 58.31 353 LEU A CA 1
ATOM 2741 C C . LEU A 1 353 ? -21.905 21.922 8.957 1.00 58.31 353 LEU A C 1
ATOM 2743 O O . LEU A 1 353 ? -22.053 23.117 9.216 1.00 58.31 353 LEU A O 1
ATOM 2747 N N . LYS A 1 354 ? -21.247 21.082 9.766 1.00 57.91 354 LYS A N 1
ATOM 2748 C CA . LYS A 1 354 ? -20.662 21.494 11.046 1.00 57.91 354 LYS A CA 1
ATOM 2749 C C . LYS A 1 354 ? -19.462 22.426 10.857 1.00 57.91 354 LYS A C 1
ATOM 2751 O O . LYS A 1 354 ? -19.417 23.436 11.544 1.00 57.91 354 LYS A O 1
ATOM 2756 N N . ASP A 1 355 ? -18.570 22.177 9.902 1.00 57.44 355 ASP A N 1
ATOM 2757 C CA . ASP A 1 355 ? -17.436 23.054 9.564 1.00 57.44 355 ASP A CA 1
ATOM 2758 C C . ASP A 1 355 ? -17.890 24.401 8.987 1.00 57.44 355 ASP A C 1
ATOM 2760 O O . ASP A 1 355 ? -17.301 25.447 9.270 1.00 57.44 355 ASP A O 1
ATOM 2764 N N . ILE A 1 356 ? -18.983 24.404 8.215 1.00 55.09 356 ILE A N 1
ATOM 2765 C CA . ILE A 1 356 ? -19.620 25.642 7.748 1.00 55.09 356 ILE A CA 1
ATOM 2766 C C . ILE A 1 356 ? -20.217 26.414 8.931 1.00 55.09 356 ILE A C 1
ATOM 2768 O O . ILE A 1 356 ? -19.998 27.620 9.034 1.00 55.09 356 ILE A O 1
ATOM 2772 N N . LEU A 1 357 ? -20.932 25.746 9.845 1.00 53.81 357 LEU A N 1
ATOM 2773 C CA . LEU A 1 357 ? -21.518 26.390 11.027 1.00 53.81 357 LEU A CA 1
ATOM 2774 C C . LEU A 1 357 ? -20.466 26.879 12.038 1.00 53.81 357 LEU A C 1
ATOM 2776 O O . LEU A 1 357 ? -20.627 27.959 12.602 1.00 53.81 357 LEU A O 1
ATOM 2780 N N . THR A 1 358 ? -19.387 26.132 12.271 1.00 53.50 358 THR A N 1
ATOM 2781 C CA . THR A 1 358 ? -18.305 26.526 13.193 1.00 53.50 358 THR A CA 1
ATOM 2782 C C . THR A 1 358 ? -17.425 27.625 12.593 1.00 53.50 358 THR A C 1
ATOM 2784 O O . THR A 1 358 ? -17.015 28.540 13.309 1.00 53.50 358 THR A O 1
ATOM 2787 N N . GLY A 1 359 ? -17.217 27.622 11.271 1.00 50.66 359 GLY A N 1
ATOM 2788 C CA . GLY A 1 359 ? -16.561 28.705 10.532 1.00 50.66 359 GLY A CA 1
ATOM 2789 C C . GLY A 1 359 ? -17.335 30.032 10.540 1.00 50.66 359 GLY A C 1
ATOM 2790 O O . GLY A 1 359 ? -16.726 31.095 10.417 1.00 50.66 359 GLY A O 1
ATOM 2791 N N . ILE A 1 360 ? -18.659 29.998 10.748 1.00 47.91 360 ILE A N 1
ATOM 2792 C CA . ILE A 1 360 ? -19.483 31.200 10.981 1.00 47.91 360 ILE A CA 1
ATOM 2793 C C . ILE A 1 360 ? -19.183 31.820 12.362 1.00 47.91 360 ILE A C 1
ATOM 2795 O O . ILE A 1 360 ? -19.278 33.037 12.512 1.00 47.91 360 ILE A O 1
ATOM 2799 N N . GLY A 1 361 ? -18.771 31.016 13.350 1.00 47.72 361 GLY A N 1
ATOM 2800 C CA . GLY A 1 361 ? -18.514 31.462 14.725 1.00 47.72 361 GLY A CA 1
ATOM 2801 C C . GLY A 1 361 ? -17.102 31.990 14.998 1.00 47.72 361 GLY A C 1
ATOM 2802 O O . GLY A 1 361 ? -16.936 32.798 15.909 1.00 47.72 361 GLY A O 1
ATOM 2803 N N . ASN A 1 362 ? -16.088 31.588 14.219 1.00 46.22 362 ASN A N 1
ATOM 2804 C CA . ASN A 1 362 ? -14.690 31.950 14.483 1.00 46.22 362 ASN A CA 1
ATOM 2805 C C . ASN A 1 362 ? -14.046 32.676 13.280 1.00 46.22 362 ASN A C 1
ATOM 2807 O O . ASN A 1 362 ? -13.590 32.066 12.314 1.00 46.22 362 ASN A O 1
ATOM 2811 N N . ASN A 1 363 ? -13.974 34.010 13.375 1.00 46.53 363 ASN A N 1
ATOM 2812 C CA . ASN A 1 363 ? -13.202 34.933 12.520 1.00 46.53 363 ASN A CA 1
ATOM 2813 C C . ASN A 1 363 ? -13.708 35.260 11.102 1.00 46.53 363 ASN A C 1
ATOM 2815 O O . ASN A 1 363 ? -12.903 35.656 10.258 1.00 46.53 363 ASN A O 1
ATOM 2819 N N . GLY A 1 364 ? -15.013 35.185 10.820 1.00 48.91 364 GLY A N 1
ATOM 2820 C CA . GLY A 1 364 ? -15.618 35.893 9.674 1.00 48.91 364 GLY A CA 1
ATOM 2821 C C . GLY A 1 364 ? -15.051 35.554 8.284 1.00 48.91 364 GLY A C 1
ATOM 2822 O O . GLY A 1 364 ? -15.300 36.272 7.316 1.00 48.91 364 GLY A O 1
ATOM 2823 N N . ARG A 1 365 ? -14.300 34.455 8.141 1.00 49.88 365 ARG A N 1
ATOM 2824 C CA . ARG A 1 365 ? -13.734 33.990 6.867 1.00 49.88 365 ARG A CA 1
ATOM 2825 C C . ARG A 1 365 ? -14.751 33.131 6.118 1.00 49.88 365 ARG A C 1
ATOM 2827 O O . ARG A 1 365 ? -14.489 31.988 5.763 1.00 49.88 365 ARG A O 1
ATOM 2834 N N . ILE A 1 366 ? -15.900 33.734 5.824 1.00 51.78 366 ILE A N 1
ATOM 2835 C CA . ILE A 1 366 ? -17.010 33.128 5.070 1.00 51.78 366 ILE A CA 1
ATOM 2836 C C . ILE A 1 366 ? -16.572 32.745 3.640 1.00 51.78 366 ILE A C 1
ATOM 2838 O O . ILE A 1 366 ? -17.194 31.904 3.003 1.00 51.78 366 ILE A O 1
ATOM 2842 N N . LEU A 1 367 ? -15.473 33.316 3.129 1.00 49.88 367 LEU A N 1
ATOM 2843 C CA . LEU A 1 367 ? -15.064 33.150 1.732 1.00 49.88 367 LEU A CA 1
ATOM 2844 C C . LEU A 1 367 ? -14.110 31.969 1.463 1.00 49.88 367 LEU A C 1
ATOM 2846 O O . LEU A 1 367 ? -14.099 31.472 0.345 1.00 49.88 367 LEU A O 1
ATOM 2850 N N . PHE A 1 368 ? -13.316 31.503 2.438 1.00 51.06 368 PHE A N 1
ATOM 2851 C CA . PHE A 1 368 ? -12.264 30.498 2.174 1.00 51.06 368 PHE A CA 1
ATOM 2852 C C . PHE A 1 368 ? -12.751 29.041 2.271 1.00 51.06 368 PHE A C 1
ATOM 2854 O O . PHE A 1 368 ? -12.351 28.219 1.452 1.00 51.06 368 PHE A O 1
ATOM 2861 N N . LEU A 1 369 ? -13.648 28.723 3.211 1.00 53.53 369 LEU A N 1
ATOM 2862 C CA . LEU A 1 369 ? -14.170 27.362 3.420 1.00 53.53 369 LEU A CA 1
ATOM 2863 C C . LEU A 1 369 ? -15.079 26.851 2.280 1.00 53.53 369 LEU A C 1
ATOM 2865 O O . LEU A 1 369 ? -14.828 25.756 1.778 1.00 53.53 369 LEU A O 1
ATOM 2869 N N . PRO A 1 370 ? -16.085 27.607 1.793 1.00 59.19 370 PRO A N 1
ATOM 2870 C CA . PRO A 1 370 ? -16.880 27.161 0.647 1.00 59.19 370 PRO A CA 1
ATOM 2871 C C . PRO A 1 370 ? -16.092 27.207 -0.671 1.00 59.19 370 PRO A C 1
ATOM 2873 O O . PRO A 1 370 ? -16.394 26.439 -1.583 1.00 59.19 370 PRO A O 1
ATOM 2876 N N . ALA A 1 371 ? -15.065 28.060 -0.780 1.00 61.28 371 ALA A N 1
ATOM 2877 C CA . ALA A 1 371 ? -14.223 28.140 -1.972 1.00 61.28 371 ALA A CA 1
ATOM 2878 C C . ALA A 1 371 ? -13.313 26.914 -2.128 1.00 61.28 371 ALA A C 1
ATOM 2880 O O . ALA A 1 371 ? -13.270 26.346 -3.215 1.00 61.28 371 ALA A O 1
ATOM 2881 N N . ASP A 1 372 ? -12.645 26.464 -1.061 1.00 62.75 372 ASP A N 1
ATOM 2882 C CA . ASP A 1 372 ? -11.807 25.253 -1.081 1.00 62.75 372 ASP A CA 1
ATOM 2883 C C . ASP A 1 372 ? -12.600 24.010 -1.529 1.00 62.75 372 ASP A C 1
ATOM 2885 O O . ASP A 1 372 ? -12.166 23.217 -2.366 1.00 62.75 372 ASP A O 1
ATOM 2889 N N . ARG A 1 373 ? -13.849 23.891 -1.069 1.00 64.06 373 ARG A N 1
ATOM 2890 C CA . ARG A 1 373 ? -14.711 22.756 -1.424 1.00 64.06 373 ARG A CA 1
ATOM 2891 C C . ARG A 1 373 ? -15.369 22.899 -2.803 1.00 64.06 373 ARG A C 1
ATOM 2893 O O . ARG A 1 373 ? -15.527 21.900 -3.503 1.00 64.06 373 ARG A O 1
ATOM 2900 N N . ALA A 1 374 ? -15.660 24.119 -3.262 1.00 70.25 374 ALA A N 1
ATOM 2901 C CA . ALA A 1 374 ? -16.042 24.375 -4.656 1.00 70.25 374 ALA A CA 1
ATOM 2902 C C . ALA A 1 374 ? -14.892 24.066 -5.635 1.00 70.25 374 ALA A C 1
ATOM 2904 O O . ALA A 1 374 ? -15.134 23.548 -6.727 1.00 70.25 374 ALA A O 1
ATOM 2905 N N . ILE A 1 375 ? -13.643 24.320 -5.228 1.00 71.94 375 ILE A N 1
ATOM 2906 C CA . ILE A 1 375 ? -12.438 23.932 -5.971 1.00 71.94 375 ILE A CA 1
ATOM 2907 C C . ILE A 1 375 ? -12.349 22.406 -6.083 1.00 71.94 375 ILE A C 1
ATOM 2909 O O . ILE A 1 375 ? -12.061 21.909 -7.168 1.00 71.94 375 ILE A O 1
ATOM 2913 N N . LEU A 1 376 ? -12.668 21.653 -5.024 1.00 71.12 376 LEU A N 1
ATOM 2914 C CA . LEU A 1 376 ? -12.712 20.184 -5.068 1.00 71.12 376 LEU A CA 1
ATOM 2915 C C . LEU A 1 376 ? -13.833 19.634 -5.964 1.00 71.12 376 LEU A C 1
ATOM 2917 O O . LEU A 1 376 ? -13.605 18.681 -6.707 1.00 71.12 376 LEU A O 1
ATOM 2921 N N . PHE A 1 377 ? -15.023 20.242 -5.966 1.00 75.56 377 PHE A N 1
ATOM 2922 C CA . PHE A 1 377 ? -16.088 19.851 -6.899 1.00 75.56 377 PHE A CA 1
ATOM 2923 C C . PHE A 1 377 ? -15.695 20.128 -8.360 1.00 75.56 377 PHE A C 1
ATOM 2925 O O . PHE A 1 377 ? -15.876 19.278 -9.237 1.00 75.56 377 PHE A O 1
ATOM 2932 N N . LEU A 1 378 ? -15.094 21.294 -8.625 1.00 79.62 378 LEU A N 1
ATOM 2933 C CA . LEU A 1 378 ? -14.529 21.613 -9.936 1.00 79.62 378 LEU A CA 1
ATOM 2934 C C . LEU A 1 378 ? -13.425 20.625 -10.320 1.00 79.62 378 LEU A C 1
ATOM 2936 O O . LEU A 1 378 ? -13.434 20.126 -11.443 1.00 79.62 378 LEU A O 1
ATOM 2940 N N . LEU A 1 379 ? -12.529 20.280 -9.394 1.00 80.62 379 LEU A N 1
ATOM 2941 C CA . LEU A 1 379 ? -11.499 19.265 -9.594 1.00 80.62 379 LEU A CA 1
ATOM 2942 C C . LEU A 1 379 ? -12.131 17.928 -10.001 1.00 80.62 379 LEU A C 1
ATOM 2944 O O . LEU A 1 379 ? -11.742 17.379 -11.026 1.00 80.62 379 LEU A O 1
ATOM 2948 N N . LEU A 1 380 ? -13.149 17.444 -9.282 1.00 79.81 380 LEU A N 1
ATOM 2949 C CA . LEU A 1 380 ? -13.844 16.197 -9.614 1.00 79.81 380 LEU A CA 1
ATOM 2950 C C . LEU A 1 380 ? -14.453 16.247 -11.023 1.00 79.81 380 LEU A C 1
ATOM 2952 O O . LEU A 1 380 ? -14.280 15.315 -11.809 1.00 79.81 380 LEU A O 1
ATOM 2956 N N . SER A 1 381 ? -15.092 17.363 -11.384 1.00 78.94 381 SER A N 1
ATOM 2957 C CA . SER A 1 381 ? -15.644 17.561 -12.730 1.00 78.94 381 SER A CA 1
ATOM 2958 C C . SER A 1 381 ? -14.561 17.533 -13.820 1.00 78.94 381 SER A C 1
ATOM 2960 O O . SER A 1 381 ? -14.759 16.938 -14.881 1.00 78.94 381 SER A O 1
ATOM 2962 N N . VAL A 1 382 ? -13.381 18.096 -13.535 1.00 82.81 382 VAL A N 1
ATOM 2963 C CA . VAL A 1 382 ? -12.212 18.075 -14.422 1.00 82.81 382 VAL A CA 1
ATOM 2964 C C . VAL A 1 382 ? -11.632 16.665 -14.532 1.00 82.81 382 VAL A C 1
ATOM 2966 O O . VAL A 1 382 ? -11.271 16.261 -15.634 1.00 82.81 382 VAL A O 1
ATOM 2969 N N . LEU A 1 383 ? -11.590 15.888 -13.444 1.00 82.62 383 LEU A N 1
ATOM 2970 C CA . LEU A 1 383 ? -11.129 14.493 -13.456 1.00 82.62 383 LEU A CA 1
ATOM 2971 C C . LEU A 1 383 ? -12.045 13.616 -14.328 1.00 82.62 383 LEU A C 1
ATOM 2973 O O . LEU A 1 383 ? -11.558 12.873 -15.183 1.00 82.62 383 LEU A O 1
ATOM 2977 N N . PHE A 1 384 ? -13.368 13.759 -14.201 1.00 80.81 384 PHE A N 1
ATOM 2978 C CA . PHE A 1 384 ? -14.330 13.052 -15.056 1.00 80.81 384 PHE A CA 1
ATOM 2979 C C . PHE A 1 384 ? -14.250 13.491 -16.525 1.00 80.81 384 PHE A C 1
ATOM 2981 O O . PHE A 1 384 ? -14.264 12.646 -17.425 1.00 80.81 384 PHE A O 1
ATOM 2988 N N . ALA A 1 385 ? -14.099 14.792 -16.788 1.00 79.88 385 ALA A N 1
ATOM 2989 C CA . ALA A 1 385 ? -13.887 15.305 -18.141 1.00 79.88 385 ALA A CA 1
ATOM 2990 C C . ALA A 1 385 ? -12.557 14.812 -18.744 1.00 79.88 385 ALA A C 1
ATOM 2992 O O . ALA A 1 385 ? -12.495 14.487 -19.930 1.00 79.88 385 ALA A O 1
ATOM 2993 N N . ALA A 1 386 ? -11.498 14.698 -17.940 1.00 79.69 386 ALA A N 1
ATOM 2994 C CA . ALA A 1 386 ? -10.211 14.149 -18.353 1.00 79.69 386 ALA A CA 1
ATOM 2995 C C . ALA A 1 386 ? -10.311 12.652 -18.687 1.00 79.69 386 ALA A C 1
ATOM 2997 O O . ALA A 1 386 ? -9.810 12.232 -19.731 1.00 79.69 386 ALA A O 1
ATOM 2998 N N . ALA A 1 387 ? -11.017 11.862 -17.871 1.00 80.56 387 ALA A N 1
ATOM 2999 C CA . ALA A 1 387 ? -11.295 10.452 -18.156 1.00 80.56 387 ALA A CA 1
ATOM 3000 C C . ALA A 1 387 ? -12.083 10.278 -19.466 1.00 80.56 387 ALA A C 1
ATOM 3002 O O . ALA A 1 387 ? -11.730 9.451 -20.312 1.00 80.56 387 ALA A O 1
ATOM 3003 N N . PHE A 1 388 ? -13.094 11.122 -19.689 1.00 79.62 388 PHE A N 1
ATOM 3004 C CA . PHE A 1 388 ? -13.839 11.170 -20.945 1.00 79.62 388 PHE A CA 1
ATOM 3005 C C . PHE A 1 388 ? -12.936 11.514 -22.142 1.00 79.62 388 PHE A C 1
ATOM 3007 O O . PHE A 1 388 ? -12.991 10.840 -23.172 1.00 79.62 388 PHE A O 1
ATOM 3014 N N . CYS A 1 389 ? -12.056 12.512 -22.006 1.00 73.94 389 CYS A N 1
ATOM 3015 C CA . CYS A 1 389 ? -11.084 12.898 -23.034 1.00 73.94 389 CYS A CA 1
ATOM 3016 C C . CYS A 1 389 ? -10.077 11.783 -23.352 1.00 73.94 389 CYS A C 1
ATOM 3018 O O . CYS A 1 389 ? -9.709 11.615 -24.516 1.00 73.94 389 CYS A O 1
ATOM 3020 N N . VAL A 1 390 ? -9.652 10.992 -22.360 1.00 75.31 390 VAL A N 1
ATOM 3021 C CA . VAL A 1 390 ? -8.811 9.801 -22.577 1.00 75.31 390 VAL A CA 1
ATOM 3022 C C . VAL A 1 390 ? -9.564 8.763 -23.398 1.00 75.31 390 VAL A C 1
ATOM 3024 O O . VAL A 1 390 ? -9.055 8.306 -24.421 1.00 75.31 390 VAL A O 1
ATOM 3027 N N . GLY A 1 391 ? -10.799 8.446 -23.008 1.00 72.12 391 GLY A N 1
ATOM 3028 C CA . GLY A 1 391 ? -11.671 7.540 -23.753 1.00 72.12 391 GLY A CA 1
ATOM 3029 C C . GLY A 1 391 ? -11.901 7.978 -25.201 1.00 72.12 391 GLY A C 1
ATOM 3030 O O . GLY A 1 391 ? -11.740 7.194 -26.139 1.00 72.12 391 GLY A O 1
ATOM 3031 N N . ALA A 1 392 ? -12.190 9.264 -25.396 1.00 71.69 392 ALA A N 1
ATOM 3032 C CA . ALA A 1 392 ? -12.336 9.889 -26.705 1.00 71.69 392 ALA A CA 1
ATOM 3033 C C . ALA A 1 392 ? -11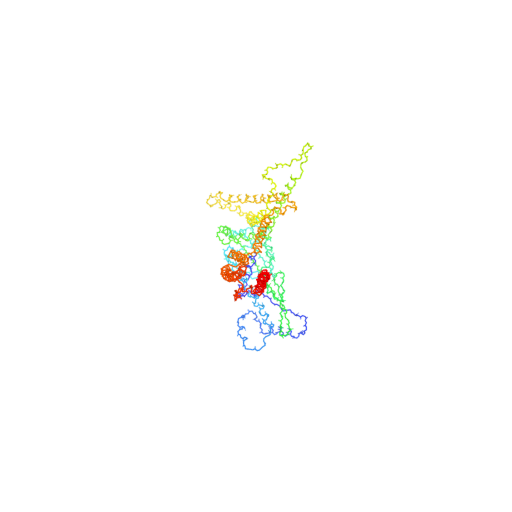.026 9.873 -27.517 1.00 71.69 392 ALA A C 1
ATOM 3035 O O . ALA A 1 392 ? -11.049 9.593 -28.713 1.00 71.69 392 ALA A O 1
ATOM 3036 N N . GLY A 1 393 ? -9.871 10.110 -26.890 1.00 66.62 393 GLY A N 1
ATOM 3037 C CA . GLY A 1 393 ? -8.556 10.085 -27.541 1.00 66.62 393 GLY A CA 1
ATOM 3038 C C . GLY A 1 393 ? -8.104 8.687 -27.981 1.00 66.62 393 GLY A C 1
ATOM 3039 O O . GLY A 1 393 ? -7.346 8.562 -28.946 1.00 66.62 393 GLY A O 1
ATOM 3040 N N . LEU A 1 394 ? -8.598 7.645 -27.305 1.00 65.06 394 LEU A N 1
ATOM 3041 C CA . LEU A 1 394 ? -8.416 6.237 -27.674 1.00 65.06 394 LEU A CA 1
ATOM 3042 C C . LEU A 1 394 ? -9.427 5.767 -28.736 1.00 65.06 394 LEU A C 1
ATOM 3044 O O . LEU A 1 394 ? -9.204 4.745 -29.396 1.00 65.06 394 LEU A O 1
ATOM 3048 N N . SER A 1 395 ? -10.523 6.505 -28.944 1.00 62.31 395 SER A N 1
ATOM 3049 C CA . SER A 1 395 ? -11.496 6.191 -29.989 1.00 62.31 395 SER A CA 1
ATOM 3050 C C . SER A 1 395 ? -10.839 6.315 -31.378 1.00 62.31 395 SER A C 1
ATOM 3052 O O . SER A 1 395 ? -10.211 7.315 -31.725 1.00 62.31 395 SER A O 1
ATOM 3054 N N . GLY A 1 396 ? -10.895 5.237 -32.167 1.00 57.12 396 GLY A N 1
ATOM 3055 C CA . GLY A 1 396 ? -10.232 5.150 -33.478 1.00 57.12 396 GLY A CA 1
ATOM 3056 C C . GLY A 1 396 ? -8.912 4.365 -33.513 1.00 57.12 396 GLY A C 1
ATOM 3057 O O . GLY A 1 396 ? -8.255 4.336 -34.557 1.00 57.12 396 GLY A O 1
ATOM 3058 N N . ILE A 1 397 ? -8.511 3.691 -32.428 1.00 55.56 397 ILE A N 1
ATOM 3059 C CA . ILE A 1 397 ? -7.390 2.736 -32.457 1.00 55.56 397 ILE A CA 1
ATOM 3060 C C . ILE A 1 397 ? -7.814 1.460 -33.204 1.00 55.56 397 ILE A C 1
ATOM 3062 O O . ILE A 1 397 ? -8.526 0.608 -32.679 1.00 55.56 397 ILE A O 1
ATOM 3066 N N . ARG A 1 398 ? -7.342 1.298 -34.445 1.00 53.62 398 ARG A N 1
ATOM 3067 C CA . ARG A 1 398 ? -7.369 0.016 -35.170 1.00 53.62 398 ARG A CA 1
ATOM 3068 C C . ARG A 1 398 ? -6.081 -0.756 -34.843 1.00 53.62 398 ARG A C 1
ATOM 3070 O O . ARG A 1 398 ? -5.028 -0.142 -34.682 1.00 53.62 398 ARG A O 1
ATOM 3077 N N . ARG A 1 399 ? -6.138 -2.097 -34.776 1.00 47.16 399 ARG A N 1
ATOM 3078 C CA . ARG A 1 399 ? -5.005 -2.990 -34.407 1.00 47.16 399 ARG A CA 1
ATOM 3079 C C . ARG A 1 399 ? -3.673 -2.688 -35.129 1.00 47.16 399 ARG A C 1
ATOM 3081 O O . ARG A 1 399 ? -2.621 -2.956 -34.562 1.00 47.16 399 ARG A O 1
ATOM 3088 N N . SER A 1 400 ? -3.688 -2.105 -36.333 1.00 48.38 400 SER A N 1
ATOM 3089 C CA . SER A 1 400 ? -2.466 -1.753 -37.076 1.00 48.38 400 SER A CA 1
ATOM 3090 C C . SER A 1 400 ? -1.728 -0.511 -36.549 1.00 48.38 400 SER A C 1
ATOM 3092 O O . SER A 1 400 ? -0.541 -0.357 -36.814 1.00 48.38 400 SER A O 1
ATOM 3094 N N . THR A 1 401 ? -2.385 0.364 -35.780 1.00 51.47 401 THR A N 1
ATOM 3095 C CA . THR A 1 401 ? -1.853 1.688 -35.400 1.00 51.47 401 THR A CA 1
ATOM 3096 C C . THR A 1 401 ? -1.174 1.709 -34.021 1.00 51.47 401 THR A C 1
ATOM 3098 O O . THR A 1 401 ? -0.528 2.694 -33.667 1.00 51.47 401 THR A O 1
ATOM 3101 N N . PHE A 1 402 ? -1.249 0.618 -33.246 1.00 52.78 402 PHE A N 1
ATOM 3102 C CA . PHE A 1 402 ? -0.586 0.496 -31.933 1.00 52.78 402 PHE A CA 1
ATOM 3103 C C . PHE A 1 402 ? 0.939 0.648 -32.045 1.00 52.78 402 PHE A C 1
ATOM 3105 O O . PHE A 1 402 ? 1.584 1.303 -31.228 1.00 52.78 402 PHE A O 1
ATOM 3112 N N . ARG A 1 403 ? 1.510 0.099 -33.123 1.00 50.38 403 ARG A N 1
ATOM 3113 C CA . ARG A 1 403 ? 2.952 0.117 -33.396 1.00 50.38 403 ARG A CA 1
ATOM 3114 C C . ARG A 1 403 ? 3.452 1.479 -33.888 1.00 50.38 403 ARG A C 1
ATOM 3116 O O . ARG A 1 403 ? 4.617 1.809 -33.698 1.00 50.38 403 ARG A O 1
ATOM 3123 N N . GLU A 1 404 ? 2.572 2.276 -34.492 1.00 54.31 404 GLU A N 1
ATOM 3124 C CA . GLU A 1 404 ? 2.888 3.613 -35.014 1.00 54.31 404 GLU A CA 1
ATOM 3125 C C . GLU A 1 404 ? 2.720 4.722 -33.962 1.00 54.31 404 GLU A C 1
ATOM 3127 O O . GLU A 1 404 ? 3.319 5.790 -34.100 1.00 54.31 404 GLU A O 1
ATOM 3132 N N . ARG A 1 405 ? 1.930 4.469 -32.906 1.00 53.88 405 ARG A N 1
ATOM 3133 C CA . ARG A 1 405 ? 1.567 5.451 -31.867 1.00 53.88 405 ARG A CA 1
ATOM 3134 C C . ARG A 1 405 ? 2.284 5.281 -30.520 1.00 53.88 405 ARG A C 1
ATOM 3136 O O . ARG A 1 405 ? 2.126 6.149 -29.667 1.00 53.88 405 ARG A O 1
ATOM 3143 N N . SER A 1 406 ? 3.082 4.228 -30.326 1.00 57.84 406 SER A N 1
ATOM 3144 C CA . SER A 1 406 ? 3.967 4.099 -29.154 1.00 57.84 406 SER A CA 1
ATOM 3145 C C . SER A 1 406 ? 5.264 4.886 -29.375 1.00 57.84 406 SER A C 1
ATOM 3147 O O . SER A 1 406 ? 6.008 4.634 -30.332 1.00 57.84 406 SER A O 1
ATOM 3149 N N . LEU A 1 407 ? 5.541 5.850 -28.493 1.00 63.44 407 LEU A N 1
ATOM 3150 C CA . LEU A 1 407 ? 6.762 6.654 -28.543 1.00 63.44 407 LEU A CA 1
ATOM 3151 C C . LEU A 1 407 ? 7.964 5.774 -28.189 1.00 63.44 407 LEU A C 1
ATOM 3153 O O . LEU A 1 407 ? 8.980 5.857 -28.880 1.00 63.44 407 LEU A O 1
ATOM 3157 N N . ILE A 1 408 ? 7.818 4.854 -27.231 1.00 62.28 408 ILE A N 1
ATOM 3158 C CA . ILE A 1 408 ? 8.842 3.867 -26.854 1.00 62.28 408 ILE A CA 1
ATOM 3159 C C . ILE A 1 408 ? 9.313 3.064 -28.072 1.00 62.28 408 ILE A C 1
ATOM 3161 O O . ILE A 1 408 ? 10.514 2.993 -28.337 1.00 62.28 408 ILE A O 1
ATOM 3165 N N . CYS A 1 409 ? 8.393 2.537 -28.886 1.00 60.28 409 CYS A N 1
ATOM 3166 C CA . CYS A 1 409 ? 8.761 1.793 -30.096 1.00 60.28 409 CYS A CA 1
ATOM 3167 C C . CYS A 1 409 ? 9.525 2.665 -31.108 1.00 60.28 409 CYS A C 1
ATOM 3169 O O . CYS A 1 409 ? 10.492 2.212 -31.725 1.00 60.28 409 CYS A O 1
ATOM 3171 N N . ARG A 1 410 ? 9.133 3.936 -31.267 1.00 65.31 410 ARG A N 1
ATOM 3172 C CA . ARG A 1 410 ? 9.789 4.888 -32.179 1.00 65.31 410 ARG A CA 1
ATOM 3173 C C . ARG A 1 410 ? 11.189 5.280 -31.706 1.00 65.31 410 ARG A C 1
ATOM 3175 O O . ARG A 1 410 ? 12.118 5.335 -32.518 1.00 65.31 410 ARG A O 1
ATOM 3182 N N . TYR A 1 411 ? 11.345 5.555 -30.413 1.00 70.25 411 TYR A N 1
ATOM 3183 C CA . TYR A 1 411 ? 12.631 5.890 -29.806 1.00 70.25 411 TYR A CA 1
ATOM 3184 C C . TYR A 1 411 ? 13.573 4.687 -29.817 1.00 70.25 411 TYR A C 1
ATOM 3186 O O . TYR A 1 411 ? 14.718 4.830 -30.248 1.00 70.25 411 TYR A O 1
ATOM 3194 N N . TRP A 1 412 ? 13.077 3.494 -29.485 1.00 71.50 412 TRP A N 1
ATOM 3195 C CA . TRP A 1 412 ? 13.841 2.249 -29.550 1.00 71.50 412 TRP A CA 1
ATOM 3196 C C . TRP A 1 412 ? 14.345 1.954 -30.964 1.00 71.50 412 TRP A C 1
ATOM 3198 O O . TRP A 1 412 ? 15.524 1.666 -31.163 1.00 71.50 412 TRP A O 1
ATOM 3208 N N . HIS A 1 413 ? 13.495 2.123 -31.981 1.00 74.19 413 HIS A N 1
ATOM 3209 C CA . HIS A 1 413 ? 13.900 1.902 -33.369 1.00 74.19 413 HIS A CA 1
ATOM 3210 C C . HIS A 1 413 ? 14.965 2.911 -33.839 1.00 74.19 413 HIS A C 1
ATOM 3212 O O . HIS A 1 413 ? 15.915 2.541 -34.535 1.00 74.19 413 HIS A O 1
ATOM 3218 N N . LYS A 1 414 ? 14.863 4.182 -33.416 1.00 75.69 414 LYS A N 1
ATOM 3219 C CA . LYS A 1 414 ? 15.897 5.203 -33.673 1.00 75.69 414 LYS A CA 1
ATOM 3220 C C . LYS A 1 414 ? 17.217 4.886 -32.967 1.00 75.69 414 LYS A C 1
ATOM 3222 O O . LYS A 1 414 ? 18.276 5.075 -33.566 1.00 75.69 414 LYS A O 1
ATOM 3227 N N . ILE A 1 415 ? 17.164 4.433 -31.717 1.00 76.19 415 ILE A N 1
ATOM 3228 C CA . ILE A 1 415 ? 18.338 4.051 -30.920 1.00 76.19 415 ILE A CA 1
ATOM 3229 C C . ILE A 1 415 ? 19.034 2.849 -31.562 1.00 76.19 415 ILE A C 1
ATOM 3231 O O . ILE A 1 415 ? 20.219 2.924 -31.878 1.00 76.19 415 ILE A O 1
ATOM 3235 N N . TYR A 1 416 ? 18.282 1.798 -31.882 1.00 77.12 416 TYR A N 1
ATOM 3236 C CA . TYR A 1 416 ? 18.803 0.595 -32.522 1.00 77.12 416 TYR A CA 1
ATOM 3237 C C . TYR A 1 416 ? 19.419 0.872 -33.904 1.00 77.12 416 TYR A C 1
ATOM 3239 O O . TYR A 1 416 ? 20.508 0.390 -34.213 1.00 77.12 416 TYR A O 1
ATOM 3247 N N . SER A 1 417 ? 18.776 1.711 -34.725 1.00 75.81 417 SER A N 1
ATOM 3248 C CA . SER A 1 417 ? 19.318 2.127 -36.027 1.00 75.81 417 SER A CA 1
ATOM 3249 C C . SER A 1 417 ? 20.642 2.893 -35.893 1.00 75.81 417 SER A C 1
ATOM 3251 O O . SER A 1 417 ? 21.565 2.675 -36.682 1.00 75.81 417 SER A O 1
ATOM 3253 N N . ARG A 1 418 ? 20.780 3.750 -34.869 1.00 76.00 418 ARG A N 1
ATOM 3254 C CA . ARG A 1 418 ? 22.041 4.451 -34.583 1.00 76.00 418 ARG A CA 1
ATOM 3255 C C . ARG A 1 418 ? 23.134 3.500 -34.095 1.00 76.00 418 ARG A C 1
ATOM 3257 O O . ARG A 1 418 ? 24.240 3.568 -34.623 1.00 76.00 418 ARG A O 1
ATOM 3264 N N . ILE A 1 419 ? 22.819 2.590 -33.171 1.00 77.00 419 ILE A N 1
ATOM 3265 C CA . ILE A 1 419 ? 23.764 1.579 -32.666 1.00 77.00 419 ILE A CA 1
ATOM 3266 C C . ILE A 1 419 ? 24.262 0.692 -33.811 1.00 77.00 419 ILE A C 1
ATOM 3268 O O . ILE A 1 419 ? 25.465 0.519 -33.972 1.00 77.00 419 ILE A O 1
ATOM 3272 N N . ARG A 1 420 ? 23.366 0.207 -34.679 1.00 78.25 420 ARG A N 1
ATOM 3273 C CA . ARG A 1 420 ? 23.737 -0.625 -35.833 1.00 78.25 420 ARG A CA 1
ATOM 3274 C C . ARG A 1 420 ? 24.690 0.098 -36.792 1.00 78.25 420 ARG A C 1
ATOM 3276 O O . ARG A 1 420 ? 25.649 -0.508 -37.262 1.00 78.25 420 ARG A O 1
ATOM 3283 N N . LYS A 1 421 ? 24.452 1.385 -37.075 1.00 78.06 421 LYS A N 1
ATOM 3284 C CA . LYS A 1 421 ? 25.346 2.200 -37.920 1.00 78.06 421 LYS A CA 1
ATOM 3285 C C . LYS A 1 421 ? 26.710 2.430 -37.267 1.00 78.06 421 LYS A C 1
ATOM 3287 O O . LYS A 1 421 ? 27.721 2.324 -37.953 1.00 78.06 421 LYS A O 1
ATOM 3292 N N . LEU A 1 422 ? 26.736 2.702 -35.960 1.00 71.94 422 LEU A N 1
ATOM 3293 C CA . LEU A 1 422 ? 27.972 2.809 -35.181 1.00 71.94 422 LEU A CA 1
ATOM 3294 C C . LEU A 1 422 ? 28.765 1.498 -35.251 1.00 71.94 422 LEU A C 1
ATOM 3296 O O . LEU A 1 422 ? 29.904 1.518 -35.705 1.00 71.94 422 LEU A O 1
ATOM 3300 N N . CYS A 1 423 ? 28.154 0.357 -34.915 1.00 72.25 423 CYS A N 1
ATOM 3301 C CA . CYS A 1 423 ? 28.794 -0.961 -34.991 1.00 72.25 423 CYS A CA 1
ATOM 3302 C C . CYS A 1 423 ? 29.312 -1.289 -36.399 1.00 72.25 423 CYS A C 1
ATOM 3304 O O . CYS A 1 423 ? 30.434 -1.767 -36.535 1.00 72.25 423 CYS A O 1
ATOM 3306 N N . GLY A 1 424 ? 28.537 -0.985 -37.447 1.00 74.38 424 GLY A N 1
ATOM 3307 C CA . GLY A 1 424 ? 28.971 -1.175 -38.833 1.00 74.38 424 GLY A CA 1
ATOM 3308 C C . GLY A 1 424 ? 30.185 -0.316 -39.207 1.00 74.38 424 GLY A C 1
ATOM 3309 O O . GLY A 1 424 ? 31.093 -0.797 -39.879 1.00 74.38 424 GLY A O 1
ATOM 3310 N N . SER A 1 425 ? 30.243 0.931 -38.728 1.00 71.69 425 SER A N 1
ATOM 3311 C CA . SER A 1 425 ? 31.408 1.805 -38.922 1.00 71.69 425 SER A CA 1
ATOM 3312 C C . SER A 1 425 ? 32.645 1.285 -38.185 1.00 71.69 425 SER A C 1
ATOM 3314 O O . SER A 1 425 ? 33.724 1.280 -38.765 1.00 71.69 425 SER A O 1
ATOM 3316 N N . PHE A 1 426 ? 32.502 0.812 -36.941 1.00 67.31 426 PHE A N 1
ATOM 3317 C CA . PHE A 1 426 ? 33.617 0.233 -36.180 1.00 67.31 426 PHE A CA 1
ATOM 3318 C C . PHE A 1 426 ? 34.162 -1.048 -36.823 1.00 67.31 426 PHE A C 1
ATOM 3320 O O . PHE A 1 426 ? 35.375 -1.223 -36.888 1.00 67.31 426 PHE A O 1
ATOM 3327 N N . TYR A 1 427 ? 33.286 -1.923 -37.322 1.00 72.50 427 TYR A N 1
ATOM 3328 C CA . TYR A 1 427 ? 33.683 -3.170 -37.983 1.00 72.50 427 TYR A CA 1
ATOM 3329 C C . TYR A 1 427 ? 34.475 -2.914 -39.273 1.00 72.50 427 TYR A C 1
ATOM 3331 O O . TYR A 1 427 ? 35.534 -3.503 -39.485 1.00 72.50 427 TYR A O 1
ATOM 3339 N N . ASN A 1 428 ? 34.004 -1.979 -40.104 1.00 70.62 428 ASN A N 1
ATOM 3340 C CA . ASN A 1 428 ? 34.686 -1.613 -41.346 1.00 70.62 428 ASN A CA 1
ATOM 3341 C C . ASN A 1 428 ? 36.036 -0.919 -41.099 1.00 70.62 428 ASN A C 1
ATOM 3343 O O . ASN A 1 428 ? 36.989 -1.174 -41.837 1.00 70.62 428 ASN A O 1
ATOM 3347 N N . ASP A 1 429 ? 36.130 -0.086 -40.058 1.00 68.25 429 ASP A N 1
ATOM 3348 C CA . ASP A 1 429 ? 37.382 0.562 -39.645 1.00 68.25 429 ASP A CA 1
ATOM 3349 C C . ASP A 1 429 ? 38.404 -0.448 -39.089 1.00 68.25 429 ASP A C 1
ATOM 3351 O O . ASP A 1 429 ? 39.605 -0.252 -39.254 1.00 68.25 429 ASP A O 1
ATOM 3355 N N . LEU A 1 430 ? 37.945 -1.531 -38.445 1.00 66.19 430 LEU A N 1
ATOM 3356 C CA . LEU A 1 430 ? 38.814 -2.570 -37.882 1.00 66.19 430 LEU A CA 1
ATOM 3357 C C . LEU A 1 430 ? 39.393 -3.500 -38.963 1.00 66.19 430 LEU A C 1
ATOM 3359 O O . LEU A 1 430 ? 40.545 -3.908 -38.865 1.00 66.19 430 LEU A O 1
ATOM 3363 N N . ILE A 1 431 ? 38.612 -3.826 -39.999 1.00 66.19 431 ILE A N 1
ATOM 3364 C CA . ILE A 1 431 ? 39.023 -4.763 -41.063 1.00 66.19 431 ILE A CA 1
ATOM 3365 C C . ILE A 1 431 ? 39.969 -4.128 -42.083 1.00 66.19 431 ILE A C 1
ATOM 3367 O O . ILE A 1 431 ? 40.831 -4.812 -42.624 1.00 66.19 431 ILE A O 1
ATOM 3371 N N . ARG A 1 432 ? 39.841 -2.826 -42.354 1.00 61.75 432 ARG A N 1
ATOM 3372 C CA . ARG A 1 432 ? 40.707 -2.106 -43.309 1.00 61.75 432 ARG A CA 1
ATOM 3373 C C . ARG A 1 432 ? 42.012 -1.597 -42.686 1.00 61.75 432 ARG A C 1
ATOM 3375 O O . ARG A 1 432 ? 42.615 -0.668 -43.215 1.00 61.75 432 ARG A O 1
ATOM 3382 N N . TYR A 1 433 ? 42.419 -2.153 -41.549 1.00 62.94 433 TYR A N 1
ATOM 3383 C CA . TYR A 1 433 ? 43.541 -1.634 -40.783 1.00 62.94 433 TYR A CA 1
ATOM 3384 C C . TYR A 1 433 ? 44.886 -1.915 -41.463 1.00 62.94 433 TYR A C 1
ATOM 3386 O O . TYR A 1 433 ? 45.326 -3.060 -41.556 1.00 62.94 433 TYR A O 1
ATOM 3394 N N . ASP A 1 434 ? 45.552 -0.842 -41.885 1.00 59.78 434 ASP A N 1
ATOM 3395 C CA . ASP A 1 434 ? 46.967 -0.847 -42.234 1.00 59.78 434 ASP A CA 1
ATOM 3396 C C . ASP A 1 434 ? 47.789 -0.576 -40.962 1.00 59.78 434 ASP A C 1
ATOM 3398 O O . ASP A 1 434 ? 47.664 0.474 -40.327 1.00 59.78 434 ASP A O 1
ATOM 3402 N N . ILE A 1 435 ? 48.635 -1.539 -40.586 1.00 59.94 435 ILE A N 1
ATOM 3403 C CA . ILE A 1 435 ? 49.440 -1.558 -39.350 1.00 59.94 435 ILE A CA 1
ATOM 3404 C C . ILE A 1 435 ? 50.354 -0.316 -39.240 1.00 59.94 435 ILE A C 1
ATOM 3406 O O . ILE A 1 435 ? 50.773 0.066 -38.140 1.00 59.94 435 ILE A O 1
ATOM 3410 N N . GLY A 1 436 ? 50.623 0.353 -40.368 1.00 57.66 436 GLY A N 1
ATOM 3411 C CA . GLY A 1 436 ? 51.489 1.524 -40.469 1.00 57.66 436 GLY A CA 1
ATOM 3412 C C . GLY A 1 436 ? 50.924 2.867 -39.980 1.00 57.66 436 GLY A C 1
ATOM 3413 O O . GLY A 1 436 ? 51.728 3.768 -39.746 1.00 57.66 436 GLY A O 1
ATOM 3414 N N . THR A 1 437 ? 49.607 3.058 -39.792 1.00 66.31 437 THR A N 1
ATOM 3415 C CA . THR A 1 437 ? 49.049 4.392 -39.441 1.00 66.31 437 THR A CA 1
ATOM 3416 C C . THR A 1 437 ? 48.044 4.404 -38.276 1.00 66.31 437 THR A C 1
ATOM 3418 O O . THR A 1 437 ? 47.262 3.485 -38.068 1.00 66.31 437 THR A O 1
ATOM 3421 N N . ASP A 1 438 ? 48.112 5.475 -37.468 1.00 62.12 438 ASP A N 1
ATOM 3422 C CA . ASP A 1 438 ? 47.170 5.913 -36.418 1.00 62.12 438 ASP A CA 1
ATOM 3423 C C . ASP A 1 438 ? 46.614 4.874 -35.418 1.00 62.12 438 ASP A C 1
ATOM 3425 O O . ASP A 1 438 ? 45.489 5.006 -34.920 1.00 62.12 438 ASP A O 1
ATOM 3429 N N . ALA A 1 439 ? 47.442 3.917 -34.986 1.00 67.94 439 ALA A N 1
ATOM 3430 C CA . ALA A 1 439 ? 47.148 2.969 -33.899 1.00 67.94 439 ALA A CA 1
ATOM 3431 C C . ALA A 1 439 ? 46.463 3.599 -32.664 1.00 67.94 439 ALA A C 1
ATOM 3433 O O . ALA A 1 439 ? 45.549 3.017 -32.080 1.00 67.94 439 ALA A O 1
ATOM 3434 N N . LYS A 1 440 ? 46.849 4.826 -32.284 1.00 72.62 440 LYS A N 1
ATOM 3435 C CA . LYS A 1 440 ? 46.270 5.556 -31.140 1.00 72.62 440 LYS A CA 1
ATOM 3436 C C . LYS A 1 440 ? 44.759 5.785 -31.276 1.00 72.62 440 LYS A C 1
ATOM 3438 O O . LYS A 1 440 ? 44.035 5.643 -30.293 1.00 72.62 440 LYS A O 1
ATOM 3443 N N . ARG A 1 441 ? 44.273 6.132 -32.474 1.00 72.81 441 ARG A N 1
ATOM 3444 C CA . ARG A 1 441 ? 42.850 6.427 -32.721 1.00 72.81 441 ARG A CA 1
ATOM 3445 C C . ARG A 1 441 ? 42.000 5.159 -32.617 1.00 72.81 441 ARG A C 1
ATOM 3447 O O . ARG A 1 441 ? 40.871 5.220 -32.136 1.00 72.81 441 ARG A O 1
ATOM 3454 N N . ILE A 1 442 ? 42.547 4.019 -33.028 1.00 72.88 442 ILE A N 1
ATOM 3455 C CA . ILE A 1 442 ? 41.864 2.721 -32.990 1.00 72.88 442 ILE A CA 1
ATOM 3456 C C . ILE A 1 442 ? 41.863 2.143 -31.575 1.00 72.88 442 ILE A C 1
ATOM 3458 O O . ILE A 1 442 ? 40.813 1.718 -31.103 1.00 72.88 442 ILE A O 1
ATOM 3462 N N . ILE A 1 443 ? 42.990 2.225 -30.860 1.00 75.31 443 ILE A N 1
ATOM 3463 C CA . ILE A 1 443 ? 43.080 1.858 -29.438 1.00 75.31 443 ILE A CA 1
ATOM 3464 C C . ILE A 1 443 ? 42.034 2.624 -28.624 1.00 75.31 443 ILE A C 1
ATOM 3466 O O . ILE A 1 443 ? 41.296 2.020 -27.850 1.00 75.31 443 ILE A O 1
ATOM 3470 N N . LEU A 1 444 ? 41.917 3.938 -28.842 1.00 78.00 444 LEU A N 1
ATOM 3471 C CA . LEU A 1 444 ? 40.936 4.770 -28.147 1.00 78.00 444 LEU A CA 1
ATOM 3472 C C . LEU A 1 444 ? 39.488 4.374 -28.491 1.00 78.00 444 LEU A C 1
ATOM 3474 O O . LEU A 1 444 ? 38.634 4.355 -27.610 1.00 78.00 444 LEU A O 1
ATOM 3478 N N . LYS A 1 445 ? 39.212 4.021 -29.753 1.00 77.19 445 LYS A N 1
ATOM 3479 C CA . LYS A 1 445 ? 37.898 3.535 -30.206 1.00 77.19 445 LYS A CA 1
ATOM 3480 C C . LYS A 1 445 ? 37.518 2.196 -29.557 1.00 77.19 445 LYS A C 1
ATOM 3482 O O . LYS A 1 445 ? 36.414 2.081 -29.034 1.00 77.19 445 LYS A O 1
ATOM 3487 N N . ILE A 1 446 ? 38.420 1.211 -29.559 1.00 79.31 446 ILE A N 1
ATOM 3488 C CA . ILE A 1 446 ? 38.197 -0.116 -28.951 1.00 79.31 446 ILE A CA 1
ATOM 3489 C C . ILE A 1 446 ? 37.986 0.021 -27.443 1.00 79.31 446 ILE A C 1
ATOM 3491 O O . ILE A 1 446 ? 37.038 -0.533 -26.888 1.00 79.31 446 ILE A O 1
ATOM 3495 N N . LEU A 1 447 ? 38.839 0.810 -26.792 1.00 83.06 447 LEU A N 1
ATOM 3496 C CA . LEU A 1 447 ? 38.751 1.060 -25.363 1.00 83.06 447 LEU A CA 1
ATOM 3497 C C . LEU A 1 447 ? 37.466 1.806 -24.989 1.00 83.06 447 LEU A C 1
ATOM 3499 O O . LEU A 1 447 ? 36.839 1.463 -23.996 1.00 83.06 447 LEU A O 1
ATOM 3503 N N . GLY A 1 448 ? 37.034 2.774 -25.802 1.00 79.12 448 GLY A N 1
ATOM 3504 C CA . GLY A 1 448 ? 35.772 3.486 -25.597 1.00 79.12 448 GLY A CA 1
ATOM 3505 C C . GLY A 1 448 ? 34.544 2.577 -25.704 1.00 79.12 448 GLY A C 1
ATOM 3506 O O . GLY A 1 448 ? 33.612 2.714 -24.916 1.00 79.12 448 GLY A O 1
ATOM 3507 N N . VAL A 1 449 ? 34.551 1.611 -26.632 1.00 80.00 449 VAL A N 1
ATOM 3508 C CA . VAL A 1 449 ? 33.478 0.607 -26.741 1.00 80.00 449 VAL A CA 1
ATOM 3509 C C . VAL A 1 449 ? 33.483 -0.334 -25.534 1.00 80.00 449 VAL A C 1
ATOM 3511 O O . VAL A 1 449 ? 32.426 -0.575 -24.955 1.00 80.00 449 VAL A O 1
ATOM 3514 N N . ASN A 1 450 ? 34.656 -0.823 -25.114 1.00 81.25 450 ASN A N 1
ATOM 3515 C CA . ASN A 1 450 ? 34.784 -1.673 -23.928 1.00 81.25 450 ASN A CA 1
ATOM 3516 C C . ASN A 1 450 ? 34.332 -0.936 -22.651 1.00 81.25 450 ASN A C 1
ATOM 3518 O O . ASN A 1 450 ? 33.517 -1.462 -21.897 1.00 81.25 450 ASN A O 1
ATOM 3522 N N . PHE A 1 451 ? 34.750 0.323 -22.483 1.00 82.69 451 PHE A N 1
ATOM 3523 C CA . PHE A 1 451 ? 34.312 1.197 -21.395 1.00 82.69 451 PHE A CA 1
ATOM 3524 C C . PHE A 1 451 ? 32.790 1.369 -21.370 1.00 82.69 451 PHE A C 1
ATOM 3526 O O . PHE A 1 451 ? 32.181 1.240 -20.314 1.00 82.69 451 PHE A O 1
ATOM 3533 N N . PHE A 1 452 ? 32.154 1.613 -22.520 1.00 80.94 452 PHE A N 1
ATOM 3534 C CA . PHE A 1 452 ? 30.705 1.817 -22.591 1.00 80.94 452 PHE A CA 1
ATOM 3535 C C . PHE A 1 452 ? 29.904 0.553 -22.236 1.00 80.94 452 PHE A C 1
ATOM 3537 O O . PHE A 1 452 ? 28.880 0.644 -21.559 1.00 80.94 452 PHE A O 1
ATOM 3544 N N . ILE A 1 453 ? 30.376 -0.627 -22.654 1.00 80.62 453 ILE A N 1
ATOM 3545 C CA . ILE A 1 453 ? 29.741 -1.910 -22.314 1.00 80.62 453 ILE A CA 1
ATOM 3546 C C . ILE A 1 453 ? 29.827 -2.162 -20.805 1.00 80.62 453 ILE A C 1
ATOM 3548 O O . ILE A 1 453 ? 28.813 -2.456 -20.175 1.00 80.62 453 ILE A O 1
ATOM 3552 N N . LEU A 1 454 ? 31.014 -2.002 -20.215 1.00 80.31 454 LEU A N 1
ATOM 3553 C CA . LEU A 1 454 ? 31.199 -2.201 -18.778 1.00 80.31 454 LEU A CA 1
ATOM 3554 C C . LEU A 1 454 ? 30.465 -1.134 -17.949 1.00 80.31 454 LEU A C 1
ATOM 3556 O O . LEU A 1 454 ? 29.923 -1.456 -16.898 1.00 80.31 454 LEU A O 1
ATOM 3560 N N . MET A 1 455 ? 30.380 0.110 -18.429 1.00 78.75 455 MET A N 1
ATOM 3561 C CA . MET A 1 455 ? 29.607 1.173 -17.779 1.00 78.75 455 MET A CA 1
ATOM 3562 C C . MET A 1 455 ? 28.129 0.787 -17.661 1.00 78.75 455 MET A C 1
ATOM 3564 O O . MET A 1 455 ? 27.563 0.910 -16.582 1.00 78.75 455 MET A O 1
ATOM 3568 N N . MET A 1 456 ? 27.524 0.266 -18.735 1.00 75.06 456 MET A N 1
ATOM 3569 C CA . MET A 1 456 ? 26.129 -0.199 -18.734 1.00 75.06 456 MET A CA 1
ATOM 3570 C C . MET A 1 456 ? 25.875 -1.335 -17.732 1.00 75.06 456 MET A C 1
ATOM 3572 O O . MET A 1 456 ? 24.821 -1.358 -17.104 1.00 75.06 456 MET A O 1
ATOM 3576 N N . ILE A 1 457 ? 26.839 -2.242 -17.546 1.00 73.38 457 ILE A N 1
ATOM 3577 C CA . ILE A 1 457 ? 26.743 -3.352 -16.580 1.00 73.38 457 ILE A CA 1
ATOM 3578 C C . ILE A 1 457 ? 26.906 -2.840 -15.139 1.00 73.38 457 ILE A C 1
ATOM 3580 O O . ILE A 1 457 ? 26.182 -3.263 -14.241 1.00 73.38 457 ILE A O 1
ATOM 3584 N N . CYS A 1 458 ? 27.816 -1.890 -14.915 1.00 71.06 458 CYS A N 1
ATOM 3585 C CA . CYS A 1 458 ? 28.132 -1.361 -13.588 1.00 71.06 458 CYS A CA 1
ATOM 3586 C C . CYS A 1 458 ? 27.201 -0.225 -13.116 1.00 71.06 458 CYS A C 1
ATOM 3588 O O . CYS A 1 458 ? 27.304 0.193 -11.965 1.00 71.06 458 CYS A O 1
ATOM 3590 N N . CYS A 1 459 ? 26.277 0.272 -13.951 1.00 65.69 459 CYS A N 1
ATOM 3591 C CA . CYS A 1 459 ? 25.348 1.360 -13.601 1.00 65.69 459 CYS A CA 1
ATOM 3592 C C . CYS A 1 459 ? 24.400 1.049 -12.425 1.00 65.69 459 CYS A C 1
ATOM 3594 O O . CYS A 1 459 ? 23.800 1.976 -11.887 1.00 65.69 459 CYS A O 1
ATOM 3596 N N . PHE A 1 460 ? 24.277 -0.214 -12.006 1.00 61.91 460 PHE A N 1
ATOM 3597 C CA . PHE A 1 460 ? 23.503 -0.602 -10.823 1.00 61.91 460 PHE A CA 1
ATOM 3598 C C . PHE A 1 460 ? 24.210 -0.297 -9.489 1.00 61.91 460 PHE A C 1
ATOM 3600 O O . PHE A 1 460 ? 23.555 -0.310 -8.451 1.00 61.91 460 PHE A O 1
ATOM 3607 N N . TRP A 1 461 ? 25.515 0.018 -9.489 1.00 65.75 461 TRP A N 1
ATOM 3608 C CA . TRP A 1 461 ? 26.277 0.268 -8.260 1.00 65.75 461 TRP A CA 1
ATOM 3609 C C . TRP A 1 461 ? 27.256 1.443 -8.407 1.00 65.75 461 TRP A C 1
ATOM 3611 O O . TRP A 1 461 ? 28.231 1.389 -9.154 1.00 65.75 461 TRP A O 1
ATOM 3621 N N . PHE A 1 462 ? 27.026 2.512 -7.635 1.00 67.00 462 PHE A N 1
ATOM 3622 C CA . PHE A 1 462 ? 27.775 3.778 -7.698 1.00 67.00 462 PHE A CA 1
ATOM 3623 C C . PHE A 1 462 ? 29.302 3.626 -7.513 1.00 67.00 462 PHE A C 1
ATOM 3625 O O . PHE A 1 462 ? 30.076 4.313 -8.179 1.00 67.00 462 PHE A O 1
ATOM 3632 N N . ALA A 1 463 ? 29.756 2.683 -6.677 1.00 73.25 463 ALA A N 1
ATOM 3633 C CA . ALA A 1 463 ? 31.183 2.426 -6.446 1.00 73.25 463 ALA A CA 1
ATOM 3634 C C . ALA A 1 463 ? 31.906 1.817 -7.668 1.00 73.25 463 ALA A C 1
ATOM 3636 O O . ALA A 1 463 ? 33.117 1.985 -7.824 1.00 73.25 463 ALA A O 1
ATOM 3637 N N . GLY A 1 464 ? 31.173 1.159 -8.574 1.00 74.75 464 GLY A N 1
ATOM 3638 C CA . GLY A 1 464 ? 31.739 0.518 -9.763 1.00 74.75 464 GLY A CA 1
ATOM 3639 C C . GLY A 1 464 ? 32.283 1.506 -10.801 1.00 74.75 464 GLY A C 1
ATOM 3640 O O . GLY A 1 464 ? 33.199 1.167 -11.548 1.00 74.75 464 GLY A O 1
ATOM 3641 N N . ILE A 1 465 ? 31.778 2.745 -10.827 1.00 78.75 465 ILE A N 1
ATOM 3642 C CA . ILE A 1 465 ? 32.159 3.755 -11.829 1.00 78.75 465 ILE A CA 1
ATOM 3643 C C . ILE A 1 465 ? 33.615 4.209 -11.634 1.00 78.75 465 ILE A C 1
ATOM 3645 O O . ILE A 1 465 ? 34.359 4.324 -12.609 1.00 78.75 465 ILE A O 1
ATOM 3649 N N . LEU A 1 466 ? 34.054 4.415 -10.386 1.00 79.12 466 LEU A N 1
ATOM 3650 C CA . LEU A 1 466 ? 35.435 4.820 -10.088 1.00 79.12 466 LEU A CA 1
ATOM 3651 C C . LEU A 1 466 ? 36.437 3.706 -10.422 1.00 79.12 466 LEU A C 1
ATOM 3653 O O . LEU A 1 466 ? 37.450 3.966 -11.074 1.00 79.12 466 LEU A O 1
ATOM 3657 N N . GLY A 1 467 ? 36.124 2.458 -10.055 1.00 81.06 467 GLY A N 1
ATOM 3658 C CA . GLY A 1 467 ? 36.941 1.294 -10.415 1.00 81.06 467 GLY A CA 1
ATOM 3659 C C . GLY A 1 467 ? 37.038 1.087 -11.931 1.00 81.06 467 GLY A C 1
ATOM 3660 O O . GLY A 1 467 ? 38.111 0.776 -12.451 1.00 81.06 467 GLY A O 1
ATOM 3661 N N . LEU A 1 468 ? 35.950 1.348 -12.661 1.00 84.31 468 LEU A N 1
ATOM 3662 C CA . LEU A 1 468 ? 35.908 1.234 -14.118 1.00 84.31 468 LEU A CA 1
ATOM 3663 C C . LEU A 1 468 ? 36.836 2.232 -14.824 1.00 84.31 468 LEU A C 1
ATOM 3665 O O . LEU A 1 468 ? 37.483 1.887 -15.819 1.00 84.31 468 LEU A O 1
ATOM 3669 N N . ILE A 1 469 ? 36.929 3.463 -14.315 1.00 82.56 469 ILE A N 1
ATOM 3670 C CA . ILE A 1 469 ? 37.840 4.477 -14.862 1.00 82.56 469 ILE A CA 1
ATOM 3671 C C . ILE A 1 469 ? 39.291 4.006 -14.712 1.00 82.56 469 ILE A C 1
ATOM 3673 O O . ILE A 1 469 ? 40.044 4.029 -15.687 1.00 82.56 469 ILE A O 1
ATOM 3677 N N . VAL A 1 470 ? 39.668 3.506 -13.530 1.00 85.69 470 VAL A N 1
ATOM 3678 C CA . VAL A 1 470 ? 41.021 2.984 -13.266 1.00 85.69 470 VAL A CA 1
ATOM 3679 C C . VAL A 1 470 ? 41.339 1.789 -14.169 1.00 85.69 470 VAL A C 1
ATOM 3681 O O . VAL A 1 470 ? 42.387 1.773 -14.816 1.00 85.69 470 VAL A O 1
ATOM 3684 N N . TYR A 1 471 ? 40.414 0.831 -14.287 1.00 86.94 471 TYR A N 1
ATOM 3685 C CA . TYR A 1 471 ? 40.540 -0.321 -15.186 1.00 86.94 471 TYR A CA 1
ATOM 3686 C C . TYR A 1 471 ? 40.828 0.108 -16.631 1.00 86.94 471 TYR A C 1
ATOM 3688 O O . TYR A 1 471 ? 41.779 -0.355 -17.261 1.00 86.94 471 TYR A O 1
ATOM 3696 N N . THR A 1 472 ? 40.046 1.058 -17.137 1.00 85.94 472 THR A N 1
ATOM 3697 C CA . THR A 1 472 ? 40.136 1.536 -18.521 1.00 85.94 472 THR A CA 1
ATOM 3698 C C . THR A 1 472 ? 41.472 2.226 -18.796 1.00 85.94 472 THR A C 1
ATOM 3700 O O . THR A 1 472 ? 42.076 2.021 -19.850 1.00 85.94 472 THR A O 1
ATOM 3703 N N . VAL A 1 473 ? 41.987 2.992 -17.828 1.00 85.56 473 VAL A N 1
ATOM 3704 C CA . VAL A 1 473 ? 43.310 3.626 -17.923 1.00 85.56 473 VAL A CA 1
ATOM 3705 C C . VAL A 1 473 ? 44.426 2.577 -17.951 1.00 85.56 473 VAL A C 1
ATOM 3707 O O . VAL A 1 473 ? 45.323 2.672 -18.788 1.00 85.56 473 VAL A O 1
ATOM 3710 N N . ILE A 1 474 ? 44.370 1.550 -17.099 1.00 87.06 474 ILE A N 1
ATOM 3711 C CA . ILE A 1 474 ? 45.382 0.480 -17.076 1.00 87.06 474 ILE A CA 1
ATOM 3712 C C . ILE A 1 474 ? 45.409 -0.267 -18.417 1.00 87.06 474 ILE A C 1
ATOM 3714 O O . ILE A 1 474 ? 46.475 -0.429 -19.020 1.00 87.06 474 ILE A O 1
ATOM 3718 N N . VAL A 1 475 ? 44.240 -0.659 -18.931 1.00 86.44 475 VAL A N 1
ATOM 3719 C CA . VAL A 1 475 ? 44.118 -1.362 -20.218 1.00 86.44 475 VAL A CA 1
ATOM 3720 C C . VAL A 1 475 ? 44.645 -0.506 -21.373 1.00 86.44 475 VAL A C 1
ATOM 3722 O O . VAL A 1 475 ? 45.346 -1.026 -22.244 1.00 86.44 475 VAL A O 1
ATOM 3725 N N . TYR A 1 476 ? 44.394 0.809 -21.364 1.00 85.81 476 TYR A N 1
ATOM 3726 C CA . TYR A 1 476 ? 44.953 1.730 -22.357 1.00 85.81 476 TYR A CA 1
ATOM 3727 C C . TYR A 1 476 ? 46.482 1.664 -22.418 1.00 85.81 476 TYR A C 1
ATOM 3729 O O . TYR A 1 476 ? 47.055 1.561 -23.505 1.00 85.81 476 TYR A O 1
ATOM 3737 N N . PHE A 1 477 ? 47.151 1.724 -21.263 1.00 85.50 477 PHE A N 1
ATOM 3738 C CA . PHE A 1 477 ? 48.612 1.711 -21.201 1.00 85.50 477 PHE A CA 1
ATOM 3739 C C . PHE A 1 477 ? 49.197 0.384 -21.692 1.00 85.50 477 PHE A C 1
ATOM 3741 O O . PHE A 1 477 ? 50.163 0.401 -22.461 1.00 85.50 477 PHE A O 1
ATOM 3748 N N . ILE A 1 478 ? 48.594 -0.746 -21.307 1.00 84.69 478 ILE A N 1
ATOM 3749 C CA . ILE A 1 478 ? 49.019 -2.081 -21.752 1.00 84.69 478 ILE A CA 1
ATOM 3750 C C . ILE A 1 478 ? 48.875 -2.202 -23.272 1.00 84.69 478 ILE A C 1
ATOM 3752 O O . ILE A 1 478 ? 49.838 -2.545 -23.962 1.00 84.69 478 ILE A O 1
ATOM 3756 N N . LEU A 1 479 ? 47.703 -1.852 -23.811 1.00 82.31 479 LEU A N 1
ATOM 3757 C CA . LEU A 1 479 ? 47.423 -1.984 -25.239 1.00 82.31 479 LEU A CA 1
ATOM 3758 C C . LEU A 1 479 ? 48.293 -1.037 -26.075 1.00 82.31 479 LEU A C 1
ATOM 3760 O O . LEU A 1 479 ? 48.831 -1.432 -27.107 1.00 82.31 479 LEU A O 1
ATOM 3764 N N . LYS A 1 480 ? 48.515 0.194 -25.597 1.00 81.94 480 LYS A N 1
ATOM 3765 C CA . LYS A 1 480 ? 49.430 1.153 -26.228 1.00 81.94 480 LYS A CA 1
ATOM 3766 C C . LYS A 1 480 ? 50.855 0.609 -26.296 1.00 81.94 480 LYS A C 1
ATOM 3768 O O . LYS A 1 480 ? 51.484 0.721 -27.345 1.00 81.94 480 LYS A O 1
ATOM 3773 N N . ARG A 1 481 ? 51.371 0.027 -25.207 1.00 83.44 481 ARG A N 1
ATOM 3774 C CA . ARG A 1 481 ? 52.720 -0.560 -25.181 1.00 83.44 481 ARG A CA 1
ATOM 3775 C C . ARG A 1 481 ? 52.843 -1.720 -26.168 1.00 83.44 481 ARG A C 1
ATOM 3777 O O . ARG A 1 481 ? 53.801 -1.752 -26.931 1.00 83.44 481 ARG A O 1
ATOM 3784 N N . TYR A 1 482 ? 51.857 -2.614 -26.183 1.00 82.62 482 TYR A N 1
ATOM 3785 C CA . TYR A 1 482 ? 51.836 -3.776 -27.070 1.00 82.62 482 TYR A CA 1
ATOM 3786 C C . TYR A 1 482 ? 51.807 -3.384 -28.554 1.00 82.62 482 TYR A C 1
ATOM 3788 O O . TYR A 1 482 ? 52.595 -3.885 -29.351 1.00 82.62 482 TYR A O 1
ATOM 3796 N N . VAL A 1 483 ? 50.950 -2.431 -28.931 1.00 81.31 483 VAL A N 1
ATOM 3797 C CA . VAL A 1 483 ? 50.842 -2.000 -30.331 1.00 81.31 483 VAL A CA 1
ATOM 3798 C C . VAL A 1 483 ? 52.083 -1.230 -30.792 1.00 81.31 483 VAL A C 1
ATOM 3800 O O . VAL A 1 483 ? 52.510 -1.423 -31.925 1.00 81.31 483 VAL A O 1
ATOM 3803 N N . MET A 1 484 ? 52.702 -0.405 -29.937 1.00 81.31 484 MET A N 1
ATOM 3804 C CA . MET A 1 484 ? 53.960 0.275 -30.288 1.00 81.31 484 MET A CA 1
ATOM 3805 C C . MET A 1 484 ? 55.098 -0.720 -30.562 1.00 81.31 484 MET A C 1
ATOM 3807 O O . MET A 1 484 ? 55.839 -0.526 -31.523 1.00 81.31 484 MET A O 1
ATOM 3811 N N . ASP A 1 485 ? 55.200 -1.798 -29.779 1.00 82.88 485 ASP A N 1
ATOM 3812 C CA . ASP A 1 485 ? 56.190 -2.863 -30.003 1.00 82.88 485 ASP A CA 1
ATOM 3813 C C . ASP A 1 485 ? 55.954 -3.581 -31.347 1.00 82.88 485 ASP A C 1
ATOM 3815 O O . ASP A 1 485 ? 56.878 -3.771 -32.139 1.00 82.88 485 ASP A O 1
ATOM 3819 N N . ILE A 1 486 ? 54.692 -3.888 -31.678 1.00 82.81 486 ILE A N 1
ATOM 3820 C CA . ILE A 1 486 ? 54.326 -4.457 -32.987 1.00 82.81 486 ILE A CA 1
ATOM 3821 C C . ILE A 1 486 ? 54.664 -3.498 -34.133 1.00 82.81 486 ILE A C 1
ATOM 3823 O O . ILE A 1 486 ? 55.190 -3.938 -35.154 1.00 82.81 486 ILE A O 1
ATOM 3827 N N . GLN A 1 487 ? 54.385 -2.200 -33.988 1.00 81.94 487 GLN A N 1
ATOM 3828 C CA . GLN A 1 487 ? 54.690 -1.205 -35.020 1.00 81.94 487 GLN A CA 1
ATOM 3829 C C . GLN A 1 487 ? 56.195 -1.067 -35.264 1.00 81.94 487 GLN A C 1
ATOM 3831 O O . GLN A 1 487 ? 56.620 -0.938 -36.413 1.00 81.94 487 GLN A O 1
ATOM 3836 N N . GLU A 1 488 ? 57.014 -1.122 -34.212 1.00 82.25 488 GLU A N 1
ATOM 3837 C CA . GLU A 1 488 ? 58.469 -1.084 -34.350 1.00 82.25 488 GLU A CA 1
ATOM 3838 C C . GLU A 1 488 ? 58.989 -2.311 -35.113 1.00 82.25 488 GLU A C 1
ATOM 3840 O O . GLU A 1 488 ? 59.761 -2.166 -36.064 1.00 82.25 488 GLU A O 1
ATOM 3845 N N . LYS A 1 489 ? 58.512 -3.506 -34.746 1.00 82.56 489 LYS A N 1
ATOM 3846 C CA . LYS A 1 489 ? 58.849 -4.777 -35.407 1.00 82.56 489 LYS A CA 1
ATOM 3847 C C . LYS A 1 489 ? 58.365 -4.826 -36.859 1.00 82.56 489 LYS A C 1
ATOM 3849 O O . LYS A 1 489 ? 59.102 -5.263 -37.740 1.00 82.56 489 LYS A O 1
ATOM 3854 N N . TYR A 1 490 ? 57.174 -4.294 -37.137 1.00 83.00 490 TYR A N 1
ATOM 3855 C CA . TYR A 1 490 ? 56.650 -4.145 -38.496 1.00 83.00 490 TYR A CA 1
ATOM 3856 C C . TYR A 1 490 ? 57.507 -3.192 -39.339 1.00 83.00 490 TYR A C 1
ATOM 3858 O O . TYR A 1 490 ? 57.819 -3.489 -40.491 1.00 83.00 490 TYR A O 1
ATOM 3866 N N . ARG A 1 491 ? 57.962 -2.068 -38.768 1.00 82.69 491 ARG A N 1
ATOM 3867 C CA . ARG A 1 491 ? 58.837 -1.116 -39.469 1.00 82.69 491 ARG A CA 1
ATOM 3868 C C . ARG A 1 491 ? 60.204 -1.719 -39.795 1.00 82.69 491 ARG A C 1
ATOM 3870 O O . ARG A 1 491 ? 60.712 -1.480 -40.887 1.00 82.69 491 ARG A O 1
ATOM 3877 N N . LYS A 1 492 ? 60.776 -2.510 -38.881 1.00 83.06 492 LYS A N 1
ATOM 3878 C CA . LYS A 1 492 ? 62.002 -3.293 -39.116 1.00 83.06 492 LYS A CA 1
ATOM 3879 C C . LYS A 1 492 ? 61.823 -4.257 -40.293 1.00 83.06 492 LYS A C 1
ATOM 3881 O O . LYS A 1 492 ? 62.629 -4.256 -41.220 1.00 83.06 492 LYS A O 1
ATOM 3886 N N . LEU A 1 493 ? 60.708 -4.993 -40.321 1.00 83.62 493 LEU A N 1
ATOM 3887 C CA . LEU A 1 493 ? 60.379 -5.909 -41.418 1.00 83.62 493 LEU A CA 1
ATOM 3888 C C . LEU A 1 493 ? 60.227 -5.180 -42.762 1.00 83.62 493 LEU A C 1
ATOM 3890 O O . LEU A 1 493 ? 60.765 -5.627 -43.779 1.00 83.62 493 LEU A O 1
ATOM 3894 N N . LEU A 1 494 ? 59.522 -4.045 -42.770 1.00 84.31 494 LEU A N 1
ATOM 3895 C CA . LEU A 1 494 ? 59.339 -3.219 -43.964 1.00 84.31 494 LEU A CA 1
ATOM 3896 C C . LEU A 1 494 ? 60.678 -2.677 -44.477 1.00 84.31 494 LEU A C 1
ATOM 3898 O O . LEU A 1 494 ? 60.929 -2.696 -45.681 1.00 84.31 494 LEU A O 1
ATOM 3902 N N . HIS A 1 495 ? 61.551 -2.236 -43.569 1.00 83.38 495 HIS A N 1
ATOM 3903 C CA . HIS A 1 495 ? 62.888 -1.764 -43.907 1.00 83.38 495 HIS A CA 1
ATOM 3904 C C . HIS A 1 495 ? 63.737 -2.882 -44.524 1.00 83.38 495 HIS A C 1
ATOM 3906 O O . HIS A 1 495 ? 64.265 -2.697 -45.616 1.00 83.38 495 HIS A O 1
ATOM 3912 N N . ALA A 1 496 ? 63.794 -4.061 -43.895 1.00 82.81 496 ALA A N 1
ATOM 3913 C CA . ALA A 1 496 ? 64.524 -5.215 -44.421 1.00 82.81 496 ALA A CA 1
ATOM 3914 C C . ALA A 1 496 ? 64.018 -5.643 -45.812 1.00 82.81 496 ALA A C 1
ATOM 3916 O O . ALA A 1 496 ? 64.808 -5.881 -46.724 1.00 82.81 496 ALA A O 1
ATOM 3917 N N . THR A 1 497 ? 62.697 -5.669 -46.003 1.00 84.88 497 THR A N 1
ATOM 3918 C CA . THR A 1 497 ? 62.075 -5.983 -47.300 1.00 84.88 497 THR A CA 1
ATOM 3919 C C . THR A 1 497 ? 62.419 -4.930 -48.358 1.00 84.88 497 THR A C 1
ATOM 3921 O O . THR A 1 497 ? 62.761 -5.277 -49.488 1.00 84.88 497 THR A O 1
ATOM 3924 N N . SER A 1 498 ? 62.391 -3.645 -47.991 1.00 84.62 498 SER A N 1
ATOM 3925 C CA . SER A 1 498 ? 62.779 -2.533 -48.868 1.00 84.62 498 SER A CA 1
ATOM 3926 C C . SER A 1 498 ? 64.261 -2.597 -49.263 1.00 84.62 498 SER A C 1
ATOM 3928 O O . SER A 1 498 ? 64.590 -2.421 -50.433 1.00 84.62 498 SER A O 1
ATOM 3930 N N . SER A 1 499 ? 65.164 -2.926 -48.330 1.00 82.75 499 SER A N 1
ATOM 3931 C CA . SER A 1 499 ? 66.596 -3.095 -48.620 1.00 82.75 499 SER A CA 1
ATOM 3932 C C . SER A 1 499 ? 66.870 -4.239 -49.604 1.00 82.75 499 SER A C 1
ATOM 3934 O O . SER A 1 499 ? 67.696 -4.082 -50.503 1.00 82.75 499 SER A O 1
ATOM 3936 N N . ILE A 1 500 ? 66.148 -5.360 -49.486 1.00 84.44 500 ILE A N 1
ATOM 3937 C CA . ILE A 1 500 ? 66.232 -6.473 -50.448 1.00 84.44 500 ILE A CA 1
ATOM 3938 C C . ILE A 1 500 ? 65.717 -6.029 -51.824 1.00 84.44 500 ILE A C 1
ATOM 3940 O O . ILE A 1 500 ? 66.369 -6.295 -52.832 1.00 84.44 500 ILE A O 1
ATOM 3944 N N . ALA A 1 501 ? 64.595 -5.302 -51.875 1.00 82.94 501 ALA A N 1
ATOM 3945 C CA . ALA A 1 501 ? 64.035 -4.776 -53.123 1.00 82.94 501 ALA A CA 1
ATOM 3946 C C . ALA A 1 501 ? 64.964 -3.768 -53.829 1.00 82.94 501 ALA A C 1
ATOM 3948 O O . ALA A 1 501 ? 64.945 -3.668 -55.053 1.00 82.94 501 ALA A O 1
ATOM 3949 N N . GLN A 1 502 ? 65.808 -3.055 -53.077 1.00 85.12 502 GLN A N 1
ATOM 3950 C CA . GLN A 1 502 ? 66.841 -2.156 -53.609 1.00 85.12 502 GLN A CA 1
ATOM 3951 C C . GLN A 1 502 ? 68.103 -2.890 -54.104 1.00 85.12 502 GLN A C 1
ATOM 3953 O O . GLN A 1 502 ? 69.039 -2.243 -54.569 1.00 85.12 502 GLN A O 1
ATOM 3958 N N . GLY A 1 503 ? 68.148 -4.225 -54.025 1.00 76.88 503 GLY A N 1
ATOM 3959 C CA . GLY A 1 503 ? 69.261 -5.040 -54.522 1.00 76.88 503 GLY A CA 1
ATOM 3960 C C . GLY A 1 503 ? 70.408 -5.238 -53.527 1.00 76.88 503 GLY A C 1
ATOM 3961 O O . GLY A 1 503 ? 71.450 -5.770 -53.903 1.00 76.88 503 GLY A O 1
ATOM 3962 N N . ASN A 1 504 ? 70.237 -4.857 -52.255 1.00 80.50 504 ASN A N 1
ATOM 3963 C CA . ASN A 1 504 ? 71.244 -5.079 -51.215 1.00 80.50 504 ASN A CA 1
ATOM 3964 C C . ASN A 1 504 ? 71.110 -6.486 -50.597 1.00 80.50 504 ASN A C 1
ATOM 3966 O O . ASN A 1 504 ? 70.541 -6.672 -49.518 1.00 80.50 504 ASN A O 1
ATOM 3970 N N . LEU A 1 505 ? 71.616 -7.493 -51.314 1.00 78.00 505 LEU A N 1
ATOM 3971 C CA . LEU A 1 505 ? 71.400 -8.916 -51.014 1.00 78.00 505 LEU A CA 1
ATOM 3972 C C . LEU A 1 505 ? 72.397 -9.525 -50.026 1.00 78.00 505 LEU A C 1
ATOM 3974 O O . LEU A 1 505 ? 72.199 -10.661 -49.604 1.00 78.00 505 LEU A O 1
ATOM 3978 N N . ASP A 1 506 ? 73.425 -8.781 -49.622 1.00 71.06 506 ASP A N 1
ATOM 3979 C CA . ASP A 1 506 ? 74.429 -9.241 -48.654 1.00 71.06 506 ASP A CA 1
ATOM 3980 C C . ASP A 1 506 ? 74.060 -8.910 -47.196 1.00 71.06 506 ASP A C 1
ATOM 3982 O O . ASP A 1 506 ? 74.793 -9.237 -46.263 1.00 71.06 506 ASP A O 1
ATOM 3986 N N . THR A 1 507 ? 72.903 -8.282 -46.970 1.00 70.31 507 THR A N 1
ATOM 3987 C CA . THR A 1 507 ? 72.422 -7.932 -45.629 1.00 70.31 507 THR A CA 1
ATOM 3988 C C . THR A 1 507 ? 71.926 -9.163 -44.863 1.00 70.31 507 THR A C 1
ATOM 3990 O O . THR A 1 507 ? 71.037 -9.890 -45.310 1.00 70.31 507 THR A O 1
ATOM 3993 N N . ALA A 1 508 ? 72.486 -9.404 -43.674 1.00 65.38 508 ALA A N 1
ATOM 3994 C CA . ALA A 1 508 ? 72.040 -10.479 -42.793 1.00 65.38 508 ALA A CA 1
ATOM 3995 C C . ALA A 1 508 ? 70.718 -10.100 -42.098 1.00 65.38 508 ALA A C 1
ATOM 3997 O O . ALA A 1 508 ? 70.680 -9.191 -41.274 1.00 65.38 508 ALA A O 1
ATOM 3998 N N . LEU A 1 509 ? 69.637 -10.836 -42.385 1.00 69.62 509 LEU A N 1
ATOM 3999 C CA . LEU A 1 509 ? 68.356 -10.754 -41.663 1.00 69.62 509 LEU A CA 1
ATOM 4000 C C . LEU A 1 509 ? 68.499 -11.347 -40.247 1.00 69.62 509 LEU A C 1
ATOM 4002 O O . LEU A 1 509 ? 68.080 -12.486 -40.006 1.00 69.62 509 LEU A O 1
ATOM 4006 N N . SER A 1 510 ? 69.143 -10.620 -39.332 1.00 62.09 510 SER A N 1
ATOM 4007 C CA . SER A 1 510 ? 69.338 -11.009 -37.925 1.00 62.09 510 SER A CA 1
ATOM 4008 C C . SER A 1 510 ? 68.315 -10.390 -36.965 1.00 62.09 510 SER A C 1
ATOM 4010 O O . SER A 1 510 ? 68.195 -10.862 -35.838 1.00 62.09 510 SER A O 1
ATOM 4012 N N . GLU A 1 511 ? 67.540 -9.398 -37.407 1.00 71.12 511 GLU A N 1
ATOM 4013 C CA . GLU A 1 511 ? 66.554 -8.689 -36.580 1.00 71.12 511 GLU A CA 1
ATOM 4014 C C . GLU A 1 511 ? 65.375 -9.587 -36.152 1.00 71.12 511 GLU A C 1
ATOM 4016 O O . GLU A 1 511 ? 64.958 -10.473 -36.901 1.00 71.12 511 GLU A O 1
ATOM 4021 N N . ASP A 1 512 ? 64.856 -9.369 -34.938 1.00 75.12 512 ASP A N 1
ATOM 4022 C CA . ASP A 1 512 ? 63.633 -10.002 -34.419 1.00 75.12 512 ASP A CA 1
ATOM 4023 C C . ASP A 1 512 ? 62.396 -9.239 -34.919 1.00 75.12 512 ASP A C 1
ATOM 4025 O O . ASP A 1 512 ? 62.211 -8.057 -34.602 1.00 75.12 512 ASP A O 1
ATOM 4029 N N . PHE A 1 513 ? 61.544 -9.917 -35.694 1.00 75.81 513 PHE A N 1
ATOM 4030 C CA . PHE A 1 513 ? 60.298 -9.354 -36.222 1.00 75.81 513 PHE A CA 1
ATOM 4031 C C . PHE A 1 513 ? 59.066 -9.740 -35.378 1.00 75.81 513 PHE A C 1
ATOM 4033 O O . PHE A 1 513 ? 57.928 -9.429 -35.746 1.00 75.81 513 PHE A O 1
ATOM 4040 N N . GLY A 1 514 ? 59.263 -10.391 -34.225 1.00 79.94 514 GLY A N 1
ATOM 4041 C CA . GLY A 1 514 ? 58.232 -10.782 -33.263 1.00 79.94 514 GLY A CA 1
ATOM 4042 C C . GLY A 1 514 ? 57.135 -11.657 -33.866 1.00 79.94 514 GLY A C 1
ATOM 4043 O O . GLY A 1 514 ? 57.396 -12.766 -34.319 1.00 79.94 514 GLY A O 1
ATOM 4044 N N . ILE A 1 515 ? 55.886 -11.167 -33.893 1.00 76.88 515 ILE A N 1
ATOM 4045 C CA . ILE A 1 515 ? 54.745 -11.921 -34.458 1.00 76.88 515 ILE A CA 1
ATOM 4046 C C . ILE A 1 515 ? 54.907 -12.228 -35.957 1.00 76.88 515 ILE A C 1
ATOM 4048 O O . ILE A 1 515 ? 54.195 -13.077 -36.489 1.00 76.88 515 ILE A O 1
ATOM 4052 N N . PHE A 1 516 ? 55.840 -11.550 -36.633 1.00 78.19 516 PHE A N 1
ATOM 4053 C CA . PHE A 1 516 ? 56.142 -11.733 -38.050 1.00 78.19 516 PHE A CA 1
ATOM 4054 C C . PHE A 1 516 ? 57.398 -12.580 -38.304 1.00 78.19 516 PHE A C 1
ATOM 4056 O O . PHE A 1 516 ? 57.853 -12.662 -39.442 1.00 78.19 516 PHE A O 1
ATOM 4063 N N . GLU A 1 517 ? 57.963 -13.237 -37.288 1.00 78.75 517 GLU A N 1
ATOM 4064 C CA . GLU A 1 517 ? 59.193 -14.030 -37.440 1.00 78.75 517 GLU A CA 1
ATOM 4065 C C . GLU A 1 517 ? 59.043 -15.166 -38.473 1.00 78.75 517 GLU A C 1
ATOM 4067 O O . GLU A 1 517 ? 59.994 -15.515 -39.173 1.00 78.75 517 GLU A O 1
ATOM 4072 N N . SER A 1 518 ? 57.826 -15.688 -38.669 1.00 79.88 518 SER A N 1
ATOM 4073 C CA . SER A 1 518 ? 57.527 -16.669 -39.722 1.00 79.88 518 SER A CA 1
ATOM 4074 C C . SER A 1 518 ? 57.862 -16.156 -41.131 1.00 79.88 518 SER A C 1
ATOM 4076 O O . SER A 1 518 ? 58.364 -16.924 -41.959 1.00 79.88 518 SER A O 1
ATOM 4078 N N . TYR A 1 519 ? 57.683 -14.856 -41.391 1.00 79.56 519 TYR A N 1
ATOM 4079 C CA . TYR A 1 519 ? 58.006 -14.221 -42.671 1.00 79.56 519 TYR A CA 1
ATOM 4080 C C . TYR A 1 519 ? 59.510 -14.109 -42.914 1.00 79.56 519 TYR A C 1
ATOM 4082 O O . TYR A 1 519 ? 59.937 -14.129 -44.064 1.00 79.56 519 TYR A O 1
ATOM 4090 N N . LYS A 1 520 ? 60.337 -14.070 -41.864 1.00 81.88 520 LYS A N 1
ATOM 4091 C CA . LYS A 1 520 ? 61.802 -13.989 -41.984 1.00 81.88 520 LYS A CA 1
ATOM 4092 C C . LYS A 1 520 ? 62.386 -15.153 -42.773 1.00 81.88 520 LYS A C 1
ATOM 4094 O O . LYS A 1 520 ? 63.264 -14.960 -43.611 1.00 81.88 520 LYS A O 1
ATOM 4099 N N . SER A 1 521 ? 61.887 -16.361 -42.513 1.00 80.06 521 SER A N 1
ATOM 4100 C CA . SER A 1 521 ? 62.315 -17.579 -43.209 1.00 80.06 521 SER A CA 1
ATOM 4101 C C . SER A 1 521 ? 62.016 -17.511 -44.712 1.00 80.06 521 SER A C 1
ATOM 4103 O O . SER A 1 521 ? 62.870 -17.840 -45.537 1.00 80.06 521 SER A O 1
ATOM 4105 N N . GLN A 1 522 ? 60.832 -17.007 -45.065 1.00 83.44 522 GLN A N 1
ATOM 4106 C CA . GLN A 1 522 ? 60.396 -16.831 -46.447 1.00 83.44 522 GLN A CA 1
ATOM 4107 C C . GLN A 1 522 ? 61.191 -15.718 -47.133 1.00 83.44 522 GLN A C 1
ATOM 4109 O O . GLN A 1 522 ? 61.673 -15.906 -48.246 1.00 83.44 522 GLN A O 1
ATOM 4114 N N . LEU A 1 523 ? 61.409 -14.597 -46.442 1.00 84.62 523 LEU A N 1
ATOM 4115 C CA . LEU A 1 523 ? 62.173 -13.464 -46.953 1.00 84.62 523 LEU A CA 1
ATOM 4116 C C . LEU A 1 523 ? 63.640 -13.838 -47.207 1.00 84.62 523 LEU A C 1
ATOM 4118 O O . LEU A 1 523 ? 64.198 -13.466 -48.234 1.00 84.62 523 LEU A O 1
ATOM 4122 N N . ARG A 1 524 ? 64.238 -14.658 -46.333 1.00 83.38 524 ARG A N 1
ATOM 4123 C CA . ARG A 1 524 ? 65.588 -15.211 -46.520 1.00 83.38 524 ARG A CA 1
ATOM 4124 C C . ARG A 1 524 ? 65.673 -16.111 -47.753 1.00 83.38 524 ARG A C 1
ATOM 4126 O O . ARG A 1 524 ? 66.646 -16.026 -48.496 1.00 83.38 524 ARG A O 1
ATOM 4133 N N . ARG A 1 525 ? 64.656 -16.945 -47.995 1.00 85.00 525 ARG A N 1
ATOM 4134 C CA . ARG A 1 525 ? 64.590 -17.788 -49.198 1.00 85.00 525 ARG A CA 1
ATOM 4135 C C . ARG A 1 525 ? 64.483 -16.942 -50.470 1.00 85.00 525 ARG A C 1
ATOM 4137 O O . ARG A 1 525 ? 65.229 -17.179 -51.415 1.00 85.00 525 ARG A O 1
ATOM 4144 N N . ILE A 1 526 ? 63.628 -15.916 -50.457 1.00 86.94 526 ILE A N 1
ATOM 4145 C CA . ILE A 1 526 ? 63.498 -14.955 -51.564 1.00 86.94 526 ILE A CA 1
ATOM 4146 C C . ILE A 1 526 ? 64.834 -14.249 -51.820 1.00 86.94 526 ILE A C 1
ATOM 4148 O O . ILE A 1 526 ? 65.279 -14.196 -52.961 1.00 86.94 526 ILE A O 1
ATOM 4152 N N . GLN A 1 527 ? 65.508 -13.769 -50.770 1.00 86.94 527 GLN A N 1
ATOM 4153 C CA . GLN A 1 527 ? 66.824 -13.134 -50.875 1.00 86.94 527 GLN A CA 1
ATOM 4154 C C . GLN A 1 527 ? 67.860 -14.078 -51.507 1.00 86.94 527 GLN A C 1
ATOM 4156 O O . GLN A 1 527 ? 68.586 -13.658 -52.406 1.00 86.94 527 GLN A O 1
ATOM 4161 N N . SER A 1 528 ? 67.916 -15.350 -51.087 1.00 86.62 528 SER A N 1
ATOM 4162 C CA . SER A 1 528 ? 68.863 -16.330 -51.639 1.00 86.62 528 SER A CA 1
ATOM 4163 C C . SER A 1 528 ? 68.569 -16.708 -53.090 1.00 86.62 528 SER A C 1
ATOM 4165 O O . SER A 1 528 ? 69.493 -16.800 -53.896 1.00 86.62 528 SER A O 1
ATOM 4167 N N . ASP A 1 529 ? 67.294 -16.901 -53.440 1.00 88.75 529 ASP A N 1
ATOM 4168 C CA . ASP A 1 529 ? 66.897 -17.246 -54.805 1.00 88.75 529 ASP A CA 1
ATOM 4169 C C . ASP A 1 529 ? 67.118 -16.062 -55.753 1.00 88.75 529 ASP A C 1
ATOM 4171 O O . ASP A 1 529 ? 67.624 -16.244 -56.859 1.00 88.75 529 ASP A O 1
ATOM 4175 N N . PHE A 1 530 ? 66.829 -14.841 -55.296 1.00 88.00 530 PHE A N 1
ATOM 4176 C CA . PHE A 1 530 ? 67.097 -13.624 -56.054 1.00 88.00 530 PHE A CA 1
ATOM 4177 C C . PHE A 1 530 ? 68.603 -13.383 -56.231 1.00 88.00 530 PHE A C 1
ATOM 4179 O O . PHE A 1 530 ? 69.041 -13.084 -57.339 1.00 88.00 530 PHE A O 1
ATOM 4186 N N . LYS A 1 531 ? 69.420 -13.604 -55.189 1.00 88.31 531 LYS A N 1
ATOM 4187 C CA . LYS A 1 531 ? 70.888 -13.534 -55.287 1.00 88.31 531 LYS A CA 1
ATOM 4188 C C . LYS A 1 531 ? 71.433 -14.518 -56.317 1.00 88.31 531 LYS A C 1
ATOM 4190 O O . LYS A 1 531 ? 72.201 -14.121 -57.188 1.00 88.31 531 LYS A O 1
ATOM 4195 N N . ARG A 1 532 ? 70.980 -15.772 -56.268 1.00 88.94 532 ARG A N 1
ATOM 4196 C CA . ARG A 1 532 ? 71.366 -16.804 -57.236 1.00 88.94 532 ARG A CA 1
ATOM 4197 C C . ARG A 1 532 ? 70.972 -16.428 -58.665 1.00 88.94 532 ARG A C 1
ATOM 4199 O O . ARG A 1 532 ? 71.799 -16.547 -59.560 1.00 88.94 532 ARG A O 1
ATOM 4206 N N . ALA A 1 533 ? 69.750 -15.938 -58.875 1.00 90.00 533 ALA A N 1
ATOM 4207 C CA . ALA A 1 533 ? 69.288 -15.515 -60.197 1.00 90.00 533 ALA A CA 1
ATOM 4208 C C . ALA A 1 533 ? 70.115 -14.342 -60.756 1.00 90.00 533 ALA A C 1
ATOM 4210 O O . ALA A 1 533 ? 70.473 -14.342 -61.933 1.00 90.00 533 ALA A O 1
ATOM 4211 N N . VAL A 1 534 ? 70.465 -13.367 -59.910 1.00 88.88 534 VAL A N 1
ATOM 4212 C CA . VAL A 1 534 ? 71.331 -12.243 -60.298 1.00 88.88 534 VAL A CA 1
ATOM 4213 C C . VAL A 1 534 ? 72.749 -12.726 -60.625 1.00 88.88 534 VAL A C 1
ATOM 4215 O O . VAL A 1 534 ? 73.310 -12.312 -61.637 1.00 88.88 534 VAL A O 1
ATOM 4218 N N . GLU A 1 535 ? 73.332 -13.623 -59.826 1.00 88.06 535 GLU A N 1
ATOM 4219 C CA . GLU A 1 535 ? 74.659 -14.198 -60.089 1.00 88.06 535 GLU A CA 1
ATOM 4220 C C . GLU A 1 535 ? 74.697 -15.034 -61.379 1.00 88.06 535 GLU A C 1
ATOM 4222 O O . GLU A 1 535 ? 75.651 -14.921 -62.154 1.00 88.06 535 GLU A O 1
ATOM 4227 N N . GLU A 1 536 ? 73.664 -15.840 -61.643 1.00 90.56 536 GLU A N 1
ATOM 4228 C CA . GLU A 1 536 ? 73.525 -16.608 -62.885 1.00 90.56 536 GLU A CA 1
ATOM 4229 C C . GLU A 1 536 ? 73.409 -15.692 -64.109 1.00 90.56 536 GLU A C 1
ATOM 4231 O O . GLU A 1 536 ? 74.098 -15.926 -65.104 1.00 90.56 536 GLU A O 1
ATOM 4236 N N . GLU A 1 537 ? 72.619 -14.615 -64.032 1.00 88.81 537 GLU A N 1
ATOM 4237 C CA . GLU A 1 537 ? 72.509 -13.642 -65.124 1.00 88.81 537 GLU A CA 1
ATOM 4238 C C . GLU A 1 537 ? 73.838 -12.906 -65.347 1.00 88.81 537 GLU A C 1
ATOM 4240 O O . GLU A 1 537 ? 74.309 -12.814 -66.479 1.00 88.81 537 GLU A O 1
ATOM 4245 N N . VAL A 1 538 ? 74.519 -12.463 -64.282 1.00 89.69 538 VAL A N 1
ATOM 4246 C CA . VAL A 1 538 ? 75.852 -11.842 -64.393 1.00 89.69 538 VAL A CA 1
ATOM 4247 C C . VAL A 1 538 ? 76.863 -12.816 -65.005 1.00 89.69 538 VAL A C 1
ATOM 4249 O O . VAL A 1 538 ? 77.658 -12.416 -65.858 1.00 89.69 538 VAL A O 1
ATOM 4252 N N . ARG A 1 539 ? 76.832 -14.101 -64.628 1.00 89.00 539 ARG A N 1
ATOM 4253 C CA . ARG A 1 539 ? 77.690 -15.143 -65.216 1.00 89.00 539 ARG A CA 1
ATOM 4254 C C . ARG A 1 539 ? 77.358 -15.394 -66.688 1.00 89.00 539 ARG A C 1
ATOM 4256 O O . ARG A 1 539 ? 78.280 -15.526 -67.487 1.00 89.00 539 ARG A O 1
ATOM 4263 N N . SER A 1 540 ? 76.078 -15.427 -67.052 1.00 89.38 540 SER A N 1
ATOM 4264 C CA . SER A 1 540 ? 75.604 -15.566 -68.435 1.00 89.38 540 SER A CA 1
ATOM 4265 C C . SER A 1 540 ? 76.066 -14.392 -69.302 1.00 89.38 540 SER A C 1
ATOM 4267 O O . SER A 1 540 ? 76.608 -14.597 -70.388 1.00 89.38 540 SER A O 1
ATOM 4269 N N . GLN A 1 541 ? 75.951 -13.160 -68.798 1.00 89.62 541 GLN A N 1
ATOM 4270 C CA . GLN A 1 541 ? 76.442 -11.959 -69.478 1.00 89.62 541 GLN A CA 1
ATOM 4271 C C . GLN A 1 541 ? 77.970 -11.956 -69.613 1.00 89.62 541 GLN A C 1
ATOM 4273 O O . GLN A 1 541 ? 78.483 -11.672 -70.695 1.00 89.62 541 GLN A O 1
ATOM 4278 N N . ARG A 1 542 ? 78.711 -12.338 -68.561 1.00 87.69 542 ARG A N 1
ATOM 4279 C CA . ARG A 1 542 ? 80.175 -12.494 -68.633 1.00 87.69 542 ARG A CA 1
ATOM 4280 C C . ARG A 1 542 ? 80.583 -13.555 -69.650 1.00 87.69 542 ARG A C 1
ATOM 4282 O O . ARG A 1 542 ? 81.430 -13.267 -70.480 1.00 87.69 542 ARG A O 1
ATOM 4289 N N . MET A 1 543 ? 79.934 -14.720 -69.661 1.00 85.56 543 MET A N 1
ATOM 4290 C CA . MET A 1 543 ? 80.207 -15.785 -70.631 1.00 85.56 543 MET A CA 1
ATOM 4291 C C . MET A 1 543 ? 79.897 -15.345 -72.066 1.00 85.56 543 MET A C 1
ATOM 4293 O O . MET A 1 543 ? 80.687 -15.621 -72.961 1.00 85.56 543 MET A O 1
ATOM 4297 N N . LYS A 1 544 ? 78.792 -14.618 -72.300 1.00 88.56 544 LYS A N 1
ATOM 4298 C CA . LYS A 1 544 ? 78.498 -14.007 -73.609 1.00 88.56 544 LYS A CA 1
ATOM 4299 C C . LYS A 1 544 ? 79.587 -13.012 -74.013 1.00 88.56 544 LYS A C 1
ATOM 4301 O O . LYS A 1 544 ? 80.042 -13.053 -75.150 1.00 88.56 544 LYS A O 1
ATOM 4306 N N . SER A 1 545 ? 80.026 -12.153 -73.093 1.00 86.94 545 SER A N 1
ATOM 4307 C CA . SER A 1 545 ? 81.091 -11.176 -73.344 1.00 86.94 545 SER A CA 1
ATOM 4308 C C . SER A 1 545 ? 82.439 -11.850 -73.627 1.00 86.94 545 SER A C 1
ATOM 4310 O O . SER A 1 545 ? 83.130 -11.460 -74.564 1.00 86.94 545 SER A O 1
ATOM 4312 N N . GLU A 1 546 ? 82.811 -12.873 -72.856 1.00 83.38 546 GLU A N 1
ATOM 4313 C CA . GLU A 1 546 ? 84.027 -13.673 -73.049 1.00 83.38 546 GLU A CA 1
ATOM 4314 C C . GLU A 1 546 ? 83.971 -14.469 -74.353 1.00 83.38 546 GLU A C 1
ATOM 4316 O O . GLU A 1 546 ? 84.966 -14.521 -75.064 1.00 83.38 546 GLU A O 1
ATOM 4321 N N . LEU A 1 547 ? 82.811 -15.024 -74.724 1.00 82.94 547 LEU A N 1
ATOM 4322 C CA . LEU A 1 547 ? 82.613 -15.704 -76.004 1.00 82.94 547 LEU A CA 1
ATOM 4323 C C . LEU A 1 547 ? 82.764 -14.729 -77.177 1.00 82.94 547 LEU A C 1
ATOM 4325 O O . LEU A 1 547 ? 83.485 -15.036 -78.117 1.00 82.94 547 LEU A O 1
ATOM 4329 N N . ILE A 1 548 ? 82.146 -13.543 -77.113 1.00 82.88 548 ILE A N 1
ATOM 4330 C CA . ILE A 1 548 ? 82.329 -12.485 -78.123 1.00 82.88 548 ILE A CA 1
ATOM 4331 C C . ILE A 1 548 ? 83.804 -12.086 -78.211 1.00 82.88 548 ILE A C 1
ATOM 4333 O O . ILE A 1 548 ? 84.337 -11.956 -79.308 1.00 82.88 548 ILE A O 1
ATOM 4337 N N . THR A 1 549 ? 84.472 -11.923 -77.068 1.00 80.56 549 THR A N 1
ATOM 4338 C CA . THR A 1 549 ? 85.889 -11.539 -77.012 1.00 80.56 549 THR A CA 1
ATOM 4339 C C . THR A 1 549 ? 86.792 -12.639 -77.581 1.00 80.56 549 THR A C 1
ATOM 4341 O O . THR A 1 549 ? 87.665 -12.330 -78.385 1.00 80.56 549 THR A O 1
ATOM 4344 N N . ASN A 1 550 ? 86.554 -13.913 -77.252 1.00 78.44 550 ASN A N 1
ATOM 4345 C CA . ASN A 1 550 ? 87.309 -15.058 -77.774 1.00 78.44 550 ASN A CA 1
ATOM 4346 C C . ASN A 1 550 ? 87.060 -15.279 -79.269 1.00 78.44 550 ASN A C 1
ATOM 4348 O O . ASN A 1 550 ? 88.010 -15.431 -80.028 1.00 78.44 550 ASN A O 1
ATOM 4352 N N . VAL A 1 551 ? 85.805 -15.211 -79.726 1.00 76.25 551 VAL A N 1
ATOM 4353 C CA . VAL A 1 551 ? 85.479 -15.267 -81.160 1.00 76.25 551 VAL A CA 1
ATOM 4354 C C . VAL A 1 551 ? 86.117 -14.088 -81.898 1.00 76.25 551 VAL A C 1
ATOM 4356 O O . VAL A 1 551 ? 86.667 -14.264 -82.981 1.00 76.25 551 VAL A O 1
ATOM 4359 N N . SER A 1 552 ? 86.109 -12.890 -81.307 1.00 75.75 552 SER A N 1
ATOM 4360 C CA . SER A 1 552 ? 86.781 -11.722 -81.882 1.00 75.75 552 SER A CA 1
ATOM 4361 C C . SER A 1 552 ? 88.305 -11.866 -81.910 1.00 75.75 552 SER A C 1
ATOM 4363 O O . SER A 1 552 ? 88.932 -11.318 -82.814 1.00 75.75 552 SER A O 1
ATOM 4365 N N . HIS A 1 553 ? 88.904 -12.553 -80.936 1.00 78.81 553 HIS A N 1
ATOM 4366 C CA . HIS A 1 553 ? 90.338 -12.826 -80.887 1.00 78.81 553 HIS A CA 1
ATOM 4367 C C . HIS A 1 553 ? 90.742 -13.853 -81.960 1.00 78.81 553 HIS A C 1
ATOM 4369 O O . HIS A 1 553 ? 91.704 -13.632 -82.695 1.00 78.81 553 HIS A O 1
ATOM 4375 N N . ASP A 1 554 ? 89.967 -14.925 -82.130 1.00 72.94 554 ASP A N 1
ATOM 4376 C CA . ASP A 1 554 ? 90.255 -15.978 -83.112 1.00 72.94 554 ASP A CA 1
ATOM 4377 C C . ASP A 1 554 ? 89.996 -15.531 -84.560 1.00 72.94 554 ASP A C 1
ATOM 4379 O O . ASP A 1 554 ? 90.779 -15.862 -85.451 1.00 72.94 554 ASP A O 1
ATOM 4383 N N . LEU A 1 555 ? 88.986 -14.683 -84.802 1.00 68.81 555 LEU A N 1
ATOM 4384 C CA . LEU A 1 555 ? 88.768 -14.031 -86.105 1.00 68.81 555 LEU A CA 1
ATOM 4385 C C . LEU A 1 555 ? 89.937 -13.131 -86.538 1.00 68.81 555 LEU A C 1
ATOM 4387 O O . LEU A 1 555 ? 90.078 -12.848 -87.725 1.00 68.81 555 LEU A O 1
ATOM 4391 N N . LYS A 1 556 ? 90.765 -12.669 -85.594 1.00 66.81 556 LYS A N 1
ATOM 4392 C CA . LYS A 1 556 ? 91.889 -11.765 -85.860 1.00 66.81 556 LYS A CA 1
ATOM 4393 C C . LYS A 1 556 ? 93.184 -12.501 -86.245 1.00 66.81 556 LYS A C 1
ATOM 4395 O O . LYS A 1 556 ? 94.136 -11.832 -86.627 1.00 66.81 556 LYS A O 1
ATOM 4400 N N . THR A 1 557 ? 93.252 -13.835 -86.138 1.00 63.94 557 THR A N 1
ATOM 4401 C CA . THR A 1 557 ? 94.539 -14.568 -86.143 1.00 63.94 557 THR A CA 1
ATOM 4402 C C . THR A 1 557 ? 94.912 -15.312 -87.451 1.00 63.94 557 THR A C 1
ATOM 4404 O O . THR A 1 557 ? 96.090 -15.624 -87.603 1.00 63.94 557 THR A O 1
ATOM 4407 N N . PRO A 1 558 ? 94.034 -15.528 -88.457 1.00 58.00 558 PRO A N 1
ATOM 4408 C CA . PRO A 1 558 ? 94.494 -15.852 -89.815 1.00 58.00 558 PRO A CA 1
ATOM 4409 C C . PRO A 1 558 ? 93.966 -14.866 -90.877 1.00 58.00 558 PRO A C 1
ATOM 4411 O O . PRO A 1 558 ? 93.628 -15.286 -91.984 1.00 58.00 558 PRO A O 1
ATOM 4414 N N . LEU A 1 559 ? 93.863 -13.577 -90.530 1.00 50.88 559 LEU A N 1
ATOM 4415 C CA . LEU A 1 559 ? 93.624 -12.477 -91.474 1.00 50.88 559 LEU A CA 1
ATOM 4416 C C . LEU A 1 559 ? 94.910 -11.682 -91.703 1.00 50.88 559 LEU A C 1
ATOM 4418 O O . LEU A 1 559 ? 95.511 -11.251 -90.692 1.00 50.88 559 LEU A O 1
#

Mean predicted aligned error: 20.14 Å

Organism: NCBI:txid2838557

Secondary structure (DSSP, 8-state):
-HHHHHHHHHHHHHHHHHHHT----HHHHHEEEEEE--SSS-TTHHHHHHHHHHHH-S-TTS-TTSSTTTTTS-S---HHHHHHHHHHHHHHHHHHHHHHHHHHHHHHHHTTSEEEEEETTT--EEESSSS-------SS-----TTS--EEEEEEEEE-TTS-EEEEEEE-SS-HHHHHHHHHHHHHS----------TTEEE-TTSSEEEEEEEETTTTEEEEEEEEE----SEEEEEEEEHHHHHHHHH--SHHHHHHHHHHHHHHHHTTHHHHHHHHHHHHHHHHHHHHHHHTS----SSS-------S--STT-PPPHHHHHHHHHHHHHTHHHHHHHHHHHHTTHHHHHHHHHHHSS--TTHHHHHHHHHHHHHHHHHHHHHHHHHHHTT--TTSHHHH-HHHHHHHHHHHHHHHHHHHHHHHHHT--TTS-HHHHHHHHHHHHHHHHHHHHTT-THHHHHHHHHHHHHHHHHHHHHHHHHHHHHHHHHHHHHHHTT-TT----S--GGGHHHHHHHHHHHHHHHHHHHHHHHHHHHHHHHHHHHHHHTTS--

Foldseek 3Di:
DLLVQLLVLVVLQVQCCVQVVHHAQSCRVWKDKDWDDDPDDDPPVVVCVVVVVVPVPPPPPDDPPPVVVVPPDDDDDAPLVVQVVVLVVVQSVVSNVSSVVSVVSCVVVLVQWWKKKAQQPRRDIDISVPDPQDDPPPPDPDDDDPPHFDFQWKWKWFAAQQQATDDIDIHHNPDGVVVRVVVNVSRVQDSDATDPPVDPAWDADPSRQKIWGWGAGPVPRDTIIMIMGTGHRHRMMMMITGGPVSVVCQLPDPDPSVVVVLVVLLVVLVVVPQLVVLLVLLVVLLQVLQVVLLVLQPDDDDPDDDDDRPPPVDDDPDQQPQPVNLVVLSVVLSVCSSVVSSVVSCVVVCVLVVCQVVVVVPDPCNPPSVVVVVVVVVVSVVSSVSSSSSSNSCHPDDPVCNCVRHPVNVVVVVVVVVVVVVVVVLVVPVVPDDLQDDPVVNLCVVLVVVLVVQCVVCVVDPVVNVVSVVVSVVSSVVSVVVSVVLNVLVVVVVVLLVCLVVVVLVDDPPDDSDVCVVVSVVSVVVSVVVVVVVVVVVVVVVVVVVVVVVVVVVVVPPD

Solvent-accessible surface area (backbone atoms only — not comparable to full-atom values): 32304 Å² total; per-residue (Å²): 109,60,70,59,62,43,27,44,54,51,51,44,51,58,47,48,30,65,70,71,72,46,88,78,56,64,45,79,73,29,56,43,80,50,77,54,89,75,95,73,85,64,83,66,60,57,53,45,51,56,47,50,56,60,71,74,50,89,61,90,83,70,70,88,73,66,64,75,75,63,77,82,74,79,86,87,77,60,67,48,57,58,53,53,50,50,55,50,52,53,48,42,54,50,50,46,53,55,50,50,52,28,46,54,49,40,57,56,45,59,76,62,36,41,44,29,37,32,34,72,84,82,68,48,71,50,46,84,72,77,53,86,70,78,77,83,82,52,98,52,97,67,83,77,62,99,82,57,81,70,54,49,35,35,43,33,42,28,27,37,89,84,34,46,65,74,55,72,48,61,43,47,85,86,52,40,66,64,52,40,53,53,52,54,56,47,53,70,53,71,77,69,58,66,79,87,82,81,52,100,39,61,50,68,42,97,69,28,38,38,37,37,34,56,45,70,20,90,87,76,79,44,74,48,38,40,36,40,42,55,58,62,56,50,39,31,36,41,35,41,36,31,40,60,67,45,51,50,48,56,71,69,44,96,46,71,64,42,54,51,51,54,49,54,47,42,50,53,44,50,75,71,42,49,54,64,53,52,54,50,52,41,49,50,35,15,49,50,23,24,52,55,50,46,45,74,74,53,83,85,88,69,94,85,65,79,93,68,81,80,80,64,96,63,92,68,87,92,69,51,58,43,60,66,59,43,51,52,50,50,53,53,60,56,69,45,42,65,61,52,47,48,52,51,49,39,55,76,68,46,48,53,60,49,53,54,56,53,38,66,75,60,82,75,55,73,67,58,64,62,45,58,53,49,50,50,52,52,47,51,53,50,52,47,52,49,32,20,48,43,19,35,26,53,36,81,76,50,90,81,47,59,73,77,48,36,63,66,56,54,52,50,52,54,51,51,53,49,50,52,52,50,52,51,52,54,52,56,60,62,72,69,60,57,86,89,59,68,62,68,63,53,54,50,51,55,50,51,53,54,48,53,56,52,46,68,68,35,70,87,39,81,74,45,56,63,54,49,54,54,52,52,54,53,51,48,55,54,52,53,53,53,51,51,54,52,41,53,23,50,49,51,49,52,49,55,54,50,42,46,75,73,66,52,67,86,67,80,91,75,77,78,32,68,97,48,44,75,51,50,63,55,51,51,51,52,44,52,53,50,47,51,53,50,51,51,50,54,49,50,51,48,50,52,50,50,48,54,50,50,53,55,53,59,67,58,71,87,109

pLDDT: mean 70.57, std 16.38, range [30.14, 91.81]

InterPro domains:
  IPR036097 Signal transduction histidine kinase, dimerisation/phosphoacceptor domain superfamily [SSF47384] (529-559)

Radius of gyration: 48.51 Å; Cα contacts (8 Å, |Δi|>4): 483; chains: 1; bounding box: 136×84×138 Å

Sequence (559 aa):
MDGLFSVNYVQYKYLKEKVDQAHYSYPQLYLSQSFEDGDSGSASDAAQAAQILSELYPSLSSDLSAAAEIAMDGEEEDGLLRNVQHILSSQEEYLESVLSEYEQTLASLGSILDYYVEDLESGVYLSNSGRRLPNAVSSDGQASSEDSPKYVYYVSMEYDSAGNVGNISVRSRDDARQFMNTVQTAGHEKQLSLSETGDSGQELSQDGQLSFYRVYDDYHDTYADLQLLLSSPENMRVIYGLTQEQYDSLLQGNGSFRNDLYYAMENSYEAAGVIPVYLFLLLLAAVSGLLLVSRATGHIRDGRTGTRPLKTAWPGKGQGLYLEAAVILAAILCSFARTVLRFTAEYGNGIFLKDILTGIGNNGRILFLPADRAILFLLLSVLFAAAFCVGAGLSGIRRSTFRERSLICRYWHKIYSRIRKLCGSFYNDLIRYDIGTDAKRIILKILGVNFFILMMICCFWFAGILGLIVYTVIVYFILKRYVMDIQEKYRKLLHATSSIAQGNLDTALSEDFGIFESYKSQLRRIQSDFKRAVEEEVRSQRMKSELITNVSHDLKTPL